Protein AF-0000000080301980 (afdb_homodimer)

Secondary structure (DSSP, 8-state):
--SS--TT-EEEEETTTSHHHHHHHHHHHHHT-EEEEEE-TT-TT-EETTEEEESSHHHHHHHH---EEEE---HHHHHHHHHHHHHTT-SEEEE------HHHHHHHHHHHTTS-GGGPPEEE-SSS-EEEETTTEEEES--GGG--EEEEEEEES-HHHHHHHHHHHHHTT--EEEEEE--SSSS-SS-HHHHHHHHHH-TT--EEEEEEESSSSHHHHHHHHHHHH--S-EEEEEE---PPTT-EETTTTEE--STT-SHHHHHHHHHHTT-EE-SSGGGHHHHHHHHHHHH-/--SS--TT-EEEEETTTSHHHHHHHHHHHHHT-EEEEEE-TT-TT-EETTEEEESSHHHHHHHH---EEEE---HHHHHHHHHHHHHTT-SEEEE------HHHHHHHHHHHTTS-GGGPPEEE-SSS-EEEETTTEEEES--GGG--EEEEEEEES-HHHHHHHHHHHHHTT--EEEEEE--SSSS-SS-HHHHHHHHHH-TT--EEEEEEESSSSHHHHHHHHHHHH--S-EEEEEE---PPTT-EETTTTEE--STT-SHHHHHHHHHHTT-EE-SSGGGHHHHHHHHHHHH-

Organism: Piscinibacter sakaiensis (NCBI:txid1547922)

Structure (mmCIF, N/CA/C/O backbone):
data_AF-0000000080301980-model_v1
#
loop_
_entity.id
_entity.type
_entity.pdbx_description
1 polymer 'Succinate--CoA ligase'
#
loop_
_atom_site.group_PDB
_atom_site.id
_atom_site.type_symbol
_atom_site.label_atom_id
_atom_site.label_alt_id
_atom_site.label_comp_id
_atom_site.label_asym_id
_atom_site.label_entity_id
_atom_site.label_seq_id
_atom_site.pdbx_PDB_ins_code
_atom_site.Cartn_x
_atom_site.Cartn_y
_atom_site.Cartn_z
_atom_site.occupancy
_atom_site.B_iso_or_equiv
_atom_site.auth_seq_id
_atom_site.auth_comp_id
_atom_site.auth_asym_id
_atom_site.auth_atom_id
_atom_site.pdbx_PDB_model_num
ATOM 1 N N . MET A 1 1 ? -4.172 -15.93 -23.328 1 77.81 1 MET A N 1
ATOM 2 C CA . MET A 1 1 ? -4.492 -16.719 -22.141 1 77.81 1 MET A CA 1
ATOM 3 C C . MET A 1 1 ? -3.75 -16.203 -20.922 1 77.81 1 MET A C 1
ATOM 5 O O . MET A 1 1 ? -2.703 -15.562 -21.047 1 77.81 1 MET A O 1
ATOM 9 N N . SER A 1 2 ? -4.309 -16.031 -19.797 1 91.5 2 SER A N 1
ATOM 10 C CA . SER A 1 2 ? -3.771 -15.711 -18.484 1 91.5 2 SER A CA 1
ATOM 11 C C . SER A 1 2 ? -4.129 -16.797 -17.469 1 91.5 2 SER A C 1
ATOM 13 O O . SER A 1 2 ? -4.984 -17.641 -17.734 1 91.5 2 SER A O 1
ATOM 15 N N . ILE A 1 3 ? -3.301 -16.797 -16.469 1 97.62 3 ILE A N 1
ATOM 16 C CA . ILE A 1 3 ? -3.686 -17.75 -15.43 1 97.62 3 ILE A CA 1
ATOM 17 C C . ILE A 1 3 ? -4.59 -17.078 -14.406 1 97.62 3 ILE A C 1
ATOM 19 O O . ILE A 1 3 ? -4.504 -15.859 -14.203 1 97.62 3 ILE A O 1
ATOM 23 N N . LEU A 1 4 ? -5.566 -17.828 -13.812 1 98.38 4 LEU A N 1
ATOM 24 C CA . LEU A 1 4 ? -6.414 -17.5 -12.672 1 98.38 4 LEU A CA 1
ATOM 25 C C . LEU A 1 4 ? -7.492 -16.484 -13.062 1 98.38 4 LEU A C 1
ATOM 27 O O . LEU A 1 4 ? -8.672 -16.703 -12.781 1 98.38 4 LEU A O 1
ATOM 31 N N . ILE A 1 5 ? -7.086 -15.305 -13.688 1 98.56 5 ILE A N 1
ATOM 32 C CA . ILE A 1 5 ? -8.109 -14.32 -14.031 1 98.56 5 ILE A CA 1
ATOM 33 C C . ILE A 1 5 ? -7.891 -13.82 -15.453 1 98.56 5 ILE A C 1
ATOM 35 O O . ILE A 1 5 ? -6.758 -13.797 -15.945 1 98.56 5 ILE A O 1
ATOM 39 N N . ASP A 1 6 ? -8.977 -13.453 -16.078 1 97.75 6 ASP A N 1
ATOM 40 C CA . ASP A 1 6 ? -8.969 -12.82 -17.391 1 97.75 6 ASP A CA 1
ATOM 41 C C . ASP A 1 6 ? -10.117 -11.82 -17.531 1 97.75 6 ASP A C 1
ATOM 43 O O . ASP A 1 6 ? -10.719 -11.43 -16.531 1 97.75 6 ASP A O 1
ATOM 47 N N . GLU A 1 7 ? -10.359 -11.328 -18.719 1 97.12 7 GLU A N 1
ATOM 48 C CA . GLU A 1 7 ? -11.312 -10.242 -18.953 1 97.12 7 GLU A CA 1
ATOM 49 C C . GLU A 1 7 ? -12.742 -10.688 -18.688 1 97.12 7 GLU A C 1
ATOM 51 O O . GLU A 1 7 ? -13.648 -9.859 -18.547 1 97.12 7 GLU A O 1
ATOM 56 N N . ASN A 1 8 ? -12.945 -11.969 -18.547 1 97.88 8 ASN A N 1
ATOM 57 C CA . ASN A 1 8 ? -14.305 -12.484 -18.391 1 97.88 8 ASN A CA 1
ATOM 58 C C . ASN A 1 8 ? -14.586 -12.867 -16.938 1 97.88 8 ASN A C 1
ATOM 60 O O . ASN A 1 8 ? -15.727 -13.156 -16.578 1 97.88 8 ASN A O 1
ATOM 64 N N . THR A 1 9 ? -13.586 -12.891 -16.141 1 98.44 9 THR A N 1
ATOM 65 C CA . THR A 1 9 ? -13.75 -13.32 -14.75 1 98.44 9 THR A CA 1
ATOM 66 C C . THR A 1 9 ? -14.648 -12.352 -13.984 1 98.44 9 THR A C 1
ATOM 68 O O . THR A 1 9 ? -14.359 -11.164 -13.891 1 98.44 9 THR A O 1
ATOM 71 N N . ARG A 1 10 ? -15.766 -12.867 -13.453 1 98.88 10 ARG A N 1
ATOM 72 C CA . ARG A 1 10 ? -16.672 -12.07 -12.633 1 98.88 10 ARG A CA 1
ATOM 73 C C . ARG A 1 10 ? -16.219 -12.047 -11.172 1 98.88 10 ARG A C 1
ATOM 75 O O . ARG A 1 10 ? -16.062 -13.094 -10.547 1 98.88 10 ARG A O 1
ATOM 82 N N . VAL A 1 11 ? -16.062 -10.828 -10.633 1 98.81 11 VAL A N 1
ATOM 83 C CA . VAL A 1 11 ? -15.398 -10.664 -9.344 1 98.81 11 VAL A CA 1
ATOM 84 C C . VAL A 1 11 ? -16.328 -9.93 -8.383 1 98.81 11 VAL A C 1
ATOM 86 O O . VAL A 1 11 ? -17.031 -8.992 -8.773 1 98.81 11 VAL A O 1
ATOM 89 N N . ILE A 1 12 ? -16.328 -10.344 -7.129 1 98.94 12 ILE A N 1
ATOM 90 C CA . ILE A 1 12 ? -16.938 -9.555 -6.066 1 98.94 12 ILE A CA 1
ATOM 91 C C . ILE A 1 12 ? -15.875 -9.109 -5.074 1 98.94 12 ILE A C 1
ATOM 93 O O . ILE A 1 12 ? -14.75 -9.609 -5.098 1 98.94 12 ILE A O 1
ATOM 97 N N . VAL A 1 13 ? -16.25 -8.133 -4.227 1 98.69 13 VAL A N 1
ATOM 98 C CA . VAL A 1 13 ? -15.352 -7.637 -3.186 1 98.69 13 VAL A CA 1
ATOM 99 C C . VAL A 1 13 ? -15.984 -7.848 -1.813 1 98.69 13 VAL A C 1
ATOM 101 O O . VAL A 1 13 ? -17.109 -7.418 -1.573 1 98.69 13 VAL A O 1
ATOM 104 N N . GLN A 1 14 ? -15.273 -8.562 -0.934 1 98.44 14 GLN A N 1
ATOM 105 C CA . GLN A 1 14 ? -15.719 -8.68 0.451 1 98.44 14 GLN A CA 1
ATOM 106 C C . GLN A 1 14 ? -15.195 -7.523 1.299 1 98.44 14 GLN A C 1
ATOM 108 O O . GLN A 1 14 ? -13.992 -7.25 1.314 1 98.44 14 GLN A O 1
ATOM 113 N N . GLY A 1 15 ? -16.078 -6.879 2.059 1 95.38 15 GLY A N 1
ATOM 114 C CA . GLY A 1 15 ? -15.781 -5.594 2.674 1 95.38 15 GLY A CA 1
ATOM 115 C C . GLY A 1 15 ? -15.961 -4.422 1.727 1 95.38 15 GLY A C 1
ATOM 116 O O . GLY A 1 15 ? -15.273 -3.41 1.845 1 95.38 15 GLY A O 1
ATOM 117 N N . PHE A 1 16 ? -16.953 -4.512 0.88 1 95.94 16 PHE A N 1
ATOM 118 C CA . PHE A 1 16 ? -17.094 -3.742 -0.349 1 95.94 16 PHE A CA 1
ATOM 119 C C . PHE A 1 16 ? -17.266 -2.258 -0.042 1 95.94 16 PHE A C 1
ATOM 121 O O . PHE A 1 16 ? -16.734 -1.409 -0.766 1 95.94 16 PHE A O 1
ATOM 128 N N . THR A 1 17 ? -17.844 -1.953 1.014 1 91 17 THR A N 1
ATOM 129 C CA . THR A 1 17 ? -18.188 -0.556 1.244 1 91 17 THR A CA 1
ATOM 130 C C . THR A 1 17 ? -17.172 0.113 2.158 1 91 17 THR A C 1
ATOM 132 O O . THR A 1 17 ? -17.281 1.303 2.461 1 91 17 THR A O 1
ATOM 135 N N . GLY A 1 18 ? -16.188 -0.66 2.609 1 88.31 18 GLY A N 1
ATOM 136 C CA . GLY A 1 18 ? -15.102 -0.042 3.359 1 88.31 18 GLY A CA 1
ATOM 137 C C . GLY A 1 18 ? -14.234 0.872 2.512 1 88.31 18 GLY A C 1
ATOM 138 O O . GLY A 1 18 ? -14.172 0.719 1.291 1 88.31 18 GLY A O 1
ATOM 139 N N . ASP A 1 19 ? -13.523 1.705 3.174 1 83.81 19 ASP A N 1
ATOM 140 C CA . ASP A 1 19 ? -12.758 2.734 2.477 1 83.81 19 ASP A CA 1
ATOM 141 C C . ASP A 1 19 ? -11.68 2.111 1.589 1 83.81 19 ASP A C 1
ATOM 143 O O . ASP A 1 19 ? -11.578 2.436 0.404 1 83.81 19 ASP A O 1
ATOM 147 N N . LYS A 1 20 ? -10.867 1.264 2.178 1 88.81 20 LYS A N 1
ATOM 148 C CA . LYS A 1 20 ? -9.812 0.623 1.397 1 88.81 20 LYS A CA 1
ATOM 149 C C . LYS A 1 20 ? -10.398 -0.17 0.232 1 88.81 20 LYS A C 1
ATOM 151 O O . LYS A 1 20 ? -9.93 -0.056 -0.902 1 88.81 20 LYS A O 1
ATOM 156 N N . ALA A 1 21 ? -11.414 -0.889 0.542 1 93.5 21 ALA A N 1
ATOM 157 C CA . ALA A 1 21 ? -12.062 -1.707 -0.481 1 93.5 21 ALA A CA 1
ATOM 158 C C . ALA A 1 21 ? -12.664 -0.837 -1.58 1 93.5 21 ALA A C 1
ATOM 160 O O . ALA A 1 21 ? -12.57 -1.167 -2.764 1 93.5 21 ALA A O 1
ATOM 161 N N . SER A 1 22 ? -13.258 0.242 -1.182 1 91.81 22 SER A N 1
ATOM 162 C CA . SER A 1 22 ? -13.867 1.15 -2.148 1 91.81 22 SER A CA 1
ATOM 163 C C . SER A 1 22 ? -12.828 1.697 -3.123 1 91.81 22 SER A C 1
ATOM 165 O O . SER A 1 22 ? -13.062 1.722 -4.332 1 91.81 22 SER A O 1
ATOM 167 N N . PHE A 1 23 ? -11.734 2.098 -2.621 1 91.75 23 PHE A N 1
ATOM 168 C CA . PHE A 1 23 ? -10.688 2.664 -3.465 1 91.75 23 PHE A CA 1
ATOM 169 C C . PHE A 1 23 ? -10.188 1.635 -4.469 1 91.75 23 PHE A C 1
ATOM 171 O O . PHE A 1 23 ? -10.117 1.911 -5.672 1 91.75 23 PHE A O 1
ATOM 178 N N . HIS A 1 24 ? -9.906 0.489 -4.031 1 96.06 24 HIS A N 1
ATOM 179 C CA . HIS A 1 24 ? -9.281 -0.498 -4.906 1 96.06 24 HIS A CA 1
ATOM 180 C C . HIS A 1 24 ? -10.305 -1.13 -5.84 1 96.06 24 HIS A C 1
ATOM 182 O O . HIS A 1 24 ? -9.977 -1.497 -6.973 1 96.06 24 HIS A O 1
ATOM 188 N N . ALA A 1 25 ? -11.555 -1.209 -5.352 1 96.56 25 ALA A N 1
ATOM 189 C CA . ALA A 1 25 ? -12.609 -1.649 -6.266 1 96.56 25 ALA A CA 1
ATOM 190 C C . ALA A 1 25 ? -12.766 -0.676 -7.43 1 96.56 25 ALA A C 1
ATOM 192 O O . ALA A 1 25 ? -12.93 -1.095 -8.578 1 96.56 25 ALA A O 1
ATOM 193 N N . ARG A 1 26 ? -12.703 0.571 -7.125 1 93.75 26 ARG A N 1
ATOM 194 C CA . ARG A 1 26 ? -12.766 1.576 -8.18 1 93.75 26 ARG A CA 1
ATOM 195 C C . ARG A 1 26 ? -11.617 1.417 -9.164 1 93.75 26 ARG A C 1
ATOM 197 O O . ARG A 1 26 ? -11.805 1.541 -10.375 1 93.75 26 ARG A O 1
ATOM 204 N N . GLU A 1 27 ? -10.422 1.163 -8.609 1 94.19 27 GLU A N 1
ATOM 205 C CA . GLU A 1 27 ? -9.242 0.955 -9.453 1 94.19 27 GLU A CA 1
ATOM 206 C C . GLU A 1 27 ? -9.406 -0.284 -10.328 1 94.19 27 GLU A C 1
ATOM 208 O O . GLU A 1 27 ? -9.023 -0.28 -11.5 1 94.19 27 GLU A O 1
ATOM 213 N N . MET A 1 28 ? -9.992 -1.29 -9.766 1 97.56 28 MET A N 1
ATOM 214 C CA . MET A 1 28 ? -10.234 -2.521 -10.508 1 97.56 28 MET A CA 1
ATOM 215 C C . MET A 1 28 ? -11.211 -2.283 -11.656 1 97.56 28 MET A C 1
ATOM 217 O O . MET A 1 28 ? -10.977 -2.73 -12.781 1 97.56 28 MET A O 1
ATOM 221 N N . ILE A 1 29 ? -12.266 -1.565 -11.359 1 96.94 29 ILE A N 1
ATOM 222 C CA . ILE A 1 29 ? -13.273 -1.254 -12.367 1 96.94 29 ILE A CA 1
ATOM 223 C C . ILE A 1 29 ? -12.648 -0.417 -13.477 1 96.94 29 ILE A C 1
ATOM 225 O O . ILE A 1 29 ? -12.812 -0.72 -14.664 1 96.94 29 ILE A O 1
ATOM 229 N N . ALA A 1 30 ? -11.875 0.565 -13.07 1 93.5 30 ALA A N 1
ATOM 230 C CA . ALA A 1 30 ? -11.227 1.44 -14.039 1 93.5 30 ALA A CA 1
ATOM 231 C C . ALA A 1 30 ? -10.227 0.664 -14.898 1 93.5 30 ALA A C 1
ATOM 233 O O . ALA A 1 30 ? -10.047 0.966 -16.078 1 93.5 30 ALA A O 1
ATOM 234 N N . TYR A 1 31 ? -9.633 -0.339 -14.312 1 96.06 31 TYR A N 1
ATOM 235 C CA . TYR A 1 31 ? -8.641 -1.147 -15.008 1 96.06 31 TYR A CA 1
ATOM 236 C C . TYR A 1 31 ? -9.297 -2.057 -16.031 1 96.06 31 TYR 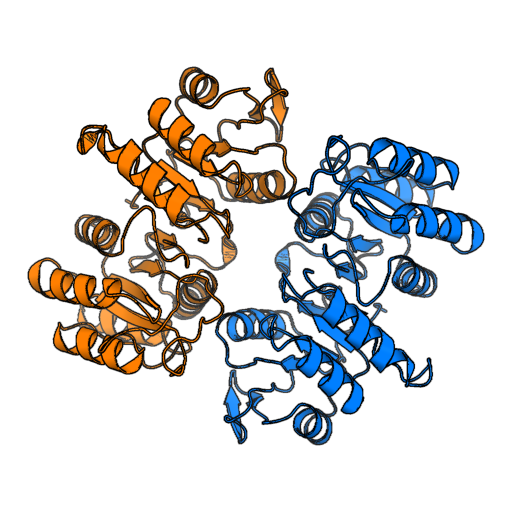A C 1
ATOM 238 O O . TYR A 1 31 ? -8.641 -2.527 -16.969 1 96.06 31 TYR A O 1
ATOM 246 N N . GLY A 1 32 ? -10.578 -2.377 -15.836 1 97.06 32 GLY A N 1
ATOM 247 C CA . GLY A 1 32 ? -11.305 -3.209 -16.781 1 97.06 32 GLY A CA 1
ATOM 248 C C . GLY A 1 32 ? -11.789 -4.512 -16.172 1 97.06 32 GLY A C 1
ATOM 249 O O . GLY A 1 32 ? -12.391 -5.336 -16.875 1 97.06 32 GLY A O 1
ATOM 250 N N . THR A 1 33 ? -11.57 -4.699 -14.922 1 98.38 33 THR A N 1
ATOM 251 C CA . THR A 1 33 ? -12.055 -5.902 -14.242 1 98.38 33 THR A CA 1
ATOM 252 C C . THR A 1 33 ? -13.578 -5.906 -14.172 1 98.38 33 THR A C 1
ATOM 254 O O . THR A 1 33 ? -14.195 -4.871 -13.891 1 98.38 33 THR A O 1
ATOM 257 N N . ARG A 1 34 ? -14.164 -7.039 -14.352 1 98.62 34 ARG A N 1
ATOM 258 C CA . ARG A 1 34 ? -15.609 -7.191 -14.258 1 98.62 34 ARG A CA 1
ATOM 259 C C . ARG A 1 34 ? -16.047 -7.367 -12.805 1 98.62 34 ARG A C 1
ATOM 261 O O . ARG A 1 34 ? -16.438 -8.461 -12.398 1 98.62 34 ARG A O 1
ATOM 268 N N . VAL A 1 35 ? -16.047 -6.27 -12.102 1 98.81 35 VAL A N 1
ATOM 269 C CA . VAL A 1 35 ? -16.594 -6.281 -10.75 1 98.81 35 VAL A CA 1
ATOM 270 C C . VAL A 1 35 ? -18.125 -6.281 -10.82 1 98.81 35 VAL A C 1
ATOM 272 O O . VAL A 1 35 ? -18.734 -5.332 -11.32 1 98.81 35 VAL A O 1
ATOM 275 N N . VAL A 1 36 ? -18.719 -7.32 -10.211 1 98.88 36 VAL A N 1
ATOM 276 C CA . VAL A 1 36 ? -20.156 -7.496 -10.453 1 98.88 36 VAL A CA 1
ATOM 277 C C . VAL A 1 36 ? -20.922 -7.211 -9.164 1 98.88 36 VAL A C 1
ATOM 279 O O . VAL A 1 36 ? -22.156 -7.289 -9.148 1 98.88 36 VAL A O 1
ATOM 282 N N . GLY A 1 37 ? -20.266 -6.883 -8.055 1 98.69 37 GLY A N 1
ATOM 283 C CA . GLY A 1 37 ? -20.875 -6.527 -6.785 1 98.69 37 GLY A CA 1
ATOM 284 C C . GLY A 1 37 ? -19.953 -6.711 -5.605 1 98.69 37 GLY A C 1
ATOM 285 O O . GLY A 1 37 ? -18.734 -6.836 -5.781 1 98.69 37 GLY A O 1
ATOM 286 N N . GLY A 1 38 ? -20.5 -6.621 -4.398 1 98.56 38 GLY A N 1
ATOM 287 C CA . GLY A 1 38 ? -19.719 -6.84 -3.191 1 98.56 38 GLY A CA 1
ATOM 288 C C . GLY A 1 38 ? -20.562 -7.207 -1.987 1 98.56 38 GLY A C 1
ATOM 289 O O . GLY A 1 38 ? -21.797 -7.281 -2.086 1 98.56 38 GLY A O 1
ATOM 290 N N . VAL A 1 39 ? -19.844 -7.52 -0.974 1 98.44 39 VAL A N 1
ATOM 291 C CA . VAL A 1 39 ? -20.5 -8 0.233 1 98.44 39 VAL A CA 1
ATOM 292 C C . VAL A 1 39 ? -20.156 -7.094 1.411 1 98.44 39 VAL A C 1
ATOM 294 O O . VAL A 1 39 ? -18.984 -6.824 1.67 1 98.44 39 VAL A O 1
ATOM 297 N N . THR A 1 40 ? -21.078 -6.574 2.07 1 95.69 40 THR A N 1
ATOM 298 C CA . THR A 1 40 ? -21 -5.898 3.361 1 95.69 40 THR A CA 1
ATOM 299 C C . THR A 1 40 ? -22.219 -6.238 4.219 1 95.69 40 THR A C 1
ATOM 301 O O . THR A 1 40 ? -23.312 -5.688 4.016 1 95.69 40 THR A O 1
ATOM 304 N N . PRO A 1 41 ? -21.938 -7.137 5.195 1 94.88 41 PRO A N 1
ATOM 305 C CA . PRO A 1 41 ? -23.094 -7.527 6.023 1 94.88 41 PRO A CA 1
ATOM 306 C C . PRO A 1 41 ? -23.828 -6.328 6.605 1 94.88 41 PRO A C 1
ATOM 308 O O . PRO A 1 41 ? -23.203 -5.391 7.102 1 94.88 41 PRO A O 1
ATOM 311 N N . GLY A 1 42 ? -25.203 -6.391 6.543 1 95.12 42 GLY A N 1
ATOM 312 C CA . GLY A 1 42 ? -26.031 -5.324 7.078 1 95.12 42 GLY A CA 1
ATOM 313 C C . GLY A 1 42 ? -26.375 -4.262 6.055 1 95.12 42 GLY A C 1
ATOM 314 O O . GLY A 1 42 ? -27.234 -3.42 6.289 1 95.12 42 GLY A O 1
ATOM 315 N N . LYS A 1 43 ? -25.75 -4.352 4.875 1 94.75 43 LYS A N 1
ATOM 316 C CA . LYS A 1 43 ? -25.984 -3.33 3.859 1 94.75 43 LYS A CA 1
ATOM 317 C C . LYS A 1 43 ? -26.547 -3.949 2.578 1 94.75 43 LYS A C 1
ATOM 319 O O . LYS A 1 43 ? -26.5 -3.328 1.513 1 94.75 43 LYS A O 1
ATOM 324 N N . GLY A 1 44 ? -27.047 -5.148 2.729 1 96.81 44 GLY A N 1
ATOM 325 C CA . GLY A 1 44 ? -27.641 -5.809 1.579 1 96.81 44 GLY A CA 1
ATOM 326 C C . GLY A 1 44 ? -28.797 -5.023 0.976 1 96.81 44 GLY A C 1
ATOM 327 O O . GLY A 1 44 ? -29.594 -4.43 1.7 1 96.81 44 GLY A O 1
ATOM 328 N N . GLY A 1 45 ? -28.891 -4.992 -0.353 1 97.5 45 GLY A N 1
ATOM 329 C CA . GLY A 1 45 ? -29.953 -4.285 -1.047 1 97.5 45 GLY A CA 1
ATOM 330 C C . GLY A 1 45 ? -29.562 -2.896 -1.503 1 97.5 45 GLY A C 1
ATOM 331 O O . GLY A 1 45 ? -30.219 -2.301 -2.354 1 97.5 45 GLY A O 1
ATOM 332 N N . GLN A 1 46 ? -28.422 -2.436 -1.062 1 96.69 46 GLN A N 1
ATOM 333 C CA . GLN A 1 46 ? -27.922 -1.13 -1.462 1 96.69 46 GLN A CA 1
ATOM 334 C C . GLN A 1 46 ? -27.031 -1.242 -2.703 1 96.69 46 GLN A C 1
ATOM 336 O O . GLN A 1 46 ? -26.844 -2.338 -3.234 1 96.69 46 GLN A O 1
ATOM 341 N N . THR A 1 47 ? -26.703 -0.113 -3.215 1 97.12 47 THR A N 1
ATOM 342 C CA . THR A 1 47 ? -25.734 -0.034 -4.309 1 97.12 47 THR A CA 1
ATOM 343 C C . THR A 1 47 ? -24.484 0.725 -3.873 1 97.12 47 THR A C 1
ATOM 345 O O . THR A 1 47 ? -24.562 1.629 -3.039 1 97.12 47 THR A O 1
ATOM 348 N N . HIS A 1 48 ? -23.391 0.319 -4.379 1 94.75 48 HIS A N 1
ATOM 349 C CA . HIS A 1 48 ? -22.094 0.953 -4.18 1 94.75 48 HIS A CA 1
ATOM 350 C C . HIS A 1 48 ? -21.234 0.867 -5.441 1 94.75 48 HIS A C 1
ATOM 352 O O . HIS A 1 48 ? -21.109 -0.203 -6.043 1 94.75 48 HIS A O 1
ATOM 358 N N . LEU A 1 49 ? -20.703 2.004 -5.91 1 94.5 49 LEU A N 1
ATOM 359 C CA . LEU A 1 49 ? -19.969 2.074 -7.168 1 94.5 49 LEU A CA 1
ATOM 360 C C . LEU A 1 49 ? -20.797 1.521 -8.32 1 94.5 49 LEU A C 1
ATOM 362 O O . LEU A 1 49 ? -20.281 0.781 -9.164 1 94.5 49 LEU A O 1
ATOM 366 N N . ASP A 1 50 ? -22.062 1.765 -8.211 1 96.38 50 ASP A N 1
ATOM 367 C CA . ASP A 1 50 ? -23.031 1.354 -9.227 1 96.38 50 ASP A CA 1
ATOM 368 C C . ASP A 1 50 ? -23.094 -0.167 -9.344 1 96.38 50 ASP A C 1
ATOM 370 O O . ASP A 1 50 ? -23.297 -0.703 -10.43 1 96.38 50 ASP A O 1
ATOM 374 N N . ARG A 1 51 ? -22.766 -0.849 -8.266 1 98.25 51 ARG A N 1
ATOM 375 C CA . ARG A 1 51 ? -22.859 -2.301 -8.164 1 98.25 51 ARG A CA 1
ATOM 376 C C . ARG A 1 51 ? -23.688 -2.709 -6.957 1 98.25 51 ARG A C 1
ATOM 378 O O . ARG A 1 51 ? -23.734 -1.993 -5.957 1 98.25 51 ARG A O 1
ATOM 385 N N . PRO A 1 52 ? -24.312 -3.848 -7.059 1 98.69 52 PRO A N 1
ATOM 386 C CA . PRO A 1 52 ? -25.141 -4.285 -5.934 1 98.69 52 PRO A CA 1
ATOM 387 C C . PRO A 1 52 ? -24.312 -4.703 -4.719 1 98.69 52 PRO A C 1
ATOM 389 O O . PRO A 1 52 ? -23.234 -5.289 -4.871 1 98.69 52 PRO A O 1
ATOM 392 N N . VAL A 1 53 ? -24.844 -4.383 -3.512 1 98.56 53 VAL A N 1
ATOM 393 C CA . VAL A 1 53 ? -24.266 -4.832 -2.244 1 98.56 53 VAL A CA 1
ATOM 394 C C . VAL A 1 53 ? -25.125 -5.965 -1.671 1 98.56 53 VAL A C 1
ATOM 396 O O . VAL A 1 53 ? -26.344 -5.902 -1.695 1 98.56 53 VAL A O 1
ATOM 399 N N . PHE A 1 54 ? -24.516 -6.996 -1.186 1 98.69 54 PHE A N 1
ATOM 400 C CA . PHE A 1 54 ? -25.203 -8.156 -0.622 1 98.69 54 PHE A CA 1
ATOM 401 C C . PHE A 1 54 ? -24.812 -8.352 0.839 1 98.69 54 PHE A C 1
ATOM 403 O O . PHE A 1 54 ? -23.781 -7.84 1.29 1 98.69 54 PHE A O 1
ATOM 410 N N . ASP A 1 55 ? -25.594 -9.164 1.557 1 98.12 55 ASP A N 1
ATOM 411 C CA . ASP A 1 55 ? -25.312 -9.453 2.959 1 98.12 55 ASP A CA 1
ATOM 412 C C . ASP A 1 55 ? -24.328 -10.609 3.096 1 98.12 55 ASP A C 1
ATOM 414 O O . ASP A 1 55 ? -23.547 -10.664 4.055 1 98.12 55 ASP A O 1
ATOM 418 N N . THR A 1 56 ? -24.422 -11.523 2.131 1 98.38 56 THR A N 1
ATOM 419 C CA . THR A 1 56 ? -23.578 -12.711 2.225 1 98.38 56 THR A CA 1
ATOM 420 C C . THR A 1 56 ? -22.922 -13.016 0.883 1 98.38 56 THR A C 1
ATOM 422 O O . THR A 1 56 ? -23.391 -12.57 -0.164 1 98.38 56 THR A O 1
ATOM 425 N N . VAL A 1 57 ? -21.859 -13.75 0.938 1 98.81 57 VAL A N 1
ATOM 426 C CA . VAL A 1 57 ? -21.156 -14.172 -0.276 1 98.81 57 VAL A CA 1
ATOM 427 C C . VAL A 1 57 ? -22.062 -15.086 -1.098 1 98.81 57 VAL A C 1
ATOM 429 O O . VAL A 1 57 ? -22.109 -14.984 -2.326 1 98.81 57 VAL A O 1
ATOM 432 N N . LYS A 1 58 ? -22.797 -15.953 -0.426 1 98.75 58 LYS A N 1
ATOM 433 C CA . LYS A 1 58 ? -23.703 -16.875 -1.107 1 98.75 58 LYS A CA 1
ATOM 434 C C . LYS A 1 58 ? -24.734 -16.109 -1.947 1 98.75 58 LYS A C 1
ATOM 436 O O . LYS A 1 58 ? -24.953 -16.438 -3.113 1 98.75 58 LYS A O 1
ATOM 441 N N . GLN A 1 59 ? -25.312 -15.078 -1.384 1 98.75 59 GLN A N 1
ATOM 442 C CA . GLN A 1 59 ? -26.266 -14.25 -2.104 1 98.75 59 GLN A CA 1
ATOM 443 C C . GLN A 1 59 ? -25.625 -13.609 -3.33 1 98.75 59 GLN A C 1
ATOM 445 O O . GLN A 1 59 ? -26.234 -13.578 -4.406 1 98.75 59 GLN A O 1
ATOM 450 N N . ALA A 1 60 ? -24.453 -13.148 -3.182 1 98.88 60 ALA A N 1
ATOM 451 C CA . ALA A 1 60 ? -23.75 -12.469 -4.262 1 98.88 60 ALA A CA 1
ATOM 452 C C . ALA A 1 60 ? -23.469 -13.422 -5.418 1 98.88 60 ALA A C 1
ATOM 454 O O . ALA A 1 60 ? -23.703 -13.086 -6.582 1 98.88 60 ALA A O 1
ATOM 455 N N . VAL A 1 61 ? -22.969 -14.617 -5.105 1 98.81 61 VAL A N 1
ATOM 456 C CA . VAL A 1 61 ? -22.641 -15.609 -6.121 1 98.81 61 VAL A CA 1
ATOM 457 C C . VAL A 1 61 ? -23.906 -16.016 -6.875 1 98.81 61 VAL A C 1
ATOM 459 O O . VAL A 1 61 ? -23.906 -16.094 -8.109 1 98.81 61 VAL A O 1
ATOM 462 N N . GLN A 1 62 ? -24.984 -16.219 -6.148 1 98.69 62 GLN A N 1
ATOM 463 C CA . GLN A 1 62 ? -26.25 -16.641 -6.766 1 98.69 62 GLN A CA 1
ATOM 464 C C . GLN A 1 62 ? -26.781 -15.555 -7.695 1 98.69 62 GLN A C 1
ATOM 466 O O . GLN A 1 62 ? -27.25 -15.844 -8.797 1 98.69 62 GLN A O 1
ATOM 471 N N . ALA A 1 63 ? -26.641 -14.359 -7.293 1 98.75 63 ALA A N 1
ATOM 472 C CA . ALA A 1 63 ? -27.25 -13.25 -8.023 1 98.75 63 ALA A CA 1
ATOM 473 C C . ALA A 1 63 ? -26.406 -12.852 -9.227 1 98.75 63 ALA A C 1
ATOM 475 O O . ALA A 1 63 ? -26.922 -12.406 -10.25 1 98.75 63 ALA A O 1
ATOM 476 N N . THR A 1 64 ? -25.062 -13.047 -9.156 1 98.69 64 THR A N 1
ATOM 477 C CA . THR A 1 64 ? -24.203 -12.391 -10.141 1 98.69 64 THR A CA 1
ATOM 478 C C . THR A 1 64 ? -23.406 -13.422 -10.938 1 98.69 64 THR A C 1
ATOM 480 O O . THR A 1 64 ? -22.828 -13.102 -11.977 1 98.69 64 THR A O 1
ATOM 483 N N . GLY A 1 65 ? -23.297 -14.672 -10.445 1 98.69 65 GLY A N 1
ATOM 484 C CA . GLY A 1 65 ? -22.438 -15.68 -11.055 1 98.69 65 GLY A CA 1
ATOM 485 C C . GLY A 1 65 ? -20.969 -15.438 -10.805 1 98.69 65 GLY A C 1
ATOM 486 O O . GLY A 1 65 ? -20.109 -15.859 -11.594 1 98.69 65 GLY A O 1
ATOM 487 N N . ALA A 1 66 ? -20.641 -14.719 -9.75 1 98.81 66 ALA A N 1
ATOM 488 C CA . ALA A 1 66 ? -19.25 -14.414 -9.43 1 98.81 66 ALA A CA 1
ATOM 489 C C . ALA A 1 66 ? -18.422 -15.695 -9.289 1 98.81 66 ALA A C 1
ATOM 491 O O . ALA A 1 66 ? -18.906 -16.703 -8.766 1 98.81 66 ALA A O 1
ATOM 492 N N . GLU A 1 67 ? -17.141 -15.562 -9.711 1 98.56 67 GLU A N 1
ATOM 493 C CA . GLU A 1 67 ? -16.219 -16.688 -9.68 1 98.56 67 GLU A CA 1
ATOM 494 C C . GLU A 1 67 ? -15.047 -16.422 -8.734 1 98.56 67 GLU A C 1
ATOM 496 O O . GLU A 1 67 ? -14.336 -17.344 -8.336 1 98.56 67 GLU A O 1
ATOM 501 N N . ALA A 1 68 ? -14.812 -15.164 -8.461 1 98.88 68 ALA A N 1
ATOM 502 C CA . ALA A 1 68 ? -13.664 -14.758 -7.656 1 98.88 68 ALA A CA 1
ATOM 503 C C . ALA A 1 68 ? -14.039 -13.641 -6.688 1 98.88 68 ALA A C 1
ATOM 505 O O . ALA A 1 68 ? -15.039 -12.945 -6.887 1 98.88 68 ALA A O 1
ATOM 506 N N . SER A 1 69 ? -13.211 -13.5 -5.613 1 98.88 69 SER A N 1
ATOM 507 C CA . SER A 1 69 ? -13.438 -12.438 -4.637 1 98.88 69 SER A CA 1
ATOM 508 C C . SER A 1 69 ? -12.125 -11.828 -4.172 1 98.88 69 SER A C 1
ATOM 510 O O . SER A 1 69 ? -11.125 -12.531 -4.012 1 98.88 69 SER A O 1
ATOM 512 N N . LEU A 1 70 ? -12.117 -10.523 -4.031 1 98.75 70 LEU A N 1
ATOM 513 C CA . LEU A 1 70 ? -11.078 -9.812 -3.301 1 98.75 70 LEU A CA 1
ATOM 514 C C . LEU A 1 70 ? -11.523 -9.523 -1.868 1 98.75 70 LEU A C 1
ATOM 516 O O . LEU A 1 70 ? -12.586 -8.953 -1.646 1 98.75 70 LEU A O 1
ATOM 520 N N . VAL A 1 71 ? -10.656 -9.875 -0.886 1 97.88 71 VAL A N 1
ATOM 521 C CA . VAL A 1 71 ? -11.07 -9.812 0.512 1 97.88 71 VAL A CA 1
ATOM 522 C C . VAL A 1 71 ? -10.289 -8.719 1.234 1 97.88 71 VAL A C 1
ATOM 524 O O . VAL A 1 71 ? -9.062 -8.797 1.347 1 97.88 71 VAL A O 1
ATOM 527 N N . PHE A 1 72 ? -10.977 -7.719 1.754 1 94.25 72 PHE A N 1
ATOM 528 C CA . PHE A 1 72 ? -10.438 -6.648 2.584 1 94.25 72 PHE A CA 1
ATOM 529 C C . PHE A 1 72 ? -10.961 -6.754 4.012 1 94.25 72 PHE A C 1
ATOM 531 O O . PHE A 1 72 ? -11.023 -5.758 4.734 1 94.25 72 PHE A O 1
ATOM 538 N N . VAL A 1 73 ? -11.227 -7.863 4.516 1 92 73 VAL A N 1
ATOM 539 C CA . VAL A 1 73 ? -11.781 -8.078 5.848 1 92 73 VAL A CA 1
ATOM 540 C C . VAL A 1 73 ? -10.664 -8.047 6.887 1 92 73 VAL A C 1
ATOM 542 O O . VAL A 1 73 ? -9.609 -8.641 6.688 1 92 73 VAL A O 1
ATOM 545 N N . PRO A 1 74 ? -10.891 -7.383 8.031 1 88.56 74 PRO A N 1
ATOM 546 C CA . PRO A 1 74 ? -9.867 -7.312 9.078 1 88.56 74 PRO A CA 1
ATOM 547 C C . PRO A 1 74 ? -9.453 -8.688 9.594 1 88.56 74 PRO A C 1
ATOM 549 O O . PRO A 1 74 ? -10.227 -9.648 9.492 1 88.56 74 PRO A O 1
ATOM 552 N N . PRO A 1 75 ? -8.297 -8.766 10.227 1 90.69 75 PRO A N 1
ATOM 553 C CA . PRO A 1 75 ? -7.672 -10.047 10.578 1 90.69 75 PRO A CA 1
ATOM 554 C C . PRO A 1 75 ? -8.57 -10.906 11.469 1 90.69 75 PRO A C 1
ATOM 556 O O . PRO A 1 75 ? -8.719 -12.109 11.219 1 90.69 75 PRO A O 1
ATOM 559 N N . PRO A 1 76 ? -9.258 -10.328 12.469 1 90.56 76 PRO A N 1
ATOM 560 C CA . PRO A 1 76 ? -10.039 -11.195 13.352 1 90.56 76 PRO A CA 1
ATOM 561 C C . PRO A 1 76 ? -11.195 -11.883 12.633 1 90.56 76 PRO A C 1
ATOM 563 O O . PRO A 1 76 ? -11.711 -12.891 13.109 1 90.56 76 PRO A O 1
ATOM 566 N N . PHE A 1 77 ? -11.539 -11.344 11.492 1 92.62 77 PHE A N 1
ATOM 567 C CA . PHE A 1 77 ? -12.727 -11.844 10.812 1 92.62 77 PHE A CA 1
ATOM 568 C C . PHE A 1 77 ? -12.359 -12.508 9.492 1 92.62 77 PHE A C 1
ATOM 570 O O . PHE A 1 77 ? -13.227 -13.016 8.781 1 92.62 77 PHE A O 1
ATOM 577 N N . ALA A 1 78 ? -11.133 -12.539 9.195 1 95.38 78 ALA A N 1
ATOM 578 C CA . ALA A 1 78 ? -10.688 -12.93 7.859 1 95.38 78 ALA A CA 1
ATOM 579 C C . ALA A 1 78 ? -10.906 -14.422 7.625 1 95.38 78 ALA A C 1
ATOM 581 O O . ALA A 1 78 ? -11.367 -14.828 6.555 1 95.38 78 ALA A O 1
ATOM 582 N N . ALA A 1 79 ? -10.586 -15.242 8.602 1 97.56 79 ALA A N 1
ATOM 583 C CA . ALA A 1 79 ? -10.742 -16.688 8.438 1 97.56 79 ALA A CA 1
ATOM 584 C C . ALA A 1 79 ? -12.188 -17.047 8.102 1 97.56 79 ALA A C 1
ATOM 586 O O . ALA A 1 79 ? -12.438 -17.828 7.168 1 97.56 79 ALA A O 1
ATOM 587 N N . ASP A 1 80 ? -13.102 -16.438 8.836 1 97.38 80 ASP A N 1
ATOM 588 C CA . ASP A 1 80 ? -14.516 -16.703 8.578 1 97.38 80 ASP A CA 1
ATOM 589 C C . ASP A 1 80 ? -14.914 -16.25 7.176 1 97.38 80 ASP A C 1
ATOM 591 O O . ASP A 1 80 ? -15.672 -16.938 6.484 1 97.38 80 ASP A O 1
ATOM 595 N N . ALA A 1 81 ? -14.445 -15.148 6.777 1 97.62 81 ALA A N 1
ATOM 596 C CA . ALA A 1 81 ? -14.742 -14.617 5.449 1 97.62 81 ALA A CA 1
ATOM 597 C C . ALA A 1 81 ? -14.242 -15.562 4.359 1 97.62 81 ALA A C 1
ATOM 599 O O . ALA A 1 81 ? -14.914 -15.766 3.346 1 97.62 81 ALA A O 1
ATOM 600 N N . LEU A 1 82 ? -13.102 -16.141 4.539 1 98.38 82 LEU A N 1
ATOM 601 C CA . LEU A 1 82 ? -12.516 -17.047 3.568 1 98.38 82 LEU A CA 1
ATOM 602 C C . LEU A 1 82 ? -13.305 -18.344 3.494 1 98.38 82 LEU A C 1
ATOM 604 O O . LEU A 1 82 ? -13.578 -18.859 2.402 1 98.38 82 LEU A O 1
ATOM 608 N N . MET A 1 83 ? -13.648 -18.875 4.637 1 98.44 83 MET A N 1
ATOM 609 C CA . MET A 1 83 ? -14.43 -20.109 4.668 1 98.44 83 MET A CA 1
ATOM 610 C C . MET A 1 83 ? -15.812 -19.891 4.066 1 98.44 83 MET A C 1
ATOM 612 O O . MET A 1 83 ? -16.328 -20.766 3.361 1 98.44 83 MET A O 1
ATOM 616 N N . GLU A 1 84 ? -16.359 -18.719 4.32 1 98.31 84 GLU A N 1
ATOM 617 C CA . GLU A 1 84 ? -17.641 -18.375 3.705 1 98.31 84 GLU A CA 1
ATOM 618 C C . GLU A 1 84 ? -17.531 -18.359 2.182 1 98.31 84 GLU A C 1
ATOM 620 O O . GLU A 1 84 ? -18.438 -18.812 1.485 1 98.31 84 GLU A O 1
ATOM 625 N N . ALA A 1 85 ? -16.5 -17.828 1.678 1 98.56 85 ALA A N 1
ATOM 626 C CA . ALA A 1 85 ? -16.281 -17.766 0.236 1 98.56 85 ALA A CA 1
ATOM 627 C C . ALA A 1 85 ? -16.188 -19.172 -0.362 1 98.56 85 ALA A C 1
ATOM 629 O O . ALA A 1 85 ? -16.75 -19.422 -1.429 1 98.56 85 ALA A O 1
ATOM 630 N N . ALA A 1 86 ? -15.477 -20.047 0.309 1 98.12 86 ALA A N 1
ATOM 631 C CA . ALA A 1 86 ? -15.375 -21.438 -0.133 1 98.12 86 ALA A CA 1
ATOM 632 C C . ALA A 1 86 ? -16.734 -22.109 -0.16 1 98.12 86 ALA A C 1
ATOM 634 O O . ALA A 1 86 ? -17.094 -22.781 -1.133 1 98.12 86 ALA A O 1
ATOM 635 N N . ASP A 1 87 ? -17.5 -21.859 0.889 1 98.19 87 ASP A N 1
ATOM 636 C CA . ASP A 1 87 ? -18.828 -22.453 0.996 1 98.19 87 ASP A CA 1
ATOM 637 C C . ASP A 1 87 ? -19.75 -21.953 -0.12 1 98.19 87 ASP A C 1
ATOM 639 O O . ASP A 1 87 ? -20.641 -22.688 -0.565 1 98.19 87 ASP A O 1
ATOM 643 N N . ALA A 1 88 ? -19.531 -20.766 -0.57 1 98.56 88 ALA A N 1
ATOM 644 C CA . ALA A 1 88 ? -20.359 -20.156 -1.606 1 98.56 88 ALA A CA 1
ATOM 645 C C . ALA A 1 88 ? -19.953 -20.641 -2.994 1 98.56 88 ALA A C 1
ATOM 647 O O . ALA A 1 88 ? -20.609 -20.328 -3.988 1 98.56 88 ALA A O 1
ATOM 648 N N . GLY A 1 89 ? -18.828 -21.406 -3.123 1 97.75 89 GLY A N 1
ATOM 649 C CA . GLY A 1 89 ? -18.422 -22.031 -4.371 1 97.75 89 GLY A CA 1
ATOM 650 C C . GLY A 1 89 ? -17.5 -21.172 -5.207 1 97.75 89 GLY A C 1
ATOM 651 O O . GLY A 1 89 ? -17.344 -21.406 -6.406 1 97.75 89 GLY A O 1
ATOM 652 N N . LEU A 1 90 ? -16.922 -20.125 -4.617 1 98.62 90 LEU A N 1
ATOM 653 C CA . LEU A 1 90 ? -15.977 -19.312 -5.367 1 98.62 90 LEU A CA 1
ATOM 654 C C . LEU A 1 90 ? -14.742 -20.125 -5.75 1 98.62 90 LEU A C 1
ATOM 656 O O . LEU A 1 90 ? -14.18 -20.828 -4.91 1 98.62 90 LEU A O 1
ATOM 660 N N . ALA A 1 91 ? -14.352 -20 -6.973 1 98.5 91 ALA A N 1
ATOM 661 C CA . ALA A 1 91 ? -13.195 -20.75 -7.469 1 98.5 91 ALA A CA 1
ATOM 662 C C . ALA A 1 91 ? -11.891 -20.109 -7.02 1 98.5 91 ALA A C 1
ATOM 664 O O . ALA A 1 91 ? -10.875 -20.781 -6.859 1 98.5 91 ALA A O 1
ATOM 665 N N . LEU A 1 92 ? -11.906 -18.766 -6.805 1 98.81 92 LEU A N 1
ATOM 666 C CA . LEU A 1 92 ? -10.703 -18 -6.523 1 98.81 92 LEU A CA 1
ATOM 667 C C . LEU A 1 92 ? -10.984 -16.922 -5.48 1 98.81 92 LEU A C 1
ATOM 669 O O . LEU A 1 92 ? -11.984 -16.203 -5.566 1 98.81 92 LEU A O 1
ATOM 673 N N . VAL A 1 93 ? -10.047 -16.828 -4.473 1 98.81 93 VAL A N 1
ATOM 674 C CA . VAL A 1 93 ? -10.141 -15.781 -3.463 1 98.81 93 VAL A CA 1
ATOM 675 C C . VAL A 1 93 ? -8.766 -15.164 -3.23 1 98.81 93 VAL A C 1
ATOM 677 O O . VAL A 1 93 ? -7.793 -15.883 -2.967 1 98.81 93 VAL A O 1
ATOM 680 N N . CYS A 1 94 ? -8.656 -13.859 -3.396 1 98.5 94 CYS A N 1
ATOM 681 C CA . CYS A 1 94 ? -7.441 -13.109 -3.082 1 98.5 94 CYS A CA 1
ATOM 682 C C . CYS A 1 94 ? -7.594 -12.352 -1.771 1 98.5 94 CYS A C 1
ATOM 684 O O . CYS A 1 94 ? -8.555 -11.594 -1.597 1 98.5 94 CYS A O 1
ATOM 686 N N . VAL A 1 95 ? -6.637 -12.547 -0.891 1 97.5 95 VAL A N 1
ATOM 687 C CA . VAL A 1 95 ? -6.711 -11.945 0.437 1 97.5 95 VAL A CA 1
ATOM 688 C C . VAL A 1 95 ? -5.586 -10.93 0.611 1 97.5 95 VAL A C 1
ATOM 690 O O . VAL A 1 95 ? -4.41 -11.297 0.642 1 97.5 95 VAL A O 1
ATOM 693 N N . ILE A 1 96 ? -5.961 -9.703 0.804 1 95.25 96 ILE A N 1
ATOM 694 C CA . ILE A 1 96 ? -5 -8.609 0.918 1 95.25 96 ILE A CA 1
ATOM 695 C C . ILE A 1 96 ? -4.648 -8.383 2.387 1 95.25 96 ILE A C 1
ATOM 697 O O . ILE A 1 96 ? -3.58 -7.852 2.701 1 95.25 96 ILE A O 1
ATOM 701 N N . THR A 1 97 ? -5.445 -8.805 3.297 1 90.81 97 THR A N 1
ATOM 702 C CA . THR A 1 97 ? -5.363 -8.562 4.73 1 90.81 97 THR A CA 1
ATOM 703 C C . THR A 1 97 ? -4.039 -9.07 5.293 1 90.81 97 THR A C 1
ATOM 705 O O . THR A 1 97 ? -3.637 -10.203 5.016 1 90.81 97 THR A O 1
ATOM 708 N N . ASP A 1 98 ? -3.355 -8.25 6.004 1 86.94 98 ASP A N 1
ATOM 709 C CA . ASP A 1 98 ? -2.127 -8.586 6.715 1 86.94 98 ASP A CA 1
ATOM 710 C C . ASP A 1 98 ? -2.408 -8.867 8.188 1 86.94 98 ASP A C 1
ATOM 712 O O . ASP A 1 98 ? -3.375 -8.352 8.75 1 86.94 98 ASP A O 1
ATOM 716 N N . GLY A 1 99 ? -1.595 -9.734 8.75 1 87.56 99 GLY A N 1
ATOM 717 C CA . GLY A 1 99 ? -1.655 -9.93 10.188 1 87.56 99 GLY A CA 1
ATOM 718 C C . GLY A 1 99 ? -2.625 -11.016 10.602 1 87.56 99 GLY A C 1
ATOM 719 O O . GLY A 1 99 ? -3.018 -11.094 11.773 1 87.56 99 GLY A O 1
ATOM 720 N N . ILE A 1 100 ? -3.105 -11.805 9.695 1 92.06 100 ILE A N 1
ATOM 721 C CA . ILE A 1 100 ? -3.938 -12.945 10.062 1 92.06 100 ILE A CA 1
ATOM 722 C C . ILE A 1 100 ? -3.107 -13.961 10.852 1 92.06 100 ILE A C 1
ATOM 724 O O . ILE A 1 100 ? -2.041 -14.383 10.398 1 92.06 100 ILE A O 1
ATOM 728 N N . PRO A 1 101 ? -3.562 -14.359 12.039 1 93.94 101 PRO A N 1
ATOM 729 C CA . PRO A 1 101 ? -2.809 -15.352 12.812 1 93.94 101 PRO A CA 1
ATOM 730 C C . PRO A 1 101 ? -2.572 -16.641 12.039 1 93.94 101 PRO A C 1
ATOM 732 O O . PRO A 1 101 ? -3.461 -17.109 11.32 1 93.94 101 PRO A O 1
ATOM 735 N N . ALA A 1 102 ? -1.388 -17.234 12.25 1 93.38 102 ALA A N 1
ATOM 736 C CA . ALA A 1 102 ? -1.021 -18.469 11.562 1 93.38 102 ALA A CA 1
ATOM 737 C C . ALA A 1 102 ? -2.035 -19.578 11.844 1 93.38 102 ALA A C 1
ATOM 739 O O . ALA A 1 102 ? -2.406 -20.328 10.938 1 93.38 102 ALA A O 1
ATOM 740 N N . GLN A 1 103 ? -2.516 -19.594 13.047 1 96.5 103 GLN A N 1
ATOM 741 C CA . GLN A 1 103 ? -3.467 -20.625 13.438 1 96.5 103 GLN A CA 1
ATOM 742 C C . GLN A 1 103 ? -4.773 -20.484 12.664 1 96.5 103 GLN A C 1
ATOM 744 O O . GLN A 1 103 ? -5.402 -21.5 12.312 1 96.5 103 GLN A O 1
ATOM 749 N N . ASP A 1 104 ? -5.176 -19.297 12.391 1 97.19 104 ASP A N 1
ATOM 750 C CA . ASP A 1 104 ? -6.395 -19.047 11.633 1 97.19 104 ASP A CA 1
ATOM 751 C C . ASP A 1 104 ? -6.234 -19.5 10.18 1 97.19 104 ASP A C 1
ATOM 753 O O . ASP A 1 104 ? -7.141 -20.109 9.602 1 97.19 104 ASP A O 1
ATOM 757 N N . MET A 1 105 ? -5.105 -19.297 9.656 1 97.06 105 MET A N 1
ATOM 758 C CA . MET A 1 105 ? -4.863 -19.719 8.273 1 97.06 105 MET A CA 1
ATOM 759 C C . MET A 1 105 ? -4.781 -21.234 8.18 1 97.06 105 MET A C 1
ATOM 761 O O . MET A 1 105 ? -5.215 -21.812 7.184 1 97.06 105 MET A O 1
ATOM 765 N N . MET A 1 106 ? -4.227 -21.812 9.164 1 97 106 MET A N 1
ATOM 766 C CA . MET A 1 106 ? -4.203 -23.281 9.188 1 97 106 MET A CA 1
ATOM 767 C C . MET A 1 106 ? -5.617 -23.844 9.227 1 97 106 MET A C 1
ATOM 769 O O . MET A 1 106 ? -5.914 -24.828 8.539 1 97 106 MET A O 1
ATOM 773 N N . ARG A 1 107 ? -6.418 -23.172 10.016 1 97.62 107 ARG A N 1
ATOM 774 C CA . ARG A 1 107 ? -7.82 -23.578 10.07 1 97.62 107 ARG A CA 1
ATOM 775 C C . ARG A 1 107 ? -8.484 -23.438 8.711 1 97.62 107 ARG A C 1
ATOM 777 O O . ARG A 1 107 ? -9.211 -24.328 8.266 1 97.62 107 ARG A O 1
ATOM 784 N N . VAL A 1 108 ? -8.242 -22.406 8.031 1 98.31 108 VAL A N 1
ATOM 785 C CA . VAL A 1 108 ? -8.797 -22.156 6.707 1 98.31 108 VAL A CA 1
ATOM 786 C C . VAL A 1 108 ? -8.32 -23.234 5.738 1 98.31 108 VAL A C 1
ATOM 788 O O . VAL A 1 108 ? -9.125 -23.828 5.008 1 98.31 108 VAL A O 1
ATOM 791 N N . LYS A 1 109 ? -7.059 -23.531 5.719 1 97.12 109 LYS A N 1
ATOM 792 C CA . LYS A 1 109 ? -6.496 -24.516 4.797 1 97.12 109 LYS A CA 1
ATOM 793 C C . LYS A 1 109 ? -7.09 -25.906 5.047 1 97.12 109 LYS A C 1
ATOM 795 O O . LYS A 1 109 ? -7.398 -26.625 4.102 1 97.12 109 LYS A O 1
ATOM 800 N N . ARG A 1 110 ? -7.219 -26.234 6.32 1 97.19 110 ARG A N 1
ATOM 801 C CA . ARG A 1 110 ? -7.855 -27.5 6.656 1 97.19 110 ARG A CA 1
ATOM 802 C C . ARG A 1 110 ? -9.305 -27.531 6.168 1 97.19 110 ARG A C 1
ATOM 804 O O . ARG A 1 110 ? -9.766 -28.562 5.656 1 97.19 110 ARG A O 1
ATOM 811 N N . TYR A 1 111 ? -9.945 -26.438 6.367 1 98 111 TYR A N 1
ATOM 812 C CA . TYR A 1 111 ? -11.336 -26.328 5.934 1 98 111 TYR A CA 1
ATOM 813 C C . TYR A 1 111 ? -11.453 -26.531 4.43 1 98 111 TYR A C 1
ATOM 815 O O . TYR A 1 111 ? -12.352 -27.234 3.961 1 98 111 TYR A O 1
ATOM 823 N N . LEU A 1 112 ? -10.578 -26.016 3.646 1 97.56 112 LEU A N 1
ATOM 824 C CA . LEU A 1 112 ? -10.602 -26.109 2.191 1 97.56 112 LEU A CA 1
ATOM 825 C C . LEU A 1 112 ? -10.391 -27.547 1.735 1 97.56 112 LEU A C 1
ATOM 827 O O . LEU A 1 112 ? -10.891 -27.953 0.685 1 97.56 112 LEU A O 1
ATOM 831 N N . ARG A 1 113 ? -9.656 -28.297 2.48 1 95.69 113 ARG A N 1
ATOM 832 C CA . ARG A 1 113 ? -9.328 -29.672 2.119 1 95.69 113 ARG A CA 1
ATOM 833 C C . ARG A 1 113 ? -10.57 -30.562 2.195 1 95.69 113 ARG A C 1
ATOM 835 O O . ARG A 1 113 ? -10.555 -31.688 1.708 1 95.69 113 ARG A O 1
ATOM 842 N N . ARG A 1 114 ? -11.57 -30.031 2.766 1 95.25 114 ARG A N 1
ATOM 843 C CA . ARG A 1 114 ? -12.812 -30.797 2.824 1 95.25 114 ARG A CA 1
ATOM 844 C C . ARG A 1 114 ? -13.461 -30.891 1.448 1 95.25 114 ARG A C 1
ATOM 846 O O . ARG A 1 114 ? -14.344 -31.719 1.224 1 95.25 114 ARG A O 1
ATOM 853 N N . TYR A 1 115 ? -13.086 -30.047 0.56 1 96.5 115 TYR A N 1
ATOM 854 C CA . TYR A 1 115 ? -13.641 -30.031 -0.79 1 96.5 115 TYR A CA 1
ATOM 855 C C . TYR A 1 115 ? -12.789 -30.875 -1.73 1 96.5 115 TYR A C 1
ATOM 857 O O . TYR A 1 115 ? -11.57 -30.969 -1.572 1 96.5 115 TYR A O 1
ATOM 865 N N . PRO A 1 116 ? -13.445 -31.531 -2.742 1 95.19 116 PRO A N 1
ATOM 866 C CA . PRO A 1 116 ? -12.641 -32.219 -3.766 1 95.19 116 PRO A CA 1
ATOM 867 C C . PRO A 1 116 ? -11.664 -31.25 -4.461 1 95.19 116 PRO A C 1
ATOM 869 O O . PRO A 1 116 ? -11.977 -30.078 -4.676 1 95.19 116 PRO A O 1
ATOM 872 N N . LYS A 1 117 ? -10.555 -31.719 -4.805 1 92.12 117 LYS A N 1
ATOM 873 C CA . LYS A 1 117 ? -9.469 -30.922 -5.367 1 92.12 117 LYS A CA 1
ATOM 874 C C . LYS A 1 117 ? -9.953 -30.078 -6.535 1 92.12 117 LYS A C 1
ATOM 876 O O . LYS A 1 117 ? -9.625 -28.891 -6.633 1 92.12 117 LYS A O 1
ATOM 881 N N . ALA A 1 118 ? -10.789 -30.625 -7.34 1 91.88 118 ALA A N 1
ATOM 882 C CA . ALA A 1 118 ? -11.25 -29.953 -8.555 1 91.88 118 ALA A CA 1
ATOM 883 C C . ALA A 1 118 ? -12.211 -28.812 -8.234 1 91.88 118 ALA A C 1
ATOM 885 O O . ALA A 1 118 ? -12.414 -27.906 -9.047 1 91.88 118 ALA A O 1
ATOM 886 N N . GLN A 1 119 ? -12.797 -28.812 -7.027 1 93.62 119 GLN A N 1
ATOM 887 C CA . GLN A 1 119 ? -13.789 -27.812 -6.637 1 93.62 119 GLN A CA 1
ATOM 888 C C . GLN A 1 119 ? -13.242 -26.906 -5.531 1 93.62 119 GLN A C 1
ATOM 890 O O . GLN A 1 119 ? -13.93 -26 -5.078 1 93.62 119 GLN A O 1
ATOM 895 N N . ARG A 1 120 ? -12.078 -27.156 -5.215 1 96.75 120 ARG A N 1
ATOM 896 C CA . ARG A 1 120 ? -11.484 -26.422 -4.094 1 96.75 120 ARG A CA 1
ATOM 897 C C . ARG A 1 120 ? -11.125 -25 -4.492 1 96.75 120 ARG A C 1
ATOM 899 O O . ARG A 1 120 ? -10.586 -24.766 -5.574 1 96.75 120 ARG A O 1
ATOM 906 N N . THR A 1 121 ? -11.484 -24.109 -3.592 1 98.38 121 THR A N 1
ATOM 907 C CA . THR A 1 121 ? -11.164 -22.688 -3.807 1 98.38 121 THR A CA 1
ATOM 908 C C . THR A 1 121 ? -9.656 -22.469 -3.791 1 98.38 121 THR A C 1
ATOM 910 O O . THR A 1 121 ? -8.969 -22.938 -2.883 1 98.38 121 THR A O 1
ATOM 913 N N . THR A 1 122 ? -9.148 -21.844 -4.836 1 98.44 122 THR A N 1
ATOM 914 C CA . THR A 1 122 ? -7.766 -21.375 -4.816 1 98.44 122 THR A CA 1
ATOM 915 C C . THR A 1 122 ? -7.648 -20.094 -4.004 1 98.44 122 THR A C 1
ATOM 917 O O . THR A 1 122 ? -8.352 -19.109 -4.273 1 98.44 122 THR A O 1
ATOM 920 N N . LEU A 1 123 ? -6.789 -20.141 -3.02 1 98.5 123 LEU A N 1
ATOM 921 C CA . LEU A 1 123 ? -6.559 -18.969 -2.172 1 98.5 123 LEU A CA 1
ATOM 922 C C . LEU A 1 123 ? -5.203 -18.344 -2.471 1 98.5 123 LEU A C 1
ATOM 924 O O . LEU A 1 123 ? -4.176 -19.031 -2.445 1 98.5 123 LEU A O 1
ATOM 928 N N . VAL A 1 124 ? -5.168 -17.016 -2.812 1 98.5 124 VAL A N 1
ATOM 929 C CA . VAL A 1 124 ? -3.938 -16.266 -3.02 1 98.5 124 VAL A CA 1
ATOM 930 C C . VAL A 1 124 ? -3.75 -15.266 -1.886 1 98.5 124 VAL A C 1
ATOM 932 O O . VAL A 1 124 ? -4.664 -14.5 -1.563 1 98.5 124 VAL A O 1
ATOM 935 N N . GLY A 1 125 ? -2.549 -15.102 -1.386 1 97.19 125 GLY A N 1
ATOM 936 C CA . GLY A 1 125 ? -2.307 -14.391 -0.139 1 97.19 125 GLY A CA 1
ATOM 937 C C . GLY A 1 125 ? -2.289 -15.305 1.071 1 97.19 125 GLY A C 1
ATOM 938 O O . GLY A 1 125 ? -2.1 -16.516 0.938 1 97.19 125 GLY A O 1
ATOM 939 N N . PRO A 1 126 ? -2.406 -14.727 2.217 1 96.81 126 PRO A N 1
ATOM 940 C CA . PRO A 1 126 ? -2.732 -13.359 2.615 1 96.81 126 PRO A CA 1
ATOM 941 C C . PRO A 1 126 ? -1.522 -12.43 2.576 1 96.81 126 PRO A C 1
ATOM 943 O O . PRO A 1 126 ? -0.435 -12.844 2.166 1 96.81 126 PRO A O 1
ATOM 946 N N . ASN A 1 127 ? -1.699 -11.164 2.957 1 93.88 127 ASN A N 1
ATOM 947 C CA . ASN A 1 127 ? -0.606 -10.203 2.971 1 93.88 127 ASN A CA 1
ATOM 948 C C . ASN A 1 127 ? 0.093 -10.125 1.617 1 93.88 127 ASN A C 1
ATOM 950 O O . ASN A 1 127 ? 1.319 -10.219 1.54 1 93.88 127 ASN A O 1
ATOM 954 N N . GLY A 1 128 ? -0.699 -10.102 0.599 1 94.06 128 GLY A N 1
ATOM 955 C CA . GLY A 1 128 ? -0.19 -10.039 -0.762 1 94.06 128 GLY A CA 1
ATOM 956 C C . GLY A 1 128 ? -0.778 -8.898 -1.57 1 94.06 128 GLY A C 1
ATOM 957 O O . GLY A 1 128 ? -1.737 -8.258 -1.139 1 94.06 128 GLY A O 1
ATOM 958 N N . ALA A 1 129 ? -0.212 -8.727 -2.732 1 95.81 129 ALA A N 1
ATOM 959 C CA . ALA A 1 129 ? -0.633 -7.625 -3.598 1 95.81 129 ALA A CA 1
ATOM 960 C C . ALA A 1 129 ? -1.837 -8.023 -4.445 1 95.81 129 ALA A C 1
ATOM 962 O O . ALA A 1 129 ? -2.57 -7.168 -4.938 1 95.81 129 ALA A O 1
ATOM 963 N N . GLY A 1 130 ? -2 -9.305 -4.672 1 98.25 130 GLY A N 1
ATOM 964 C CA . GLY A 1 130 ? -3.082 -9.797 -5.512 1 98.25 130 GLY A CA 1
ATOM 965 C C . GLY A 1 130 ? -2.604 -10.336 -6.844 1 98.25 130 GLY A C 1
ATOM 966 O O . GLY A 1 130 ? -1.514 -10.906 -6.938 1 98.25 130 GLY A O 1
ATOM 967 N N . ILE A 1 131 ? -3.553 -10.32 -7.801 1 98.81 131 ILE A N 1
ATOM 968 C CA . ILE A 1 131 ? -3.311 -10.898 -9.117 1 98.81 131 ILE A CA 1
ATOM 969 C C . ILE A 1 131 ? -3.586 -9.859 -10.203 1 98.81 131 ILE A C 1
ATOM 971 O O . ILE A 1 131 ? -4.574 -9.125 -10.125 1 98.81 131 ILE A O 1
ATOM 975 N N . ILE A 1 132 ? -2.686 -9.82 -11.164 1 98.69 132 ILE A N 1
ATOM 976 C CA . ILE A 1 132 ? -2.965 -8.945 -12.305 1 98.69 132 ILE A CA 1
ATOM 977 C C . ILE A 1 132 ? -2.568 -9.648 -13.602 1 98.69 132 ILE A C 1
ATOM 979 O O . ILE A 1 132 ? -1.472 -10.203 -13.703 1 98.69 132 ILE A O 1
ATOM 983 N N . SER A 1 133 ? -3.461 -9.812 -14.469 1 98.62 133 SER A N 1
ATOM 984 C CA . SER A 1 133 ? -3.229 -10.125 -15.875 1 98.62 133 SER A CA 1
ATOM 985 C C . SER A 1 133 ? -3.324 -8.875 -16.75 1 98.62 133 SER A C 1
ATOM 987 O O . SER A 1 133 ? -4.418 -8.469 -17.141 1 98.62 133 SER A O 1
ATOM 989 N N . PRO A 1 134 ? -2.172 -8.336 -17.031 1 98.06 134 PRO A N 1
ATOM 990 C CA . PRO A 1 134 ? -2.158 -7.004 -17.656 1 98.06 134 PRO A CA 1
ATOM 991 C C . PRO A 1 134 ? -3.031 -6.922 -18.906 1 98.06 134 PRO A C 1
ATOM 993 O O . PRO A 1 134 ? -2.971 -7.805 -19.766 1 98.06 134 PRO A O 1
ATOM 996 N N . GLY A 1 135 ? -3.838 -5.812 -18.953 1 96 135 GLY A N 1
ATOM 997 C CA . GLY A 1 135 ? -4.715 -5.57 -20.078 1 96 135 GLY A CA 1
ATOM 998 C C . GLY A 1 135 ? -6.008 -6.359 -20.016 1 96 135 GLY A C 1
ATOM 999 O O . GLY A 1 135 ? -6.895 -6.18 -20.859 1 96 135 GLY A O 1
ATOM 1000 N N . LYS A 1 136 ? -6.105 -7.227 -19.047 1 97.44 136 LYS A N 1
ATOM 1001 C CA . LYS A 1 136 ? -7.285 -8.086 -18.953 1 97.44 136 LYS A CA 1
ATOM 1002 C C . LYS A 1 136 ? -8.039 -7.848 -17.656 1 97.44 136 LYS A C 1
ATOM 1004 O O . LYS A 1 136 ? -9.211 -7.465 -17.672 1 97.44 136 LYS A O 1
ATOM 1009 N N . ALA A 1 137 ? -7.348 -8.039 -16.5 1 98.25 137 ALA A N 1
ATOM 1010 C CA . ALA A 1 137 ? -8.023 -7.898 -15.203 1 98.25 137 ALA A CA 1
ATOM 1011 C C . ALA A 1 137 ? -7.008 -7.754 -14.07 1 98.25 137 ALA A C 1
ATOM 1013 O O . ALA A 1 137 ? -5.855 -8.18 -14.203 1 98.25 137 ALA A O 1
ATOM 1014 N N . MET A 1 138 ? -7.438 -7.094 -13.055 1 98.38 138 MET A N 1
ATOM 1015 C CA . MET A 1 138 ? -6.699 -6.938 -11.805 1 98.38 138 MET A CA 1
ATOM 1016 C C . MET A 1 138 ? -7.574 -7.293 -10.609 1 98.38 138 MET A C 1
ATOM 1018 O O . MET A 1 138 ? -8.734 -6.891 -10.547 1 98.38 138 MET A O 1
ATOM 1022 N N . LEU A 1 139 ? -7.102 -8.086 -9.734 1 98.44 139 LEU A N 1
ATOM 1023 C CA . LEU A 1 139 ? -7.715 -8.484 -8.469 1 98.44 139 LEU A CA 1
ATOM 1024 C C . LEU A 1 139 ? -6.762 -8.242 -7.305 1 98.44 139 LEU A C 1
ATOM 1026 O O . LEU A 1 139 ? -6.141 -9.18 -6.801 1 98.44 139 LEU A O 1
ATOM 1030 N N . GLY A 1 140 ? -6.648 -7.008 -6.918 1 98 140 GLY A N 1
ATOM 1031 C CA . GLY A 1 140 ? -5.68 -6.676 -5.883 1 98 140 GLY A CA 1
ATOM 1032 C C . GLY A 1 140 ? -5.43 -5.184 -5.754 1 98 140 GLY A C 1
ATOM 1033 O O . GLY A 1 140 ? -6.336 -4.379 -5.977 1 98 140 GLY A O 1
ATOM 1034 N N . ILE A 1 141 ? -4.238 -4.844 -5.266 1 95.38 141 ILE A N 1
ATOM 1035 C CA . ILE A 1 141 ? -3.977 -3.455 -4.898 1 95.38 141 ILE A CA 1
ATOM 1036 C C . ILE A 1 141 ? -2.789 -2.928 -5.699 1 95.38 141 ILE A C 1
ATOM 1038 O O . ILE A 1 141 ? -2.244 -1.866 -5.387 1 95.38 141 ILE A O 1
ATOM 1042 N N . MET A 1 142 ? -2.379 -3.586 -6.75 1 95.19 142 MET A N 1
ATOM 1043 C CA . MET A 1 142 ? -1.203 -3.236 -7.543 1 95.19 142 MET A CA 1
ATOM 1044 C C . MET A 1 142 ? -1.447 -1.961 -8.344 1 95.19 142 MET A C 1
ATOM 1046 O O . MET A 1 142 ? -2.576 -1.686 -8.75 1 95.19 142 MET A O 1
ATOM 1050 N N . PRO A 1 143 ? -0.386 -1.231 -8.555 1 92.25 143 PRO A N 1
ATOM 1051 C CA . PRO A 1 143 ? -0.512 -0.138 -9.523 1 92.25 143 PRO A CA 1
ATOM 1052 C C . PRO A 1 143 ? -0.557 -0.63 -10.969 1 92.25 143 PRO A C 1
ATOM 1054 O O . PRO A 1 143 ? 0.48 -0.979 -11.539 1 92.25 143 PRO A O 1
ATOM 1057 N N . GLY A 1 144 ? -1.687 -0.634 -11.547 1 93.38 144 GLY A N 1
ATOM 1058 C CA . GLY A 1 144 ? -1.904 -1.215 -12.867 1 93.38 144 GLY A CA 1
ATOM 1059 C C . GLY A 1 144 ? -1.024 -0.605 -13.938 1 93.38 144 GLY A C 1
ATOM 1060 O O . GLY A 1 144 ? -0.629 -1.289 -14.883 1 93.38 144 GLY A O 1
ATOM 1061 N N . HIS A 1 145 ? -0.638 0.612 -13.758 1 89.69 145 HIS A N 1
ATOM 1062 C CA . HIS A 1 145 ? 0.022 1.371 -14.812 1 89.69 145 HIS A CA 1
ATOM 1063 C C . HIS A 1 145 ? 1.455 0.895 -15.023 1 89.69 145 HIS A C 1
ATOM 1065 O O . HIS A 1 145 ? 2.066 1.184 -16.047 1 89.69 145 HIS A O 1
ATOM 1071 N N . ILE A 1 146 ? 2.002 0.157 -14.148 1 93.31 146 ILE A N 1
ATOM 1072 C CA . ILE A 1 146 ? 3.402 -0.221 -14.305 1 93.31 146 ILE A CA 1
ATOM 1073 C C . ILE A 1 146 ? 3.496 -1.562 -15.031 1 93.31 146 ILE A C 1
ATOM 1075 O O . ILE A 1 146 ? 4.594 -2.061 -15.289 1 93.31 146 ILE A O 1
ATOM 1079 N N . TYR A 1 147 ? 2.338 -2.117 -15.414 1 96.75 147 TYR A N 1
ATOM 1080 C CA . TYR A 1 147 ? 2.316 -3.414 -16.078 1 96.75 147 TYR A CA 1
ATOM 1081 C C . TYR A 1 147 ? 2.031 -3.262 -17.562 1 96.75 147 TYR A C 1
ATOM 1083 O O . TYR A 1 147 ? 1.25 -2.395 -17.969 1 96.75 147 TYR A O 1
ATOM 1091 N N . GLN A 1 148 ? 2.623 -4.062 -18.328 1 97.19 148 GLN A N 1
ATOM 1092 C CA . GLN A 1 148 ? 2.295 -4.258 -19.734 1 97.19 148 GLN A CA 1
ATOM 1093 C C . GLN A 1 148 ? 2.172 -5.742 -20.062 1 97.19 148 GLN A C 1
ATOM 1095 O O . GLN A 1 148 ? 2.811 -6.582 -19.438 1 97.19 148 GLN A O 1
ATOM 1100 N N . ARG A 1 149 ? 1.319 -6.027 -21.062 1 97.88 149 ARG A N 1
ATOM 1101 C CA . ARG A 1 149 ? 1.099 -7.41 -21.469 1 97.88 149 ARG A CA 1
ATOM 1102 C C . ARG A 1 149 ? 2.354 -8.008 -22.094 1 97.88 149 ARG A C 1
ATOM 1104 O O . ARG A 1 149 ? 3.037 -7.336 -22.875 1 97.88 149 ARG A O 1
ATOM 1111 N N . GLY A 1 150 ? 2.66 -9.281 -21.703 1 98.25 150 GLY A N 1
ATOM 1112 C CA . GLY A 1 150 ?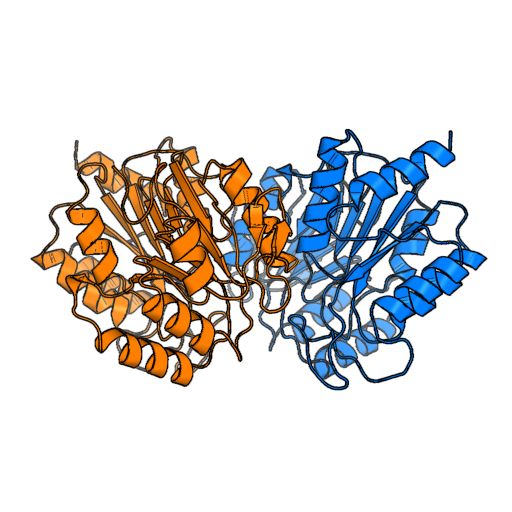 3.826 -9.938 -22.281 1 98.25 150 GLY A CA 1
ATOM 1113 C C . GLY A 1 150 ? 3.973 -11.375 -21.828 1 98.25 150 GLY A C 1
ATOM 1114 O O . GLY A 1 150 ? 3.033 -11.969 -21.281 1 98.25 150 GLY A O 1
ATOM 1115 N N . PRO A 1 151 ? 5.086 -11.961 -22.016 1 98.19 151 PRO A N 1
ATOM 1116 C CA . PRO A 1 151 ? 5.203 -13.422 -21.953 1 98.19 151 PRO A CA 1
ATOM 1117 C C . PRO A 1 151 ? 5.762 -13.906 -20.609 1 98.19 151 PRO A C 1
ATOM 1119 O O . PRO A 1 151 ? 5.992 -15.102 -20.438 1 98.19 151 PRO A O 1
ATOM 1122 N N . VAL A 1 152 ? 5.973 -13.031 -19.625 1 98.88 152 VAL A N 1
ATOM 1123 C CA . VAL A 1 152 ? 6.664 -13.469 -18.422 1 98.88 152 VAL A CA 1
ATOM 1124 C C . VAL A 1 152 ? 5.672 -13.562 -17.25 1 98.88 152 VAL A C 1
ATOM 1126 O O . VAL A 1 152 ? 4.906 -12.633 -17 1 98.88 152 VAL A O 1
ATOM 1129 N N . GLY A 1 153 ? 5.621 -14.68 -16.625 1 98.88 153 GLY A N 1
ATOM 1130 C CA . GLY A 1 153 ? 4.883 -14.797 -15.367 1 98.88 153 GLY A CA 1
ATOM 1131 C C . GLY A 1 153 ? 5.684 -14.359 -14.156 1 98.88 153 GLY A C 1
ATOM 1132 O O . GLY A 1 153 ? 6.906 -14.523 -14.125 1 98.88 153 GLY A O 1
ATOM 1133 N N . ILE A 1 154 ? 5.008 -13.781 -13.188 1 98.88 154 ILE A N 1
ATOM 1134 C CA . ILE A 1 154 ? 5.645 -13.43 -11.922 1 98.88 154 ILE A CA 1
ATOM 1135 C C . ILE A 1 154 ? 4.898 -14.094 -10.773 1 98.88 154 ILE A C 1
ATOM 1137 O O . ILE A 1 154 ? 3.67 -14.047 -10.703 1 98.88 154 ILE A O 1
ATOM 1141 N N . VAL A 1 155 ? 5.566 -14.727 -9.883 1 98.81 155 VAL A N 1
ATOM 1142 C CA . VAL A 1 155 ? 5.043 -15.203 -8.602 1 98.81 155 VAL A CA 1
ATOM 1143 C C . VAL A 1 155 ? 5.949 -14.734 -7.465 1 98.81 155 VAL A C 1
ATOM 1145 O O . VAL A 1 155 ? 7.152 -15.016 -7.469 1 98.81 155 VAL A O 1
ATOM 1148 N N . SER A 1 156 ? 5.371 -13.977 -6.516 1 98.06 156 SER A N 1
ATOM 1149 C CA . SER A 1 156 ? 6.223 -13.266 -5.566 1 98.06 156 SER A CA 1
ATOM 1150 C C . SER A 1 156 ? 5.625 -13.289 -4.164 1 98.06 156 SER A C 1
ATOM 1152 O O . SER A 1 156 ? 4.41 -13.156 -3.998 1 98.06 156 SER A O 1
ATOM 1154 N N . ARG A 1 157 ? 6.504 -13.406 -3.18 1 95.75 157 ARG A N 1
ATOM 1155 C CA . ARG A 1 157 ? 6.109 -13.211 -1.788 1 95.75 157 ARG A CA 1
ATOM 1156 C C . ARG A 1 157 ? 5.961 -11.727 -1.468 1 95.75 157 ARG A C 1
ATOM 1158 O O . ARG A 1 157 ? 4.98 -11.312 -0.841 1 95.75 157 ARG A O 1
ATOM 1165 N N . SER A 1 158 ? 6.898 -10.938 -1.915 1 92.81 158 SER A N 1
ATOM 1166 C CA . SER A 1 158 ? 6.926 -9.5 -1.687 1 92.81 158 SER A CA 1
ATOM 1167 C C . SER A 1 158 ? 6.156 -8.75 -2.771 1 92.81 158 SER A C 1
ATOM 1169 O O . SER A 1 158 ? 6.508 -8.828 -3.951 1 92.81 158 SER A O 1
ATOM 1171 N N . GLY A 1 159 ? 5.227 -7.973 -2.369 1 93.19 159 GLY A N 1
ATOM 1172 C CA . GLY A 1 159 ? 4.512 -7.137 -3.322 1 93.19 159 GLY A CA 1
ATOM 1173 C C . GLY A 1 159 ? 5.402 -6.117 -4.008 1 93.19 159 GLY A C 1
ATOM 1174 O O . GLY A 1 159 ? 5.422 -6.031 -5.238 1 93.19 159 GLY A O 1
ATOM 1175 N N . THR A 1 160 ? 6.219 -5.402 -3.24 1 91.19 160 THR A N 1
ATOM 1176 C CA . THR A 1 160 ? 7.031 -4.309 -3.758 1 91.19 160 THR A CA 1
ATOM 1177 C C . THR A 1 160 ? 8.086 -4.828 -4.734 1 91.19 160 THR A C 1
ATOM 1179 O O . THR A 1 160 ? 8.391 -4.172 -5.73 1 91.19 160 THR A O 1
ATOM 1182 N N . LEU A 1 161 ? 8.641 -6.055 -4.398 1 94.44 161 LEU A N 1
ATOM 1183 C CA . LEU A 1 161 ? 9.609 -6.617 -5.332 1 94.44 161 LEU A CA 1
ATOM 1184 C C . LEU A 1 161 ? 8.93 -7.047 -6.629 1 94.44 161 LEU A C 1
ATOM 1186 O O . LEU A 1 161 ? 9.523 -6.953 -7.703 1 94.44 161 LEU A O 1
ATOM 1190 N N . GLY A 1 162 ? 7.73 -7.496 -6.508 1 97.25 162 GLY A N 1
ATOM 1191 C CA . GLY A 1 162 ? 6.957 -7.766 -7.711 1 97.25 162 GLY A CA 1
ATOM 1192 C C . GLY A 1 162 ? 6.738 -6.531 -8.562 1 97.25 162 GLY A C 1
ATOM 1193 O O . GLY A 1 162 ? 6.883 -6.586 -9.789 1 97.25 162 GLY A O 1
ATOM 1194 N N . TYR A 1 163 ? 6.434 -5.426 -7.914 1 95.62 163 TYR A N 1
ATOM 1195 C CA . TYR A 1 163 ? 6.258 -4.164 -8.625 1 95.62 163 TYR A CA 1
ATOM 1196 C C . TYR A 1 163 ? 7.551 -3.74 -9.312 1 95.62 163 TYR A C 1
ATOM 1198 O O . TYR A 1 163 ? 7.535 -3.322 -10.469 1 95.62 163 TYR A O 1
ATOM 1206 N N . GLU A 1 164 ? 8.602 -3.875 -8.539 1 94.06 164 GLU A N 1
ATOM 1207 C CA . GLU A 1 164 ? 9.914 -3.512 -9.07 1 94.06 164 GLU A CA 1
ATOM 1208 C C . GLU A 1 164 ? 10.242 -4.32 -10.32 1 94.06 164 GLU A C 1
ATOM 1210 O O . GLU A 1 164 ? 10.711 -3.768 -11.32 1 94.06 164 GLU A O 1
ATOM 1215 N N . ALA A 1 165 ? 9.969 -5.566 -10.242 1 97.56 165 ALA A N 1
ATOM 1216 C CA . A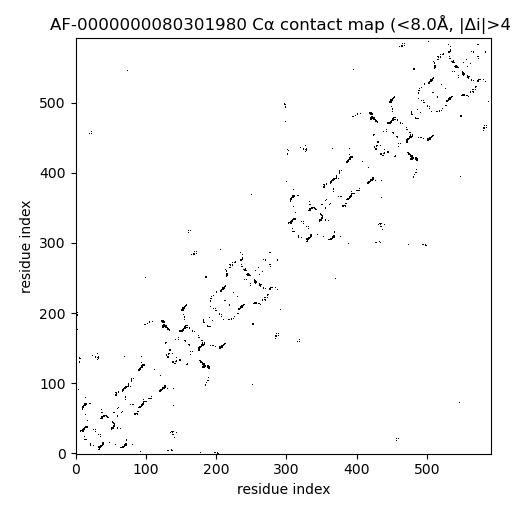LA A 1 165 ? 10.227 -6.445 -11.383 1 97.56 165 ALA A CA 1
ATOM 1217 C C . ALA A 1 165 ? 9.406 -6.02 -12.602 1 97.56 165 ALA A C 1
ATOM 1219 O O . ALA A 1 165 ? 9.945 -5.906 -13.703 1 97.56 165 ALA A O 1
ATOM 1220 N N . ALA A 1 166 ? 8.148 -5.758 -12.383 1 97.94 166 ALA A N 1
ATOM 1221 C CA . ALA A 1 166 ? 7.262 -5.352 -13.469 1 97.94 166 ALA A CA 1
ATOM 1222 C C . ALA A 1 166 ? 7.727 -4.043 -14.094 1 97.94 166 ALA A C 1
ATOM 1224 O O . ALA A 1 166 ? 7.77 -3.914 -15.32 1 97.94 166 ALA A O 1
ATOM 1225 N N . ALA A 1 167 ? 8.125 -3.141 -13.281 1 94.38 167 ALA A N 1
ATOM 1226 C CA . ALA A 1 167 ? 8.578 -1.84 -13.766 1 94.38 167 ALA A CA 1
ATOM 1227 C C . ALA A 1 167 ? 9.875 -1.973 -14.562 1 94.38 167 ALA A C 1
ATOM 1229 O O . ALA A 1 167 ? 10.016 -1.366 -15.625 1 94.38 167 ALA A O 1
ATOM 1230 N N . GLN A 1 168 ? 10.812 -2.738 -14.047 1 95.12 168 GLN A N 1
ATOM 1231 C CA . GLN A 1 168 ? 12.07 -2.965 -14.742 1 95.12 168 GLN A CA 1
ATOM 1232 C C . GLN A 1 168 ? 11.844 -3.627 -16.094 1 95.12 168 GLN A C 1
ATOM 1234 O O . GLN A 1 168 ? 12.438 -3.227 -17.109 1 95.12 168 GLN A O 1
ATOM 1239 N N . MET A 1 169 ? 10.984 -4.598 -16.109 1 98.31 169 MET A N 1
ATOM 1240 C CA . MET A 1 169 ? 10.711 -5.32 -17.344 1 98.31 169 MET A CA 1
ATOM 1241 C C . MET A 1 169 ? 10.023 -4.414 -18.359 1 98.31 169 MET A C 1
ATOM 1243 O O . MET A 1 169 ? 10.375 -4.426 -19.547 1 98.31 169 MET A O 1
ATOM 1247 N N . LYS A 1 170 ? 9.117 -3.662 -17.891 1 97.31 170 LYS A N 1
ATOM 1248 C CA . LYS A 1 170 ? 8.453 -2.721 -18.781 1 97.31 170 LYS A CA 1
ATOM 1249 C C . LYS A 1 170 ? 9.453 -1.767 -19.422 1 97.31 170 LYS A C 1
ATOM 1251 O O . LYS A 1 170 ? 9.383 -1.496 -20.625 1 97.31 170 LYS A O 1
ATOM 1256 N N . ALA A 1 171 ? 10.383 -1.297 -18.672 1 94.25 171 ALA A N 1
ATOM 1257 C CA . ALA A 1 171 ? 11.414 -0.381 -19.156 1 94.25 171 ALA A CA 1
ATOM 1258 C C . ALA A 1 171 ? 12.266 -1.042 -20.234 1 94.25 171 ALA A C 1
ATOM 1260 O O . ALA A 1 171 ? 12.852 -0.358 -21.078 1 94.25 171 ALA A O 1
ATOM 1261 N N . LEU A 1 172 ? 12.289 -2.359 -20.25 1 97.69 172 LEU A N 1
ATOM 1262 C CA . LEU A 1 172 ? 13.07 -3.117 -21.219 1 97.69 172 LEU A CA 1
ATOM 1263 C C . LEU A 1 172 ? 12.195 -3.627 -22.359 1 97.69 172 LEU A C 1
ATOM 1265 O O . LEU A 1 172 ? 12.648 -4.402 -23.203 1 97.69 172 LEU A O 1
ATOM 1269 N N . GLY A 1 173 ? 10.898 -3.229 -22.312 1 97.94 173 GLY A N 1
ATOM 1270 C CA . GLY A 1 173 ? 9.961 -3.668 -23.344 1 97.94 173 GLY A CA 1
ATOM 1271 C C . GLY A 1 173 ? 9.484 -5.094 -23.141 1 97.94 173 GLY A C 1
ATOM 1272 O O . GLY A 1 173 ? 9.016 -5.738 -24.078 1 97.94 173 GLY A O 1
ATOM 1273 N N . ILE A 1 174 ? 9.633 -5.609 -21.922 1 98.44 174 ILE A N 1
ATOM 1274 C CA . ILE A 1 174 ? 9.211 -6.965 -21.594 1 98.44 174 ILE A CA 1
ATOM 1275 C C . ILE A 1 174 ? 7.922 -6.918 -20.766 1 98.44 174 ILE A C 1
ATOM 1277 O O . ILE A 1 174 ? 7.852 -6.219 -19.75 1 98.44 174 ILE A O 1
ATOM 1281 N N . GLY A 1 175 ? 6.902 -7.605 -21.203 1 98.44 175 GLY A N 1
ATOM 1282 C CA . GLY A 1 175 ? 5.617 -7.562 -20.516 1 98.44 175 GLY A CA 1
ATOM 1283 C C . GLY A 1 175 ? 5.387 -8.758 -19.609 1 98.44 175 GLY A C 1
ATOM 1284 O O . GLY A 1 175 ? 6.234 -9.648 -19.516 1 98.44 175 GLY A O 1
ATOM 1285 N N . VAL A 1 176 ? 4.234 -8.758 -18.953 1 98.81 176 VAL A N 1
ATOM 1286 C CA . VAL A 1 176 ? 3.855 -9.758 -17.953 1 98.81 176 VAL A CA 1
ATOM 1287 C C . VAL A 1 176 ? 2.596 -10.484 -18.406 1 98.81 176 VAL A C 1
ATOM 1289 O O . VAL A 1 176 ? 1.655 -9.867 -18.906 1 98.81 176 VAL A O 1
ATOM 1292 N N . SER A 1 177 ? 2.664 -11.82 -18.375 1 98.75 177 SER A N 1
ATOM 1293 C CA . SER A 1 177 ? 1.457 -12.594 -18.656 1 98.75 177 SER A CA 1
ATOM 1294 C C . SER A 1 177 ? 0.472 -12.523 -17.484 1 98.75 177 SER A C 1
ATOM 1296 O O . SER A 1 177 ? -0.692 -12.164 -17.672 1 98.75 177 SER A O 1
ATOM 1298 N N . THR A 1 178 ? 0.912 -12.875 -16.328 1 98.81 178 THR A N 1
ATOM 1299 C CA . THR A 1 178 ? 0.184 -12.742 -15.078 1 98.81 178 THR A CA 1
ATOM 1300 C C . THR A 1 178 ? 1.15 -12.578 -13.906 1 98.81 178 THR A C 1
ATOM 1302 O O . THR A 1 178 ? 2.209 -13.211 -13.875 1 98.81 178 THR A O 1
ATOM 1305 N N . SER A 1 179 ? 0.85 -11.703 -13.008 1 98.88 179 SER A N 1
ATOM 1306 C CA . SER A 1 179 ? 1.594 -11.555 -11.758 1 98.88 179 SER A CA 1
ATOM 1307 C C . SER A 1 179 ? 0.759 -11.992 -10.562 1 98.88 179 SER A C 1
ATOM 1309 O O . SER A 1 179 ? -0.374 -11.539 -10.391 1 98.88 179 SER A O 1
ATOM 1311 N N . VAL A 1 180 ? 1.313 -12.844 -9.734 1 98.81 180 VAL A N 1
ATOM 1312 C CA . VAL A 1 180 ? 0.619 -13.398 -8.578 1 98.81 180 VAL A CA 1
ATOM 1313 C C . VAL A 1 180 ? 1.424 -13.109 -7.309 1 98.81 180 VAL A C 1
ATOM 1315 O O . VAL A 1 180 ? 2.551 -13.594 -7.16 1 98.81 180 VAL A O 1
ATOM 1318 N N . GLY A 1 181 ? 0.847 -12.336 -6.426 1 98.25 181 GLY A N 1
ATOM 1319 C CA . GLY A 1 181 ? 1.436 -12.117 -5.113 1 98.25 181 GLY A CA 1
ATOM 1320 C C . GLY A 1 181 ? 0.945 -13.102 -4.07 1 98.25 181 GLY A C 1
ATOM 1321 O O . GLY A 1 181 ? -0.132 -12.922 -3.496 1 98.25 181 GLY A O 1
ATOM 1322 N N . ILE A 1 182 ? 1.768 -14.047 -3.689 1 97.44 182 ILE A N 1
ATOM 1323 C CA . ILE A 1 182 ? 1.311 -15.117 -2.809 1 97.44 182 ILE A CA 1
ATOM 1324 C C . ILE A 1 182 ? 1.445 -14.68 -1.352 1 97.44 182 ILE A C 1
ATOM 1326 O O . ILE A 1 182 ? 0.962 -15.359 -0.444 1 97.44 182 ILE A O 1
ATOM 1330 N N . GLY A 1 183 ? 2.146 -13.586 -1.14 1 94.94 183 GLY A N 1
ATOM 1331 C CA . GLY A 1 183 ? 2.064 -12.914 0.146 1 94.94 183 GLY A CA 1
ATOM 1332 C C . GLY A 1 183 ? 3.236 -13.219 1.059 1 94.94 183 GLY A C 1
ATOM 1333 O O . GLY A 1 183 ? 3.918 -14.234 0.882 1 94.94 183 GLY A O 1
ATOM 1334 N N . GLY A 1 184 ? 3.42 -12.414 2.109 1 90.94 184 GLY A N 1
ATOM 1335 C CA . GLY A 1 184 ? 4.586 -12.469 2.977 1 90.94 184 GLY A CA 1
ATOM 1336 C C . GLY A 1 184 ? 4.344 -13.242 4.258 1 90.94 184 GLY A C 1
ATOM 1337 O O . GLY A 1 184 ? 5.27 -13.469 5.035 1 90.94 184 GLY A O 1
ATOM 1338 N N . ASP A 1 185 ? 3.105 -13.648 4.52 1 90.94 185 ASP A N 1
ATOM 1339 C CA . ASP A 1 185 ? 2.809 -14.414 5.723 1 90.94 185 ASP A CA 1
ATOM 1340 C C . ASP A 1 185 ? 3.377 -15.828 5.633 1 90.94 185 ASP A C 1
ATOM 1342 O O . ASP A 1 185 ? 3.551 -16.359 4.535 1 90.94 185 ASP A O 1
ATOM 1346 N N . PRO A 1 186 ? 3.66 -16.391 6.75 1 88.81 186 PRO A N 1
ATOM 1347 C CA . PRO A 1 186 ? 4.309 -17.719 6.73 1 88.81 186 PRO A CA 1
ATOM 1348 C C . PRO A 1 186 ? 3.414 -18.797 6.137 1 88.81 186 PRO A C 1
ATOM 1350 O O . PRO A 1 186 ? 3.914 -19.75 5.535 1 88.81 186 PRO A O 1
ATOM 1353 N N . ILE A 1 187 ? 2.105 -18.641 6.395 1 92.56 187 ILE A N 1
ATOM 1354 C CA . ILE A 1 187 ? 1.17 -19.625 5.852 1 92.56 187 ILE A CA 1
ATOM 1355 C C . ILE A 1 187 ? 0.381 -19 4.703 1 92.56 187 ILE A C 1
ATOM 1357 O O . ILE A 1 187 ? -0.574 -18.25 4.93 1 92.56 187 ILE A O 1
ATOM 1361 N N . ASN A 1 188 ? 0.799 -19.344 3.504 1 93.69 188 ASN A N 1
ATOM 1362 C CA . ASN A 1 188 ? 0.104 -18.828 2.324 1 93.69 188 ASN A CA 1
ATOM 1363 C C . ASN A 1 188 ? -1.062 -19.734 1.931 1 93.69 188 ASN A C 1
ATOM 1365 O O . ASN A 1 188 ? -1.106 -20.906 2.318 1 93.69 188 ASN A O 1
ATOM 1369 N N . GLY A 1 189 ? -2.02 -19.156 1.148 1 95.81 189 GLY A N 1
ATOM 1370 C CA . GLY A 1 189 ? -3.1 -19.953 0.595 1 95.81 189 GLY A CA 1
ATOM 1371 C C . GLY A 1 189 ? -2.641 -20.906 -0.493 1 95.81 189 GLY A C 1
ATOM 1372 O O . GLY A 1 189 ? -2.924 -22.109 -0.436 1 95.81 189 GLY A O 1
ATOM 1373 N N . SER A 1 190 ? -1.961 -20.406 -1.396 1 96.75 190 SER A N 1
ATOM 1374 C CA . SER A 1 190 ? -1.348 -21.188 -2.465 1 96.75 190 SER A CA 1
ATOM 1375 C C . SER A 1 190 ? 0.153 -20.922 -2.545 1 96.75 190 SER A C 1
ATOM 1377 O O . SER A 1 190 ? 0.632 -19.875 -2.121 1 96.75 190 SER A O 1
ATOM 1379 N N . SER A 1 191 ? 0.831 -21.922 -3.07 1 96.31 191 SER A N 1
ATOM 1380 C CA . SER A 1 191 ? 2.289 -21.922 -2.994 1 96.31 191 SER A CA 1
ATOM 1381 C C . SER A 1 191 ? 2.912 -21.547 -4.332 1 96.31 191 SER A C 1
ATOM 1383 O O . SER A 1 191 ? 2.205 -21.375 -5.328 1 96.31 191 SER A O 1
ATOM 1385 N N . PHE A 1 192 ? 4.297 -21.453 -4.32 1 98.06 192 PHE A N 1
ATOM 1386 C CA . PHE A 1 192 ? 5.059 -21.312 -5.555 1 98.06 192 PHE A CA 1
ATOM 1387 C C . PHE A 1 192 ? 4.73 -22.422 -6.535 1 98.06 192 PHE A C 1
ATOM 1389 O O . PHE A 1 192 ? 4.469 -22.172 -7.711 1 98.06 192 PHE A O 1
ATOM 1396 N N . LEU A 1 193 ? 4.664 -23.625 -6.012 1 97.56 193 LEU A N 1
ATOM 1397 C CA . LEU A 1 193 ? 4.457 -24.812 -6.852 1 97.56 193 LEU A CA 1
ATOM 1398 C C . LEU A 1 193 ? 3.131 -24.719 -7.598 1 97.56 193 LEU A C 1
ATOM 1400 O O . LEU A 1 193 ? 3.057 -25.016 -8.789 1 97.56 193 LEU A O 1
ATOM 1404 N N . ASP A 1 194 ? 2.154 -24.281 -6.859 1 97.44 194 ASP A N 1
ATOM 1405 C CA . ASP A 1 194 ? 0.828 -24.156 -7.461 1 97.44 194 ASP A CA 1
ATOM 1406 C C . ASP A 1 194 ? 0.862 -23.281 -8.703 1 97.44 194 ASP A C 1
ATOM 1408 O O . ASP A 1 194 ? 0.31 -23.641 -9.742 1 97.44 194 ASP A O 1
ATOM 1412 N N . HIS A 1 195 ? 1.573 -22.203 -8.617 1 98.56 195 HIS A N 1
ATOM 1413 C CA . HIS A 1 195 ? 1.487 -21.234 -9.703 1 98.56 195 HIS A CA 1
ATOM 1414 C C . HIS A 1 195 ? 2.547 -21.516 -10.766 1 98.56 195 HIS A C 1
ATOM 1416 O O . HIS A 1 195 ? 2.336 -21.219 -11.945 1 98.56 195 HIS A O 1
ATOM 1422 N N . LEU A 1 196 ? 3.631 -22.109 -10.352 1 98.75 196 LEU A N 1
ATOM 1423 C CA . LEU A 1 196 ? 4.594 -22.562 -11.352 1 98.75 196 LEU A CA 1
ATOM 1424 C C . LEU A 1 196 ? 3.963 -23.578 -12.289 1 98.75 196 LEU A C 1
ATOM 1426 O O . LEU A 1 196 ? 4.176 -23.531 -13.508 1 98.75 196 LEU A O 1
ATOM 1430 N N . ALA A 1 197 ? 3.18 -24.484 -11.734 1 98.56 197 ALA A N 1
ATOM 1431 C CA . ALA A 1 197 ? 2.48 -25.469 -12.562 1 98.56 197 ALA A CA 1
ATOM 1432 C C . ALA A 1 197 ? 1.518 -24.781 -13.531 1 98.56 197 ALA A C 1
ATOM 1434 O O . ALA A 1 197 ? 1.43 -25.172 -14.695 1 98.56 197 ALA A O 1
ATOM 1435 N N . ARG A 1 198 ? 0.824 -23.766 -13.062 1 98.5 198 ARG A N 1
ATOM 1436 C CA . ARG A 1 198 ? -0.102 -23.031 -13.922 1 98.5 198 ARG A CA 1
ATOM 1437 C C . ARG A 1 198 ? 0.64 -22.312 -15.039 1 98.5 198 ARG A C 1
ATOM 1439 O O . ARG A 1 198 ? 0.194 -22.328 -16.188 1 98.5 198 ARG A O 1
ATOM 1446 N N . PHE A 1 199 ? 1.752 -21.719 -14.703 1 98.75 199 PHE A N 1
ATOM 1447 C CA . PHE A 1 199 ? 2.535 -21 -15.703 1 98.75 199 PHE A CA 1
ATOM 1448 C C . PHE A 1 199 ? 3.092 -21.969 -16.75 1 98.75 199 PHE A C 1
ATOM 1450 O O . PHE A 1 199 ? 3.131 -21.656 -17.938 1 98.75 199 PHE A O 1
ATOM 1457 N N . GLU A 1 200 ? 3.5 -23.141 -16.312 1 98.62 200 GLU A N 1
ATOM 1458 C CA . GLU A 1 200 ? 4.004 -24.156 -17.234 1 98.62 200 GLU A CA 1
ATOM 1459 C C . GLU A 1 200 ? 2.93 -24.547 -18.25 1 98.62 200 GLU A C 1
ATOM 1461 O O . GLU A 1 200 ? 3.229 -24.766 -19.422 1 98.62 200 GLU A O 1
ATOM 1466 N N . ALA A 1 201 ? 1.72 -24.578 -17.812 1 98.19 201 ALA A N 1
ATOM 1467 C CA . ALA A 1 201 ? 0.611 -25.031 -18.656 1 98.19 201 ALA A CA 1
ATOM 1468 C C . ALA A 1 201 ? 0.092 -23.891 -19.531 1 98.19 201 ALA A C 1
ATOM 1470 O O . ALA A 1 201 ? -0.632 -24.125 -20.5 1 98.19 201 ALA A O 1
ATOM 1471 N N . ASP A 1 202 ? 0.428 -22.625 -19.219 1 98.12 202 ASP A N 1
ATOM 1472 C CA . ASP A 1 202 ? -0.078 -21.469 -19.953 1 98.12 202 ASP A CA 1
ATOM 1473 C C . ASP A 1 202 ? 0.741 -21.203 -21.203 1 98.12 202 ASP A C 1
ATOM 1475 O O . ASP A 1 202 ? 1.915 -20.844 -21.125 1 98.12 202 ASP A O 1
ATOM 1479 N N . PRO A 1 203 ? 0.163 -21.297 -22.359 1 97.5 203 PRO A N 1
ATOM 1480 C CA . PRO A 1 203 ? 0.941 -21.125 -23.594 1 97.5 203 PRO A CA 1
ATOM 1481 C C . PRO A 1 203 ? 1.435 -19.703 -23.797 1 97.5 203 PRO A C 1
ATOM 1483 O O . PRO A 1 203 ? 2.373 -19.469 -24.562 1 97.5 203 PRO A O 1
ATOM 1486 N N . GLU A 1 204 ? 0.893 -18.703 -23.078 1 97 204 GLU A N 1
ATOM 1487 C CA . GLU A 1 204 ? 1.296 -17.312 -23.266 1 97 204 GLU A CA 1
ATOM 1488 C C . GLU A 1 204 ? 2.492 -16.969 -22.391 1 97 204 GLU A C 1
ATOM 1490 O O . GLU A 1 204 ? 3.102 -15.906 -22.547 1 97 204 GLU A O 1
A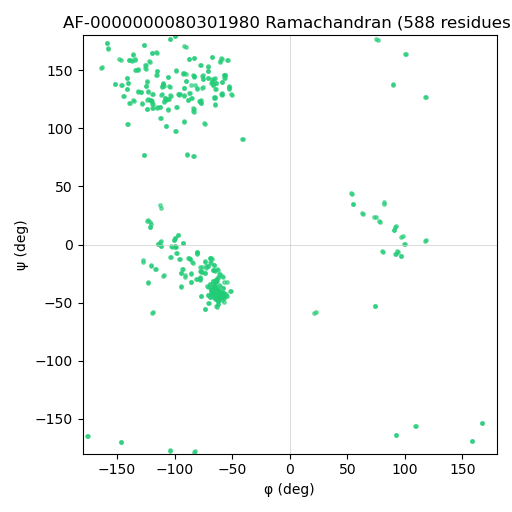TOM 1495 N N . THR A 1 205 ? 2.805 -17.828 -21.5 1 98.56 205 THR A N 1
ATOM 1496 C CA . THR A 1 205 ? 3.965 -17.609 -20.656 1 98.56 205 THR A CA 1
ATOM 1497 C C . THR A 1 205 ? 5.191 -18.328 -21.203 1 98.56 205 THR A C 1
ATOM 1499 O O . THR A 1 205 ? 5.145 -19.531 -21.484 1 98.56 205 THR A O 1
ATOM 1502 N N . GLU A 1 206 ? 6.254 -17.594 -21.328 1 98.56 206 GLU A N 1
ATOM 1503 C CA . GLU A 1 206 ? 7.469 -18.172 -21.891 1 98.56 206 GLU A CA 1
ATOM 1504 C C . GLU A 1 206 ? 8.547 -18.344 -20.828 1 98.56 206 GLU A C 1
ATOM 1506 O O . GLU A 1 206 ? 9.453 -19.156 -20.969 1 98.56 206 GLU A O 1
ATOM 1511 N N . ALA A 1 207 ? 8.484 -17.547 -19.828 1 98.81 207 ALA A N 1
ATOM 1512 C CA . ALA A 1 207 ? 9.398 -17.594 -18.688 1 98.81 207 ALA A CA 1
ATOM 1513 C C . ALA A 1 207 ? 8.688 -17.156 -17.406 1 98.81 207 ALA A C 1
ATOM 1515 O O . ALA A 1 207 ? 7.633 -16.516 -17.453 1 98.81 207 ALA A O 1
ATOM 1516 N N . VAL A 1 208 ? 9.273 -17.562 -16.266 1 98.88 208 VAL A N 1
ATOM 1517 C CA . VAL A 1 208 ? 8.641 -17.219 -14.992 1 98.88 208 VAL A CA 1
ATOM 1518 C C . VAL A 1 208 ? 9.688 -16.641 -14.031 1 98.88 208 VAL A C 1
ATOM 1520 O O . VAL A 1 208 ? 10.789 -17.188 -13.914 1 98.88 208 VAL A O 1
ATOM 1523 N N . LEU A 1 209 ? 9.367 -15.547 -13.422 1 98.88 209 LEU A N 1
ATOM 1524 C CA . LEU A 1 209 ? 10.172 -14.969 -12.344 1 98.88 209 LEU A CA 1
ATOM 1525 C C . LEU A 1 209 ? 9.594 -15.336 -10.984 1 98.88 209 LEU A C 1
ATOM 1527 O O . LEU A 1 209 ? 8.453 -14.992 -10.672 1 98.88 209 LEU A O 1
ATOM 1531 N N . MET A 1 210 ? 10.359 -16.031 -10.211 1 98.75 210 MET A N 1
ATOM 1532 C CA . MET A 1 210 ? 10.008 -16.438 -8.859 1 98.75 210 MET A CA 1
ATOM 1533 C C . MET A 1 210 ? 10.758 -15.617 -7.82 1 98.75 210 MET A C 1
ATOM 1535 O O . MET A 1 210 ? 11.984 -15.695 -7.734 1 98.75 210 MET A O 1
ATOM 1539 N N . ILE A 1 211 ? 10.008 -14.859 -7.035 1 97.75 211 ILE A N 1
ATOM 1540 C CA . ILE A 1 211 ? 10.625 -14 -6.035 1 97.75 211 ILE A CA 1
ATOM 1541 C C . ILE A 1 211 ? 10.297 -14.516 -4.637 1 97.75 211 ILE A C 1
ATOM 1543 O O . ILE A 1 211 ? 9.164 -14.359 -4.16 1 97.75 211 ILE A O 1
ATOM 1547 N N . GLY A 1 212 ? 11.312 -15.055 -3.986 1 95.38 212 GLY A N 1
ATOM 1548 C CA . GLY A 1 212 ? 11.141 -15.648 -2.67 1 95.38 212 GLY A CA 1
ATOM 1549 C C . GLY A 1 212 ? 11.672 -14.781 -1.548 1 95.38 212 GLY A C 1
ATOM 1550 O O . GLY A 1 212 ? 11.984 -13.609 -1.762 1 95.38 212 GLY A O 1
ATOM 1551 N N . GLU A 1 213 ? 11.57 -15.297 -0.414 1 89.75 213 GLU A N 1
ATOM 1552 C CA . GLU A 1 213 ? 12.023 -14.648 0.812 1 89.75 213 GLU A CA 1
ATOM 1553 C C . GLU A 1 213 ? 12.758 -15.625 1.722 1 89.75 213 GLU A C 1
ATOM 1555 O O . GLU A 1 213 ? 12.594 -16.844 1.596 1 89.75 213 GLU A O 1
ATOM 1560 N N . ILE A 1 214 ? 13.539 -15.023 2.547 1 86.38 214 ILE A N 1
ATOM 1561 C CA . ILE A 1 214 ? 14.242 -15.867 3.508 1 86.38 214 ILE A CA 1
ATOM 1562 C C . ILE A 1 214 ? 13.234 -16.609 4.383 1 86.38 214 ILE A C 1
ATOM 1564 O O . ILE A 1 214 ? 12.078 -16.203 4.488 1 86.38 214 ILE A O 1
ATOM 1568 N N . GLY A 1 215 ? 13.742 -17.703 4.93 1 84.31 215 GLY A N 1
ATOM 1569 C CA . GLY A 1 215 ? 12.914 -18.453 5.859 1 84.31 215 GLY A CA 1
ATOM 1570 C C . GLY A 1 215 ? 12.07 -19.516 5.176 1 84.31 215 GLY A C 1
ATOM 1571 O O . GLY A 1 215 ? 11.547 -19.297 4.086 1 84.31 215 GLY A O 1
ATOM 1572 N N . GLY A 1 216 ? 12.016 -20.688 5.793 1 85 216 GLY A N 1
ATOM 1573 C CA . GLY A 1 216 ? 11.172 -21.781 5.328 1 85 216 GLY A CA 1
ATOM 1574 C C . GLY A 1 216 ? 11.734 -22.5 4.109 1 85 216 GLY A C 1
ATOM 1575 O O . GLY A 1 216 ? 12.711 -22.031 3.516 1 85 216 GLY A O 1
ATOM 1576 N N . PRO A 1 217 ? 11.102 -23.484 3.729 1 90.12 217 PRO A N 1
ATOM 1577 C CA . PRO A 1 217 ? 11.648 -24.344 2.688 1 90.12 217 PRO A CA 1
ATOM 1578 C C . PRO A 1 217 ? 11.023 -24.109 1.317 1 90.12 217 PRO A C 1
ATOM 1580 O O . PRO A 1 217 ? 11.406 -24.75 0.336 1 90.12 217 PRO A O 1
ATOM 1583 N N . GLN A 1 218 ? 10.102 -23.266 1.179 1 92.94 218 GLN A N 1
ATOM 1584 C CA . GLN A 1 218 ? 9.25 -23.156 0.003 1 92.94 218 GLN A CA 1
ATOM 1585 C C . GLN A 1 218 ? 10.07 -22.922 -1.26 1 92.94 218 GLN A C 1
ATOM 1587 O O . GLN A 1 218 ? 9.812 -23.531 -2.301 1 92.94 218 GLN A O 1
ATOM 1592 N N . GLU A 1 219 ? 11.07 -22.062 -1.19 1 95.5 219 GLU A N 1
ATOM 1593 C CA . GLU A 1 219 ? 11.867 -21.719 -2.361 1 95.5 219 GLU A CA 1
ATOM 1594 C C . GLU A 1 219 ? 12.703 -22.922 -2.83 1 95.5 219 GLU A C 1
ATOM 1596 O O . GLU A 1 219 ? 12.781 -23.188 -4.027 1 95.5 219 GLU A O 1
ATOM 1601 N N . ALA A 1 220 ? 13.266 -23.609 -1.877 1 94.44 220 ALA A N 1
AT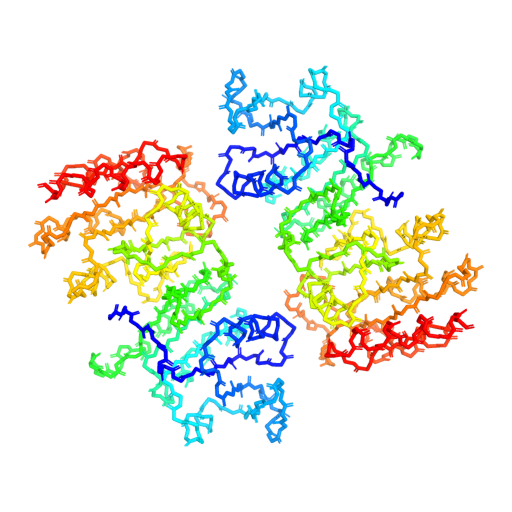OM 1602 C CA . ALA A 1 220 ? 14.062 -24.781 -2.205 1 94.44 220 ALA A CA 1
ATOM 1603 C C . ALA A 1 220 ? 13.195 -25.891 -2.811 1 94.44 220 ALA A C 1
ATOM 1605 O O . ALA A 1 220 ? 13.578 -26.516 -3.801 1 94.44 220 ALA A O 1
ATOM 1606 N N . GLU A 1 221 ? 12.055 -26.078 -2.219 1 95.94 221 GLU A N 1
ATOM 1607 C CA . GLU A 1 221 ? 11.117 -27.078 -2.732 1 95.94 221 GLU A CA 1
ATOM 1608 C C . GLU A 1 221 ? 10.656 -26.734 -4.145 1 95.94 221 GLU A C 1
ATOM 1610 O O . GLU A 1 221 ? 10.562 -27.609 -5.008 1 95.94 221 GLU A O 1
ATOM 1615 N N . ALA A 1 222 ? 10.406 -25.516 -4.359 1 97.69 222 ALA A N 1
ATOM 1616 C CA . ALA A 1 222 ? 10 -25.062 -5.684 1 97.69 222 ALA A CA 1
ATOM 1617 C C . ALA A 1 222 ? 11.109 -25.281 -6.711 1 97.69 222 ALA A C 1
ATOM 1619 O O . ALA A 1 222 ? 10.844 -25.719 -7.828 1 97.69 222 ALA A O 1
ATOM 1620 N N . ALA A 1 223 ? 12.289 -24.984 -6.328 1 97.31 223 ALA A N 1
ATOM 1621 C CA . ALA A 1 223 ? 13.43 -25.156 -7.23 1 97.31 223 ALA A CA 1
ATOM 1622 C C . ALA A 1 223 ? 13.586 -26.625 -7.645 1 97.31 223 ALA A C 1
ATOM 1624 O O . ALA A 1 223 ? 13.805 -26.922 -8.82 1 97.31 223 ALA A O 1
ATOM 1625 N N . ALA A 1 224 ? 13.445 -27.453 -6.676 1 97.31 224 ALA A N 1
ATOM 1626 C CA . ALA A 1 224 ? 13.531 -28.875 -6.965 1 97.31 224 ALA A CA 1
ATOM 1627 C C . ALA A 1 224 ? 12.422 -29.312 -7.926 1 97.31 224 ALA A C 1
ATOM 1629 O O . ALA A 1 224 ? 12.672 -30.078 -8.859 1 97.31 224 ALA A O 1
ATOM 1630 N N . TRP A 1 225 ? 11.297 -28.828 -7.699 1 98.19 225 TRP A N 1
ATOM 1631 C CA . TRP A 1 225 ? 10.156 -29.156 -8.555 1 98.19 225 TRP A CA 1
ATOM 1632 C C . TRP A 1 225 ? 10.375 -28.641 -9.969 1 98.19 225 TRP A C 1
ATOM 1634 O O . TRP A 1 225 ? 10.047 -29.328 -10.945 1 98.19 225 TRP A O 1
ATOM 1644 N N . VAL A 1 226 ? 10.898 -27.516 -10.148 1 98.25 226 VAL A N 1
ATOM 1645 C CA . VAL A 1 226 ? 11.172 -26.875 -11.438 1 98.25 226 VAL A CA 1
ATOM 1646 C C . VAL A 1 226 ? 12.07 -27.781 -12.273 1 98.25 226 VAL A C 1
ATOM 1648 O O . VAL A 1 226 ? 11.789 -28.031 -13.445 1 98.25 226 VAL A O 1
ATOM 1651 N N . GLN A 1 227 ? 13.117 -28.234 -11.711 1 97.25 227 GLN A N 1
ATOM 1652 C CA . GLN A 1 227 ? 14.078 -29.094 -12.406 1 97.25 227 GLN A CA 1
ATOM 1653 C C . GLN A 1 227 ? 13.398 -30.312 -13.008 1 97.25 227 GLN A C 1
ATOM 1655 O O . GLN A 1 227 ? 13.742 -30.75 -14.109 1 97.25 227 GLN A O 1
ATOM 1660 N N . GLN A 1 228 ? 12.398 -30.75 -12.344 1 97.56 228 GLN A N 1
ATOM 1661 C CA . GLN A 1 228 ? 11.781 -32.031 -12.719 1 97.56 228 GLN A CA 1
ATOM 1662 C C . GLN A 1 228 ? 10.602 -31.812 -13.656 1 97.56 228 GLN A C 1
ATOM 1664 O O . GLN A 1 228 ? 10.273 -32.688 -14.469 1 97.56 228 GLN A O 1
ATOM 1669 N N . HIS A 1 229 ? 10.008 -30.641 -13.586 1 97.81 229 HIS A N 1
ATOM 1670 C CA . HIS A 1 229 ? 8.672 -30.594 -14.18 1 97.81 229 HIS A CA 1
ATOM 1671 C C . HIS A 1 229 ? 8.562 -29.453 -15.18 1 97.81 229 HIS A C 1
ATOM 1673 O O . HIS A 1 229 ? 7.605 -29.391 -15.961 1 97.81 229 HIS A O 1
ATOM 1679 N N . MET A 1 230 ? 9.516 -28.516 -15.188 1 97.81 230 MET A N 1
ATOM 1680 C CA . MET A 1 230 ? 9.312 -27.328 -16.031 1 97.81 230 MET A CA 1
ATOM 1681 C C . MET A 1 230 ? 10.297 -27.328 -17.203 1 97.81 230 MET A C 1
ATOM 1683 O O . MET A 1 230 ? 11.461 -27.672 -17.031 1 97.81 230 MET A O 1
ATOM 1687 N N . ARG A 1 231 ? 9.812 -27 -18.375 1 97.12 231 ARG A N 1
ATOM 1688 C CA . ARG A 1 231 ? 10.625 -26.75 -19.562 1 97.12 231 ARG A CA 1
ATOM 1689 C C . ARG A 1 231 ? 10.922 -25.266 -19.703 1 97.12 231 ARG A C 1
ATOM 1691 O O . ARG A 1 231 ? 12.016 -24.891 -20.125 1 97.12 231 ARG A O 1
ATOM 1698 N N . LYS A 1 232 ? 9.961 -24.422 -19.359 1 98.12 232 LYS A N 1
ATOM 1699 C CA . LYS A 1 232 ? 10.133 -22.969 -19.422 1 98.12 232 LYS A CA 1
ATOM 1700 C C . LYS A 1 232 ? 11.156 -22.5 -18.391 1 98.12 232 LYS A C 1
ATOM 1702 O O . LYS A 1 232 ? 11.18 -22.984 -17.25 1 98.12 232 LYS A O 1
ATOM 1707 N N . PRO A 1 233 ? 11.992 -21.562 -18.781 1 98.44 233 PRO A N 1
ATOM 1708 C CA . PRO A 1 233 ? 12.984 -21.094 -17.812 1 98.44 233 PRO A CA 1
ATOM 1709 C C . PRO A 1 233 ? 12.352 -20.375 -16.625 1 98.44 233 PRO A C 1
ATOM 1711 O O . PRO A 1 233 ? 11.367 -19.641 -16.781 1 98.44 233 PRO A O 1
ATOM 1714 N N . VAL A 1 234 ? 12.953 -20.609 -15.438 1 98.81 234 VAL A N 1
ATOM 1715 C CA . VAL A 1 234 ? 12.539 -19.938 -14.211 1 98.81 234 VAL A CA 1
ATOM 1716 C C . VAL A 1 234 ? 13.695 -19.109 -13.656 1 98.81 234 VAL A C 1
ATOM 1718 O O . VAL A 1 234 ? 14.805 -19.625 -13.477 1 98.81 234 VAL A O 1
ATOM 1721 N N . ILE A 1 235 ? 13.461 -17.828 -13.531 1 98.75 235 ILE A N 1
ATOM 1722 C CA . ILE A 1 235 ? 14.398 -16.922 -12.883 1 98.75 235 ILE A CA 1
ATOM 1723 C C . ILE A 1 235 ? 14.055 -16.797 -11.398 1 98.75 235 ILE A C 1
ATOM 1725 O O . ILE A 1 235 ? 12.883 -16.672 -11.031 1 98.75 235 ILE A O 1
ATOM 1729 N N . GLY A 1 236 ? 15.062 -16.875 -10.547 1 98.38 236 GLY A N 1
ATOM 1730 C CA . GLY A 1 236 ? 14.836 -16.781 -9.109 1 98.38 236 GLY A CA 1
ATOM 1731 C C . GLY A 1 236 ? 15.469 -15.555 -8.484 1 98.38 236 GLY A C 1
ATOM 1732 O O . GLY A 1 236 ? 16.453 -15.023 -9 1 98.38 236 GLY A O 1
ATOM 1733 N N . TYR A 1 237 ? 14.859 -15.086 -7.465 1 97.31 237 TYR A N 1
ATOM 1734 C CA . TYR A 1 237 ? 15.43 -14.102 -6.551 1 97.31 237 TYR A CA 1
ATOM 1735 C C . TYR A 1 237 ? 14.945 -14.336 -5.125 1 97.31 237 TYR A C 1
ATOM 1737 O O . TYR A 1 237 ? 13.773 -14.664 -4.906 1 97.31 237 TYR A O 1
ATOM 1745 N N . VAL A 1 238 ? 15.789 -14.25 -4.152 1 93.75 238 VAL A N 1
ATOM 1746 C CA . VAL A 1 238 ? 15.414 -14.391 -2.75 1 93.75 238 VAL A CA 1
ATOM 1747 C C . VAL A 1 238 ? 15.734 -13.109 -1.992 1 93.75 238 VAL A C 1
ATOM 1749 O O . VAL A 1 238 ? 16.891 -12.68 -1.954 1 93.75 238 VAL A O 1
ATOM 1752 N N . ALA A 1 239 ? 14.641 -12.508 -1.484 1 87.44 239 ALA A N 1
ATOM 1753 C CA . ALA A 1 239 ? 14.789 -11.273 -0.719 1 87.44 239 ALA A CA 1
ATOM 1754 C C . ALA A 1 239 ? 15.297 -11.562 0.692 1 87.44 239 ALA A C 1
ATOM 1756 O O . ALA A 1 239 ? 14.906 -12.562 1.306 1 87.44 239 ALA A O 1
ATOM 1757 N N . GLY A 1 240 ? 15.945 -10.602 1.306 1 74.75 240 GLY A N 1
ATOM 1758 C CA . GLY A 1 240 ? 16.328 -10.641 2.707 1 74.75 240 GLY A CA 1
ATOM 1759 C C . GLY A 1 240 ? 17.828 -10.594 2.912 1 74.75 240 GLY A C 1
ATOM 1760 O O . GLY A 1 240 ? 18.594 -11.008 2.041 1 74.75 240 GLY A O 1
ATOM 1761 N N . VAL A 1 241 ? 18.234 -9.641 3.742 1 58.34 241 VAL A N 1
ATOM 1762 C CA . VAL A 1 241 ? 19.625 -9.539 4.133 1 58.34 241 VAL A CA 1
ATOM 1763 C C . VAL A 1 241 ? 19.969 -10.633 5.145 1 58.34 241 VAL A C 1
ATOM 1765 O O . VAL A 1 241 ? 19.078 -11.219 5.758 1 58.34 241 VAL A O 1
ATOM 1768 N N . THR A 1 242 ? 21.203 -11.086 5.023 1 53.09 242 THR A N 1
ATOM 1769 C CA . THR A 1 242 ? 21.719 -12.023 6.023 1 53.09 242 THR A CA 1
ATOM 1770 C C . THR A 1 242 ? 21.297 -11.594 7.426 1 53.09 242 THR A C 1
ATOM 1772 O O . THR A 1 242 ? 21.469 -10.43 7.801 1 53.09 242 THR A O 1
ATOM 1775 N N . ALA A 1 243 ? 20.125 -12.062 7.957 1 54.81 243 ALA A N 1
ATOM 1776 C CA . ALA A 1 243 ? 19.703 -11.797 9.336 1 54.81 243 ALA A CA 1
ATOM 1777 C C . ALA A 1 243 ? 20.219 -12.883 10.273 1 54.81 243 ALA A C 1
ATOM 1779 O O . ALA A 1 243 ? 20.375 -14.039 9.875 1 54.81 243 ALA A O 1
ATOM 1780 N N . PRO A 1 244 ? 20.641 -12.398 11.461 1 58.81 244 PRO A N 1
ATOM 1781 C CA . PRO A 1 244 ? 21 -13.43 12.438 1 58.81 244 PRO A CA 1
ATOM 1782 C C . PRO A 1 244 ? 19.859 -14.438 12.656 1 58.81 244 PRO A C 1
ATOM 1784 O O . PRO A 1 244 ? 18.703 -14.141 12.367 1 58.81 244 PRO A O 1
ATOM 1787 N N . LYS A 1 245 ? 20.281 -15.57 13.156 1 59.56 245 LYS A N 1
ATOM 1788 C CA . LYS A 1 245 ? 19.328 -16.625 13.461 1 59.56 245 LYS A CA 1
ATOM 1789 C C . LYS A 1 245 ? 18.297 -16.156 14.484 1 59.56 245 LYS A C 1
ATOM 1791 O O . LYS A 1 245 ? 18.641 -15.492 15.461 1 59.56 245 LYS A O 1
ATOM 1796 N N . GLY A 1 246 ? 16.891 -16.391 14.141 1 59.88 246 GLY A N 1
ATOM 1797 C CA . GLY A 1 246 ? 15.82 -16.125 15.086 1 59.88 246 GLY A CA 1
ATOM 1798 C C . GLY A 1 246 ? 15.211 -14.742 14.938 1 59.88 246 GLY A C 1
ATOM 1799 O O . GLY A 1 246 ? 14.234 -14.414 15.625 1 59.88 246 GLY A O 1
ATOM 1800 N N . ARG A 1 247 ? 15.75 -13.945 14.125 1 58.34 247 ARG A N 1
ATOM 1801 C CA . ARG A 1 247 ? 15.242 -12.586 13.992 1 58.34 247 ARG A CA 1
ATOM 1802 C C . ARG A 1 247 ? 14.188 -12.492 12.898 1 58.34 247 ARG A C 1
ATOM 1804 O O . ARG A 1 247 ? 14.391 -13.016 11.797 1 58.34 247 ARG A O 1
ATOM 1811 N N . ARG A 1 248 ? 13.008 -11.898 13.305 1 51.09 248 ARG A N 1
ATOM 1812 C CA . ARG A 1 248 ? 11.961 -11.656 12.32 1 51.09 248 ARG A CA 1
ATOM 1813 C C . ARG A 1 248 ? 12.25 -10.398 11.508 1 51.09 248 ARG A C 1
ATOM 1815 O O . ARG A 1 248 ? 12.633 -9.367 12.07 1 51.09 248 ARG A O 1
ATOM 1822 N N . MET A 1 249 ? 12.062 -10.602 10.164 1 62.09 249 MET A N 1
ATOM 1823 C CA . MET A 1 249 ? 12.352 -9.492 9.273 1 62.09 249 MET A CA 1
ATOM 1824 C C . MET A 1 249 ? 11.078 -8.93 8.664 1 62.09 249 MET A C 1
ATOM 1826 O O . MET A 1 249 ? 10.18 -9.68 8.273 1 62.09 249 MET A O 1
ATOM 1830 N N . GLY A 1 250 ? 10.844 -7.598 8.523 1 59.12 250 GLY A N 1
ATOM 1831 C CA . GLY A 1 250 ? 9.773 -6.848 7.887 1 59.12 250 GLY A CA 1
ATOM 1832 C C . GLY A 1 250 ? 8.5 -7.656 7.719 1 59.12 250 GLY A C 1
ATOM 1833 O O . GLY A 1 250 ? 7.465 -7.32 8.297 1 59.12 250 GLY A O 1
ATOM 1834 N N . HIS A 1 251 ? 8.625 -8.789 6.977 1 67.19 251 HIS A N 1
ATOM 1835 C CA . HIS A 1 251 ? 7.465 -9.641 6.793 1 67.19 251 HIS A CA 1
ATOM 1836 C C . HIS A 1 251 ? 7.273 -10.578 7.98 1 67.19 251 HIS A C 1
ATOM 1838 O O . HIS A 1 251 ? 8.25 -11.109 8.516 1 67.19 251 HIS A O 1
ATOM 1844 N N . ALA A 1 252 ? 6.059 -10.852 8.305 1 64.62 252 ALA A N 1
ATOM 1845 C CA . ALA A 1 252 ? 5.734 -11.695 9.453 1 64.62 252 ALA A CA 1
ATOM 1846 C C . ALA A 1 252 ? 6.305 -13.094 9.281 1 64.62 252 ALA A C 1
ATOM 1848 O O . ALA A 1 252 ? 6.609 -13.773 10.266 1 64.62 252 ALA A O 1
ATOM 1849 N N . GLY A 1 253 ? 6.527 -13.562 7.992 1 61.41 253 GLY A N 1
ATOM 1850 C CA . GLY A 1 253 ? 6.965 -14.922 7.73 1 61.41 253 GLY A CA 1
ATOM 1851 C C . GLY A 1 253 ? 8.453 -15.031 7.477 1 61.41 253 GLY A C 1
ATOM 1852 O O . GLY A 1 253 ? 8.984 -16.141 7.309 1 61.41 253 GLY A O 1
ATOM 1853 N N . ALA A 1 254 ? 9.188 -13.953 7.48 1 69.56 254 ALA A N 1
ATOM 1854 C CA . ALA A 1 254 ? 10.609 -13.969 7.148 1 69.56 254 ALA A CA 1
ATOM 1855 C C . ALA A 1 254 ? 11.469 -14.211 8.391 1 69.56 254 ALA A C 1
ATOM 1857 O O . ALA A 1 254 ? 12.039 -13.273 8.945 1 69.56 254 ALA A O 1
ATOM 1858 N N . ILE A 1 255 ? 11.523 -15.5 8.836 1 65.5 255 ILE A N 1
ATOM 1859 C CA . ILE A 1 255 ? 12.297 -15.836 10.031 1 65.5 255 ILE A CA 1
ATOM 1860 C C . ILE A 1 255 ? 13.336 -16.906 9.688 1 65.5 255 ILE A C 1
ATOM 1862 O O . ILE A 1 255 ? 13 -17.953 9.133 1 65.5 255 ILE A O 1
ATOM 1866 N N . VAL A 1 256 ? 14.664 -16.672 9.977 1 66.31 256 VAL A N 1
ATOM 1867 C CA . VAL A 1 256 ? 15.727 -17.641 9.727 1 66.31 256 VAL A CA 1
ATOM 1868 C C . VAL A 1 256 ? 15.805 -18.625 10.891 1 66.31 256 VAL A C 1
ATOM 1870 O O . VAL A 1 256 ? 16.062 -18.234 12.031 1 66.31 256 VAL A O 1
ATOM 1873 N N . SER A 1 257 ? 15.508 -19.906 10.641 1 66.5 257 SER A N 1
ATOM 1874 C CA . SER A 1 257 ? 15.492 -20.875 11.734 1 66.5 257 SER A CA 1
ATOM 1875 C C . SER A 1 257 ? 16.438 -22.031 11.461 1 66.5 257 SER A C 1
ATOM 1877 O O . SER A 1 257 ? 16.875 -22.719 12.391 1 66.5 257 SER A O 1
ATOM 1879 N N . ALA A 1 258 ? 16.641 -22.422 10.281 1 69.38 258 ALA A N 1
ATOM 1880 C CA . ALA A 1 258 ? 17.391 -23.625 9.969 1 69.38 258 ALA A CA 1
ATOM 1881 C C . ALA A 1 258 ? 18.359 -23.375 8.812 1 69.38 258 ALA A C 1
ATOM 1883 O O . ALA A 1 258 ? 18.391 -22.281 8.242 1 69.38 258 ALA A O 1
ATOM 1884 N N . VAL A 1 259 ? 19.328 -24.391 8.75 1 65.56 259 VAL A N 1
ATOM 1885 C CA . VAL A 1 259 ? 20.234 -24.422 7.598 1 65.56 259 VAL A CA 1
ATOM 1886 C C . VAL A 1 259 ? 19.422 -24.344 6.309 1 65.56 259 VAL A C 1
ATOM 1888 O O . VAL A 1 259 ? 18.391 -25.016 6.172 1 65.56 259 VAL A O 1
ATOM 1891 N N . GLY A 1 260 ? 19.766 -23.422 5.34 1 71.06 260 GLY A N 1
ATOM 1892 C CA . GLY A 1 260 ? 19.047 -23.266 4.082 1 71.06 260 GLY A CA 1
ATOM 1893 C C . GLY A 1 260 ? 18.016 -22.156 4.105 1 71.06 260 GLY A C 1
ATOM 1894 O O . GLY A 1 260 ? 17.344 -21.906 3.109 1 71.06 260 GLY A O 1
ATOM 1895 N N . ASP A 1 261 ? 18 -21.391 5.215 1 81.06 261 ASP A N 1
ATOM 1896 C CA . ASP A 1 261 ? 16.969 -20.391 5.395 1 81.06 261 ASP A CA 1
ATOM 1897 C C . ASP A 1 261 ? 17.453 -19.016 4.945 1 81.06 261 ASP A C 1
ATOM 1899 O O . ASP A 1 261 ? 16.641 -18.094 4.746 1 81.06 261 ASP A O 1
ATOM 1903 N N . THR A 1 262 ? 18.781 -18.953 4.734 1 83.88 262 THR A N 1
ATOM 1904 C CA . THR A 1 262 ? 19.312 -17.641 4.379 1 83.88 262 THR A CA 1
ATOM 1905 C C . THR A 1 262 ? 19.141 -17.375 2.889 1 83.88 262 THR A C 1
ATOM 1907 O O . THR A 1 262 ? 18.953 -18.312 2.1 1 83.88 262 THR A O 1
ATOM 1910 N N . ALA A 1 263 ? 19.203 -16.172 2.562 1 88.06 263 ALA A N 1
ATOM 1911 C CA . ALA A 1 263 ? 19.031 -15.781 1.163 1 88.06 263 ALA A CA 1
ATOM 1912 C C . ALA A 1 263 ? 20.141 -16.391 0.298 1 88.06 263 ALA A C 1
ATOM 1914 O O . ALA A 1 263 ? 19.875 -16.891 -0.799 1 88.06 263 ALA A O 1
ATOM 1915 N N . ALA A 1 264 ? 21.328 -16.344 0.765 1 87.75 264 ALA A N 1
ATOM 1916 C CA . ALA A 1 264 ? 22.469 -16.891 0.023 1 87.75 264 ALA A CA 1
ATOM 1917 C C . ALA A 1 264 ? 22.328 -18.391 -0.186 1 87.75 264 ALA A C 1
ATOM 1919 O O . ALA A 1 264 ? 22.578 -18.891 -1.284 1 87.75 264 ALA A O 1
ATOM 1920 N N . GLU A 1 265 ? 21.984 -19.078 0.826 1 90.19 265 GLU A N 1
ATOM 1921 C CA . GLU A 1 265 ? 21.797 -20.531 0.729 1 90.19 265 GLU A CA 1
ATOM 1922 C C . GLU A 1 265 ? 20.688 -20.891 -0.244 1 90.19 265 GLU A C 1
ATOM 1924 O O . GLU A 1 265 ? 20.844 -21.781 -1.071 1 90.19 265 GLU A O 1
ATOM 1929 N N . LYS A 1 266 ? 19.625 -20.188 -0.134 1 93.75 266 LYS A N 1
ATOM 1930 C CA . LYS A 1 266 ? 18.5 -20.453 -1.025 1 93.75 266 LYS A CA 1
ATOM 1931 C C . LYS A 1 266 ? 18.875 -20.156 -2.477 1 93.75 266 LYS A C 1
ATOM 1933 O O . LYS A 1 266 ? 18.484 -20.891 -3.387 1 93.75 266 LYS A O 1
ATOM 1938 N N . ALA A 1 267 ? 19.578 -19.141 -2.688 1 93.94 267 ALA A N 1
ATOM 1939 C CA . ALA A 1 267 ? 20.031 -18.781 -4.031 1 93.94 267 ALA A CA 1
ATOM 1940 C C . ALA A 1 267 ? 20.906 -19.891 -4.617 1 93.94 267 ALA A C 1
ATOM 1942 O O . ALA A 1 267 ? 20.75 -20.25 -5.785 1 93.94 267 ALA A O 1
ATOM 1943 N N . GLU A 1 268 ? 21.75 -20.375 -3.791 1 93.75 268 GLU A N 1
ATOM 1944 C CA . GLU A 1 268 ? 22.625 -21.453 -4.242 1 93.75 268 GLU A CA 1
ATOM 1945 C C . GLU A 1 268 ? 21.812 -22.719 -4.582 1 93.75 268 GLU A C 1
ATOM 1947 O O . GLU A 1 268 ? 22.109 -23.391 -5.57 1 93.75 268 GLU A O 1
ATOM 1952 N N . ILE A 1 269 ? 20.891 -22.984 -3.76 1 95.06 269 ILE A N 1
ATOM 1953 C CA . ILE A 1 269 ? 20.016 -24.125 -4.02 1 95.06 269 ILE A CA 1
ATOM 1954 C C . ILE A 1 269 ? 19.281 -23.922 -5.344 1 95.06 269 ILE A C 1
ATOM 1956 O O . ILE A 1 269 ? 19.219 -24.844 -6.168 1 95.06 269 ILE A O 1
ATOM 1960 N N . MET A 1 270 ? 18.781 -22.781 -5.59 1 97 270 MET A N 1
ATOM 1961 C CA . MET A 1 270 ? 18.078 -22.484 -6.836 1 97 270 MET A CA 1
ATOM 1962 C C . MET A 1 270 ? 18.984 -22.688 -8.039 1 97 270 MET A C 1
ATOM 1964 O O . MET A 1 270 ? 18.609 -23.312 -9.023 1 97 270 MET A O 1
ATOM 1968 N N . ARG A 1 271 ? 20.188 -22.234 -7.934 1 96.69 271 ARG A N 1
ATOM 1969 C CA . ARG A 1 271 ? 21.156 -22.375 -9.023 1 96.69 271 ARG A CA 1
ATOM 1970 C C . ARG A 1 271 ? 21.438 -23.859 -9.289 1 96.69 271 ARG A C 1
ATOM 1972 O O . ARG A 1 271 ? 21.516 -24.281 -10.445 1 96.69 271 ARG A O 1
ATOM 1979 N N . SER A 1 272 ? 21.562 -24.531 -8.234 1 96.69 272 SER A N 1
ATOM 1980 C CA . SER A 1 272 ? 21.906 -25.953 -8.367 1 96.69 272 SER A CA 1
ATOM 1981 C C . SER A 1 272 ? 20.781 -26.719 -9.055 1 96.69 272 SER A C 1
ATOM 1983 O O . SER A 1 272 ? 21.016 -27.797 -9.625 1 96.69 272 SER A O 1
ATOM 1985 N N . HIS A 1 273 ? 19.641 -26.203 -9 1 97.06 273 HIS A N 1
ATOM 1986 C CA . HIS A 1 273 ? 18.5 -26.844 -9.648 1 97.06 273 HIS A CA 1
ATOM 1987 C C . HIS A 1 273 ? 18.234 -26.25 -11.016 1 97.06 273 HIS A C 1
ATOM 1989 O O . HIS A 1 273 ? 17.172 -26.484 -11.609 1 97.06 273 HIS A O 1
ATOM 1995 N N . GLY A 1 274 ? 19.141 -25.359 -11.523 1 95.75 274 GLY A N 1
ATOM 1996 C CA . GLY A 1 274 ? 19.078 -24.922 -12.906 1 95.75 274 GLY A CA 1
ATOM 1997 C C . GLY A 1 274 ? 18.422 -23.562 -13.078 1 95.75 274 GLY A C 1
ATOM 1998 O O . GLY A 1 274 ? 18.25 -23.078 -14.203 1 95.75 274 GLY A O 1
ATOM 1999 N N . LEU A 1 275 ? 17.984 -22.891 -11.984 1 97.75 275 LEU A N 1
ATOM 2000 C CA . LEU A 1 275 ? 17.406 -21.562 -12.109 1 97.75 275 LEU A CA 1
ATOM 2001 C C . LEU A 1 275 ? 18.484 -20.516 -12.352 1 97.75 275 LEU A C 1
ATOM 2003 O O . LEU A 1 275 ? 19.594 -20.625 -11.812 1 97.75 275 LEU A O 1
ATOM 2007 N N . LEU A 1 276 ? 18.172 -19.562 -13.18 1 97.44 276 LEU A N 1
ATOM 2008 C CA . LEU A 1 276 ? 18.938 -18.328 -13.219 1 97.44 276 LEU A CA 1
ATOM 2009 C C . LEU A 1 276 ? 18.562 -17.422 -12.055 1 97.44 276 LEU A C 1
ATOM 2011 O O . LEU A 1 276 ? 17.391 -17.078 -11.891 1 97.44 276 LEU A O 1
ATOM 2015 N N . VAL A 1 277 ? 19.547 -17.047 -11.234 1 97.88 277 VAL A N 1
ATOM 2016 C CA . VAL A 1 277 ? 19.234 -16.281 -10.031 1 97.88 277 VAL A CA 1
ATOM 2017 C C . VAL A 1 277 ? 19.734 -14.844 -10.188 1 97.88 277 VAL A C 1
ATOM 2019 O O . VAL A 1 277 ? 20.906 -14.617 -10.484 1 97.88 277 VAL A O 1
ATOM 2022 N N . ALA A 1 278 ? 18.812 -13.883 -10.047 1 96.88 278 ALA A N 1
ATOM 2023 C CA . ALA A 1 278 ? 19.188 -12.477 -10.117 1 96.88 278 ALA A CA 1
ATOM 2024 C C . ALA A 1 278 ? 20.125 -12.102 -8.969 1 96.88 278 ALA A C 1
ATOM 2026 O O . ALA A 1 278 ? 19.906 -12.5 -7.824 1 96.88 278 ALA A O 1
ATOM 2027 N N . PRO A 1 279 ? 21.109 -11.328 -9.227 1 92.44 279 PRO A N 1
ATOM 2028 C CA . PRO A 1 279 ? 22.094 -11.016 -8.188 1 92.44 279 PRO A CA 1
ATOM 2029 C C . PRO A 1 279 ? 21.594 -9.977 -7.191 1 92.44 279 PRO A C 1
ATOM 2031 O O . PRO A 1 279 ? 22.141 -9.859 -6.09 1 92.44 279 PRO A O 1
ATOM 2034 N N . SER A 1 280 ? 20.641 -9.188 -7.602 1 89 280 SER A N 1
ATOM 2035 C CA . SER A 1 280 ? 20.062 -8.156 -6.746 1 89 280 SER A CA 1
ATOM 2036 C C . SER A 1 280 ? 18.672 -7.758 -7.215 1 89 280 SER A C 1
ATOM 2038 O O . SER A 1 280 ? 18.266 -8.109 -8.32 1 89 280 SER A O 1
ATOM 2040 N N . ALA A 1 281 ? 18.016 -7.023 -6.375 1 90.81 281 ALA A N 1
ATOM 2041 C CA . ALA A 1 281 ? 16.672 -6.543 -6.703 1 90.81 281 ALA A CA 1
ATOM 2042 C C . ALA A 1 281 ? 16.719 -5.555 -7.863 1 90.81 281 ALA A C 1
ATOM 2044 O O . ALA A 1 281 ? 15.727 -5.387 -8.578 1 90.81 281 ALA A O 1
ATOM 2045 N N . ALA A 1 282 ? 17.844 -4.957 -8.078 1 86.81 282 ALA A N 1
ATOM 2046 C CA . ALA A 1 282 ? 18 -3.947 -9.125 1 86.81 282 ALA A CA 1
ATOM 2047 C C . ALA A 1 282 ? 18.188 -4.598 -10.492 1 86.81 282 ALA A C 1
ATOM 2049 O O . ALA A 1 282 ? 18.109 -3.928 -11.523 1 86.81 282 ALA A O 1
ATOM 2050 N N . ARG A 1 283 ? 18.312 -5.926 -10.516 1 94.31 283 ARG A N 1
ATOM 2051 C CA . ARG A 1 283 ? 18.672 -6.59 -11.758 1 94.31 283 ARG A CA 1
ATOM 2052 C C . ARG A 1 283 ? 17.641 -7.648 -12.133 1 94.31 283 ARG A C 1
ATOM 2054 O O . ARG A 1 283 ? 17.953 -8.586 -12.875 1 94.31 283 ARG A O 1
ATOM 2061 N N . LEU A 1 284 ? 16.5 -7.547 -11.617 1 97.25 284 LEU A N 1
ATOM 2062 C CA . LEU A 1 284 ? 15.453 -8.523 -11.914 1 97.25 284 LEU A CA 1
ATOM 2063 C C . LEU A 1 284 ? 15.102 -8.508 -13.398 1 97.25 284 LEU A C 1
ATOM 2065 O O . LEU A 1 284 ? 15.133 -9.555 -14.055 1 97.25 284 LEU A O 1
ATOM 2069 N N . GLY A 1 285 ? 14.836 -7.324 -13.906 1 97.88 285 GLY A N 1
ATOM 2070 C CA . GLY A 1 285 ? 14.477 -7.191 -15.312 1 97.88 285 GLY A CA 1
ATOM 2071 C C . GLY A 1 285 ? 15.57 -7.66 -16.25 1 97.88 285 GLY A C 1
ATOM 2072 O O . GLY A 1 285 ? 15.305 -8.391 -17.219 1 97.88 285 GLY A O 1
ATOM 2073 N N . ALA A 1 286 ? 16.781 -7.277 -15.953 1 97.81 286 ALA A N 1
ATOM 2074 C CA . ALA A 1 286 ? 17.922 -7.645 -16.797 1 97.81 286 ALA A CA 1
ATOM 2075 C C . ALA A 1 286 ? 18.125 -9.156 -16.797 1 97.81 286 ALA A C 1
ATOM 2077 O O . ALA A 1 286 ? 18.5 -9.734 -17.828 1 97.81 286 ALA A O 1
ATOM 2078 N N . THR A 1 287 ? 17.922 -9.758 -15.68 1 98.38 287 THR A N 1
ATOM 2079 C CA . THR A 1 287 ? 18.094 -11.203 -15.594 1 98.38 287 THR A CA 1
ATOM 2080 C C . THR A 1 287 ? 17 -11.922 -16.391 1 98.38 287 THR A C 1
ATOM 2082 O O . THR A 1 287 ? 17.281 -12.922 -17.062 1 98.38 287 THR A O 1
ATOM 2085 N N . VAL A 1 288 ? 15.812 -11.414 -16.328 1 98.69 288 VAL A N 1
ATOM 2086 C CA . VAL A 1 288 ? 14.727 -11.969 -17.125 1 98.69 288 VAL A CA 1
ATOM 2087 C C . VAL A 1 288 ? 15.055 -11.828 -18.609 1 98.69 288 VAL A C 1
ATOM 2089 O O . VAL A 1 288 ? 14.852 -12.758 -19.391 1 98.69 288 VAL A O 1
ATOM 2092 N N . GLN A 1 289 ? 15.562 -10.688 -18.969 1 98.44 289 GLN A N 1
ATOM 2093 C CA . GLN A 1 289 ? 15.945 -10.445 -20.359 1 98.44 289 GLN A CA 1
ATOM 2094 C C . GLN A 1 289 ? 16.969 -11.469 -20.828 1 98.44 289 GLN A C 1
ATOM 2096 O O . GLN A 1 289 ? 16.875 -11.984 -21.938 1 98.44 289 GLN A O 1
ATOM 2101 N N . GLN A 1 290 ? 17.906 -11.711 -20.016 1 98 290 GLN A N 1
ATOM 2102 C CA . GLN A 1 290 ? 18.922 -12.703 -20.328 1 98 290 GLN A CA 1
ATOM 2103 C C . GLN A 1 290 ? 18.312 -14.078 -20.578 1 98 290 GLN A C 1
ATOM 2105 O O . GLN A 1 290 ? 18.688 -14.766 -21.531 1 98 290 GLN A O 1
ATOM 2110 N N . ALA A 1 291 ? 17.375 -14.477 -19.75 1 97.88 291 ALA A N 1
ATOM 2111 C CA . ALA A 1 291 ? 16.734 -15.773 -19.875 1 97.88 291 ALA A CA 1
ATOM 2112 C C . ALA A 1 291 ? 15.938 -15.867 -21.172 1 97.88 291 ALA A C 1
ATOM 2114 O O . ALA A 1 291 ? 15.969 -16.906 -21.859 1 97.88 291 ALA A O 1
ATOM 2115 N N . LEU A 1 292 ? 15.266 -14.828 -21.484 1 97.69 292 LEU A N 1
ATOM 2116 C CA . LEU A 1 292 ? 14.469 -14.82 -22.703 1 97.69 292 LEU A CA 1
ATOM 2117 C C . LEU A 1 292 ? 15.359 -14.875 -23.938 1 97.69 292 LEU A C 1
ATOM 2119 O O . LEU A 1 292 ? 15 -15.5 -24.938 1 97.69 292 LEU A O 1
ATOM 2123 N N . ALA A 1 293 ? 16.484 -14.156 -23.891 1 96.12 293 ALA A N 1
ATOM 2124 C CA . ALA A 1 293 ? 17.422 -14.148 -25.016 1 96.12 293 ALA A CA 1
ATOM 2125 C C . ALA A 1 293 ? 17.984 -15.547 -25.281 1 96.12 293 ALA A C 1
ATOM 2127 O O . ALA A 1 293 ? 18.266 -15.898 -26.422 1 96.12 293 ALA A O 1
ATOM 2128 N N . ALA A 1 294 ? 18.047 -16.297 -24.297 1 92.62 294 ALA A N 1
ATOM 2129 C CA . ALA A 1 294 ? 18.609 -17.641 -24.422 1 92.62 294 ALA A CA 1
ATOM 2130 C C . ALA A 1 294 ? 17.609 -18.594 -25.062 1 92.62 294 ALA A C 1
ATOM 2132 O O . ALA A 1 294 ? 17.984 -19.672 -25.547 1 92.62 294 ALA A O 1
ATOM 2133 N N . LEU A 1 295 ? 16.359 -18.266 -25.062 1 89.31 295 LEU A N 1
ATOM 2134 C CA . LEU A 1 295 ? 15.328 -19.062 -25.703 1 89.31 295 LEU A CA 1
ATOM 2135 C C . LEU A 1 295 ? 15.352 -18.875 -27.219 1 89.31 295 LEU A C 1
ATOM 2137 O O . LEU A 1 295 ? 14.859 -19.734 -27.969 1 89.31 295 LEU A O 1
ATOM 2141 N N . ARG A 1 296 ? 15.906 -17.703 -27.719 1 77.88 296 ARG A N 1
ATOM 2142 C CA . ARG A 1 296 ? 15.961 -17.422 -29.156 1 77.88 296 ARG A CA 1
ATOM 2143 C C . ARG A 1 296 ? 17.203 -18.047 -29.781 1 77.88 296 ARG A C 1
ATOM 2145 O O . ARG A 1 296 ? 17.141 -18.562 -30.906 1 77.88 296 ARG A O 1
ATOM 2152 N N . MET B 1 1 ? 3.598 27.984 -4.676 1 77.31 1 MET B N 1
ATOM 2153 C CA . MET B 1 1 ? 3.936 27.719 -3.281 1 77.31 1 MET B CA 1
ATOM 2154 C C . MET B 1 1 ? 3.248 26.453 -2.789 1 77.31 1 MET B C 1
ATOM 2156 O O . MET B 1 1 ? 2.189 26.078 -3.297 1 77.31 1 MET B O 1
ATOM 2160 N N . SER B 1 2 ? 3.84 25.562 -2.166 1 91.19 2 SER B N 1
ATOM 2161 C CA . SER B 1 2 ? 3.379 24.375 -1.463 1 91.19 2 SER B CA 1
ATOM 2162 C C . SER B 1 2 ? 3.818 24.391 -0.002 1 91.19 2 SER B C 1
ATOM 2164 O O . SER B 1 2 ? 4.664 25.188 0.39 1 91.19 2 SER B O 1
ATOM 2166 N N . ILE B 1 3 ? 3.057 23.625 0.734 1 97.5 3 ILE B N 1
ATOM 2167 C CA . ILE B 1 3 ? 3.525 23.547 2.113 1 97.5 3 ILE B CA 1
ATOM 2168 C C . ILE B 1 3 ? 4.473 22.359 2.268 1 97.5 3 ILE B C 1
ATOM 2170 O O . ILE B 1 3 ? 4.371 21.375 1.53 1 97.5 3 ILE B O 1
ATOM 2174 N N . LEU B 1 4 ? 5.492 22.469 3.166 1 98.31 4 LEU B N 1
ATOM 2175 C CA . LEU B 1 4 ? 6.402 21.438 3.664 1 98.31 4 LEU B CA 1
ATOM 2176 C C . LEU B 1 4 ? 7.434 21.062 2.604 1 98.31 4 LEU B C 1
ATOM 2178 O O . LEU B 1 4 ? 8.633 21.031 2.881 1 98.31 4 LEU B O 1
ATOM 2182 N N . ILE B 1 5 ? 6.957 20.688 1.333 1 98.56 5 ILE B N 1
ATOM 2183 C CA . ILE B 1 5 ? 7.934 20.281 0.327 1 98.56 5 ILE B CA 1
ATOM 2184 C C . ILE B 1 5 ? 7.621 20.969 -1.001 1 98.56 5 ILE B C 1
ATOM 2186 O O . ILE B 1 5 ? 6.461 21.297 -1.285 1 98.56 5 ILE B O 1
ATOM 2190 N N . ASP B 1 6 ? 8.656 21.203 -1.754 1 97.69 6 ASP B N 1
ATOM 2191 C CA . ASP B 1 6 ? 8.562 21.719 -3.115 1 97.69 6 ASP B CA 1
ATOM 2192 C C . ASP B 1 6 ? 9.672 21.172 -3.998 1 97.69 6 ASP B C 1
ATOM 2194 O O . ASP B 1 6 ? 10.32 20.188 -3.639 1 97.69 6 ASP B O 1
ATOM 2198 N N . GLU B 1 7 ? 9.828 21.703 -5.191 1 97.06 7 GLU B N 1
ATOM 2199 C CA . GLU B 1 7 ? 10.734 21.141 -6.195 1 97.06 7 GLU B CA 1
ATOM 2200 C C . GLU B 1 7 ? 12.188 21.297 -5.77 1 97.06 7 GLU B C 1
ATOM 2202 O O . GLU B 1 7 ? 13.078 20.656 -6.328 1 97.06 7 GLU B O 1
ATOM 2207 N N . ASN B 1 8 ? 12.43 22.078 -4.766 1 97.81 8 ASN B N 1
ATOM 2208 C CA . ASN B 1 8 ? 13.805 22.344 -4.355 1 97.81 8 ASN B CA 1
ATOM 2209 C C . ASN B 1 8 ? 14.18 21.562 -3.104 1 97.81 8 ASN B C 1
ATOM 2211 O O . ASN B 1 8 ? 15.352 21.531 -2.713 1 97.81 8 ASN B O 1
ATOM 2215 N N . THR B 1 9 ? 13.242 20.969 -2.473 1 98.44 9 THR B N 1
ATOM 2216 C CA . THR B 1 9 ? 13.5 20.266 -1.222 1 98.44 9 THR B CA 1
ATOM 2217 C C . THR B 1 9 ? 14.422 19.078 -1.453 1 98.44 9 THR B C 1
ATOM 2219 O O . THR B 1 9 ? 14.102 18.172 -2.236 1 98.44 9 THR B O 1
ATOM 2222 N N . ARG B 1 10 ? 15.57 19.062 -0.789 1 98.88 10 ARG B N 1
ATOM 2223 C CA . ARG B 1 10 ? 16.5 17.938 -0.859 1 98.88 10 ARG B CA 1
ATOM 2224 C C . ARG B 1 10 ? 16.141 16.859 0.146 1 98.88 10 ARG B C 1
ATOM 2226 O O . ARG B 1 10 ? 16.047 17.125 1.348 1 98.88 10 ARG B O 1
ATOM 2233 N N . VAL B 1 11 ? 15.984 15.625 -0.356 1 98.81 11 VAL B N 1
ATOM 2234 C CA . VAL B 1 11 ? 15.398 14.562 0.445 1 98.81 11 VAL B CA 1
ATOM 2235 C C . VAL B 1 11 ? 16.359 13.375 0.518 1 98.81 11 VAL B C 1
ATOM 2237 O O . VAL B 1 11 ? 17.016 13.031 -0.475 1 98.81 11 VAL B O 1
ATOM 2240 N N . ILE B 1 12 ? 16.453 12.766 1.68 1 98.94 12 ILE B N 1
ATOM 2241 C CA . ILE B 1 12 ? 17.109 11.469 1.799 1 98.94 12 ILE B CA 1
ATOM 2242 C C . ILE B 1 12 ? 16.094 10.406 2.219 1 98.94 12 ILE B C 1
ATOM 2244 O O . ILE B 1 12 ? 14.977 10.742 2.625 1 98.94 12 ILE B O 1
ATOM 2248 N N . VAL B 1 13 ? 16.484 9.125 2.068 1 98.69 13 VAL B N 1
ATOM 2249 C CA . VAL B 1 13 ? 15.641 8.008 2.479 1 98.69 13 VAL B CA 1
ATOM 2250 C C . VAL B 1 13 ? 16.359 7.172 3.535 1 98.69 13 VAL B C 1
ATOM 2252 O O . VAL B 1 13 ? 17.5 6.738 3.324 1 98.69 13 VAL B O 1
ATOM 2255 N N . GLN B 1 14 ? 15.727 7.008 4.695 1 98.44 14 GLN B N 1
ATOM 2256 C CA . GLN B 1 14 ? 16.25 6.098 5.703 1 98.44 14 GLN B CA 1
ATOM 2257 C C . GLN B 1 14 ? 15.758 4.672 5.477 1 98.44 14 GLN B C 1
ATOM 2259 O O . GLN B 1 14 ? 14.555 4.441 5.359 1 98.44 14 GLN B O 1
ATOM 2264 N N . GLY B 1 15 ? 16.672 3.693 5.48 1 95.38 15 GLY B N 1
ATOM 2265 C CA . GLY B 1 15 ? 16.375 2.357 4.988 1 95.38 15 GLY B CA 1
ATOM 2266 C C . GLY B 1 15 ? 16.484 2.244 3.48 1 95.38 15 GLY B C 1
ATOM 2267 O O . GLY B 1 15 ? 15.773 1.44 2.865 1 95.38 15 GLY B O 1
ATOM 2268 N N . PHE B 1 16 ? 17.406 2.945 2.902 1 96 16 PHE B N 1
ATOM 2269 C CA . PHE B 1 16 ? 17.469 3.312 1.493 1 96 16 PHE B CA 1
ATOM 2270 C C . PHE B 1 16 ? 17.625 2.074 0.617 1 96 16 PHE B C 1
ATOM 2272 O O . PHE B 1 16 ? 17.031 2.002 -0.467 1 96 16 PHE B O 1
ATOM 2279 N N . THR B 1 17 ? 18.25 1.119 1.092 1 91.25 17 THR B N 1
ATOM 2280 C CA . THR B 1 17 ? 18.578 0.002 0.214 1 91.25 17 THR B CA 1
ATOM 2281 C C . THR B 1 17 ? 17.594 -1.15 0.41 1 91.25 17 THR B C 1
ATOM 2283 O O . THR B 1 17 ? 17.703 -2.182 -0.257 1 91.25 17 THR B O 1
ATOM 2286 N N . GLY B 1 18 ? 16.656 -0.98 1.334 1 88.38 18 GLY B N 1
ATOM 2287 C CA . GLY B 1 18 ? 15.602 -1.979 1.461 1 88.38 18 GLY B CA 1
ATOM 2288 C C . GLY B 1 18 ? 14.672 -2.014 0.268 1 88.38 18 GLY B C 1
ATOM 2289 O O . GLY B 1 18 ? 14.539 -1.024 -0.455 1 88.38 18 GLY B O 1
ATOM 2290 N N . ASP B 1 19 ? 13.984 -3.082 0.154 1 83.88 19 ASP B N 1
ATOM 2291 C CA . ASP B 1 19 ? 13.148 -3.305 -1.024 1 83.88 19 ASP B CA 1
ATOM 2292 C C . ASP B 1 19 ? 12.039 -2.262 -1.117 1 83.88 19 ASP B C 1
ATOM 2294 O O . ASP B 1 19 ? 11.867 -1.622 -2.156 1 83.88 19 ASP B O 1
ATOM 2298 N N . LYS B 1 20 ? 11.281 -2.129 -0.05 1 88.88 20 LYS B N 1
ATOM 2299 C CA . LYS B 1 20 ? 10.195 -1.151 -0.058 1 88.88 20 LYS B CA 1
ATOM 2300 C C . LYS B 1 20 ? 10.727 0.256 -0.311 1 88.88 20 LYS B C 1
ATOM 2302 O O . LYS B 1 20 ? 10.188 0.99 -1.141 1 88.88 20 LYS B O 1
ATOM 2307 N N . ALA B 1 21 ? 11.781 0.558 0.36 1 93.5 21 ALA B N 1
ATOM 2308 C CA . ALA B 1 21 ? 12.383 1.882 0.219 1 93.5 21 ALA B CA 1
ATOM 2309 C C . ALA B 1 21 ? 12.898 2.102 -1.2 1 93.5 21 ALA B C 1
ATOM 2311 O O . ALA B 1 21 ? 12.734 3.188 -1.764 1 93.5 21 ALA B O 1
ATOM 2312 N N . SER B 1 22 ? 13.484 1.094 -1.743 1 91.88 22 SER B N 1
ATOM 2313 C CA . SER B 1 22 ? 14.008 1.19 -3.1 1 91.88 22 SER B CA 1
ATOM 2314 C C . SER B 1 22 ? 12.906 1.493 -4.105 1 91.88 22 SER B C 1
ATOM 2316 O O . SER B 1 22 ? 13.062 2.363 -4.965 1 91.88 22 SER B O 1
ATOM 2318 N N . PHE B 1 23 ? 11.844 0.813 -3.994 1 91.75 23 PHE B N 1
ATOM 2319 C CA . PHE B 1 23 ? 10.734 1.005 -4.922 1 91.75 23 PHE B CA 1
ATOM 2320 C C . PHE B 1 23 ? 10.195 2.428 -4.836 1 91.75 23 PHE B C 1
ATOM 2322 O O . PHE B 1 23 ? 10.055 3.105 -5.855 1 91.75 23 PHE B O 1
ATOM 2329 N N . HIS B 1 24 ? 9.969 2.893 -3.684 1 96.12 24 HIS B N 1
ATOM 2330 C CA . HIS B 1 24 ? 9.32 4.188 -3.531 1 96.12 24 HIS B CA 1
ATOM 2331 C C . HIS B 1 24 ? 10.297 5.332 -3.775 1 96.12 24 HIS B C 1
ATOM 2333 O O . HIS B 1 24 ? 9.914 6.395 -4.262 1 96.12 24 HIS B O 1
ATOM 2339 N N . ALA B 1 25 ? 11.57 5.066 -3.457 1 96.62 25 ALA B N 1
ATOM 2340 C CA . ALA B 1 25 ? 12.578 6.059 -3.826 1 96.62 25 ALA B CA 1
ATOM 2341 C C . ALA B 1 25 ? 12.641 6.242 -5.34 1 96.62 25 ALA B C 1
ATOM 2343 O O . ALA B 1 25 ? 12.742 7.367 -5.832 1 96.62 25 ALA B O 1
ATOM 2344 N N . ARG B 1 26 ? 12.555 5.156 -6.035 1 94 26 ARG B N 1
ATOM 2345 C CA . ARG B 1 26 ? 12.531 5.234 -7.492 1 94 26 ARG B CA 1
ATOM 2346 C C . ARG B 1 26 ? 11.328 6.027 -7.977 1 94 26 ARG B C 1
ATOM 2348 O O . ARG B 1 26 ? 11.438 6.824 -8.914 1 94 26 ARG B O 1
ATOM 2355 N N . GLU B 1 27 ? 10.172 5.773 -7.34 1 94.31 27 GLU B N 1
ATOM 2356 C CA . GLU B 1 27 ? 8.961 6.5 -7.695 1 94.31 27 GLU B CA 1
ATOM 2357 C C . GLU B 1 27 ? 9.102 7.992 -7.406 1 94.31 27 GLU B C 1
ATOM 2359 O O . GLU B 1 27 ? 8.641 8.828 -8.188 1 94.31 27 GLU B O 1
ATOM 2364 N N . MET B 1 28 ? 9.742 8.281 -6.324 1 97.62 28 MET B N 1
ATOM 2365 C CA . MET B 1 28 ? 9.969 9.68 -5.953 1 97.62 28 MET B CA 1
ATOM 2366 C C . MET B 1 28 ? 10.875 10.367 -6.973 1 97.62 28 MET B C 1
ATOM 2368 O O . MET B 1 28 ? 10.586 11.484 -7.402 1 97.62 28 MET B O 1
ATOM 2372 N N . ILE B 1 29 ? 11.922 9.695 -7.355 1 96.94 29 ILE B N 1
ATOM 2373 C CA . ILE B 1 29 ? 12.859 10.234 -8.328 1 96.94 29 ILE B CA 1
ATOM 2374 C C . ILE B 1 29 ? 12.148 10.453 -9.664 1 96.94 29 ILE B C 1
ATOM 2376 O O . ILE B 1 29 ? 12.258 11.523 -10.266 1 96.94 29 ILE B O 1
ATOM 2380 N N . ALA B 1 30 ? 11.383 9.453 -10.055 1 93.62 30 ALA B N 1
ATOM 2381 C CA . ALA B 1 30 ? 10.648 9.547 -11.312 1 93.62 30 ALA B CA 1
ATOM 2382 C C . ALA B 1 30 ? 9.625 10.672 -11.281 1 93.62 30 ALA B C 1
ATOM 2384 O O . ALA B 1 30 ? 9.367 11.32 -12.297 1 93.62 30 ALA B O 1
ATOM 2385 N N . TYR B 1 31 ? 9.094 10.93 -10.109 1 96.12 31 TYR B N 1
ATOM 2386 C CA . TYR B 1 31 ? 8.078 11.969 -9.945 1 96.12 31 TYR B CA 1
ATOM 2387 C C . TYR B 1 31 ? 8.703 13.359 -10.031 1 96.12 31 TYR B C 1
ATOM 2389 O O . TYR B 1 31 ? 8.008 14.336 -10.297 1 96.12 31 TYR B O 1
ATOM 2397 N N . GLY B 1 32 ? 10 13.461 -9.734 1 97 32 GLY B N 1
ATOM 2398 C CA . GLY B 1 32 ? 10.695 14.734 -9.828 1 97 32 GLY B CA 1
ATOM 2399 C C . GLY B 1 32 ? 11.25 15.203 -8.492 1 97 32 GLY B C 1
ATOM 2400 O O . GLY B 1 32 ? 11.828 16.297 -8.406 1 97 32 GLY B O 1
ATOM 2401 N N . THR B 1 33 ? 11.109 14.414 -7.477 1 98.31 33 THR B N 1
ATOM 2402 C CA . THR B 1 33 ? 11.656 14.766 -6.172 1 98.31 33 THR B CA 1
ATOM 2403 C C . THR B 1 33 ? 13.18 14.758 -6.207 1 98.31 33 THR B C 1
ATOM 2405 O O . THR B 1 33 ? 13.789 13.867 -6.805 1 98.31 33 THR B O 1
ATOM 2408 N N . ARG B 1 34 ? 13.773 15.672 -5.531 1 98.62 34 ARG B N 1
ATOM 2409 C CA . ARG B 1 34 ? 15.234 15.75 -5.445 1 98.62 34 ARG B CA 1
ATOM 2410 C C . ARG B 1 34 ? 15.766 14.828 -4.348 1 98.62 34 ARG B C 1
ATOM 2412 O O . ARG B 1 34 ? 16.203 15.297 -3.295 1 98.62 34 ARG B O 1
ATOM 2419 N N . VAL B 1 35 ? 15.781 13.57 -4.672 1 98.81 35 VAL B N 1
ATOM 2420 C CA . VAL B 1 35 ? 16.406 12.609 -3.77 1 98.81 35 VAL B CA 1
ATOM 2421 C C . VAL B 1 35 ? 17.922 12.695 -3.902 1 98.81 35 VAL B C 1
ATOM 2423 O O . VAL B 1 35 ? 18.484 12.414 -4.969 1 98.81 35 VAL B O 1
ATOM 2426 N N . VAL B 1 36 ? 18.578 12.984 -2.762 1 98.88 36 VAL B N 1
ATOM 2427 C CA . VAL B 1 36 ? 20 13.32 -2.881 1 98.88 36 VAL B CA 1
ATOM 2428 C C . VAL B 1 36 ? 20.844 12.211 -2.258 1 98.88 36 VAL B C 1
ATOM 2430 O O . VAL B 1 36 ? 22.078 12.289 -2.258 1 98.88 36 VAL B O 1
ATOM 2433 N N . GLY B 1 37 ? 20.25 11.164 -1.701 1 98.69 37 GLY B N 1
ATOM 2434 C CA . GLY B 1 37 ? 20.922 10.008 -1.124 1 98.69 37 GLY B CA 1
ATOM 2435 C C . GLY B 1 37 ? 20.062 9.25 -0.13 1 98.69 37 GLY B C 1
ATOM 2436 O O . GLY B 1 37 ? 18.844 9.438 -0.088 1 98.69 37 GLY B O 1
ATOM 2437 N N . GLY B 1 38 ? 20.688 8.328 0.594 1 98.56 38 GLY B N 1
ATOM 2438 C CA . GLY B 1 38 ? 19.984 7.582 1.623 1 98.56 38 GLY B CA 1
ATOM 2439 C C . GLY B 1 38 ? 20.906 6.98 2.664 1 98.56 38 GLY B C 1
ATOM 2440 O O . GLY B 1 38 ? 22.141 7.137 2.582 1 98.56 38 GLY B O 1
ATOM 2441 N N . VAL B 1 39 ? 20.266 6.445 3.645 1 98.44 39 VAL B N 1
ATOM 2442 C CA . VAL B 1 39 ? 21 5.918 4.785 1 98.44 39 VAL B CA 1
ATOM 2443 C C . VAL B 1 39 ? 20.719 4.43 4.953 1 98.44 39 VAL B C 1
ATOM 2445 O O . VAL B 1 39 ? 19.547 4.027 5.004 1 98.44 39 VAL B O 1
ATOM 2448 N N . THR B 1 40 ? 21.641 3.615 4.969 1 95.69 40 THR B N 1
ATOM 2449 C CA . THR B 1 40 ? 21.641 2.213 5.367 1 95.69 40 THR B CA 1
ATOM 2450 C C . THR B 1 40 ? 22.906 1.859 6.129 1 95.69 40 THR B C 1
ATOM 2452 O O . THR B 1 40 ? 23.969 1.659 5.527 1 95.69 40 THR B O 1
ATOM 2455 N N . PRO B 1 41 ? 22.703 1.752 7.477 1 94.88 41 PRO B N 1
ATOM 2456 C CA . PRO B 1 41 ? 23.906 1.449 8.258 1 94.88 41 PRO B CA 1
ATOM 2457 C C . PRO B 1 41 ? 24.656 0.225 7.742 1 94.88 41 PRO B C 1
ATOM 2459 O O . PRO B 1 41 ? 24.047 -0.802 7.445 1 94.88 41 PRO B O 1
ATOM 2462 N N . GLY B 1 42 ? 26.016 0.343 7.652 1 95.12 42 GLY B N 1
ATOM 2463 C CA . GLY B 1 42 ? 26.844 -0.755 7.199 1 95.12 42 GLY B CA 1
ATOM 2464 C C . GLY B 1 42 ? 27.109 -0.731 5.703 1 95.12 42 GLY B C 1
ATOM 2465 O O . GLY B 1 42 ? 27.969 -1.459 5.203 1 95.12 42 GLY B O 1
ATOM 2466 N N . LYS B 1 43 ? 26.422 0.176 5.004 1 94.94 43 LYS B N 1
ATOM 2467 C CA . LYS B 1 43 ? 26.578 0.221 3.551 1 94.94 43 LYS B CA 1
ATOM 2468 C C . LYS B 1 43 ? 27.062 1.591 3.092 1 94.94 43 LYS B C 1
ATOM 2470 O O . LYS B 1 43 ? 26.938 1.939 1.915 1 94.94 43 LYS B O 1
ATOM 2475 N N . GLY B 1 44 ? 27.609 2.311 4.035 1 96.81 44 GLY B N 1
ATOM 2476 C CA . GLY B 1 44 ? 28.156 3.613 3.691 1 96.81 44 GLY B CA 1
ATOM 2477 C C . GLY B 1 44 ? 29.25 3.541 2.639 1 96.81 44 GLY B C 1
ATOM 2478 O O . GLY B 1 44 ? 30.062 2.625 2.65 1 96.81 44 GLY B O 1
ATOM 2479 N N . GLY B 1 45 ? 29.25 4.492 1.697 1 97.5 45 GLY B N 1
ATOM 2480 C CA . GLY B 1 45 ? 30.25 4.539 0.644 1 97.5 45 GLY B CA 1
ATOM 2481 C C . GLY B 1 45 ? 29.797 3.904 -0.653 1 97.5 45 GLY B C 1
ATOM 2482 O O . GLY B 1 45 ? 30.391 4.133 -1.709 1 97.5 45 GLY B O 1
ATOM 2483 N N . GLN B 1 46 ? 28.688 3.227 -0.615 1 96.75 46 GLN B N 1
ATOM 2484 C CA . GLN B 1 46 ? 28.109 2.607 -1.805 1 96.75 46 GLN B CA 1
ATOM 2485 C C . GLN B 1 46 ? 27.156 3.564 -2.521 1 96.75 46 GLN B C 1
ATOM 2487 O O . GLN B 1 46 ? 26.969 4.699 -2.084 1 96.75 46 GLN B O 1
ATOM 2492 N N . THR B 1 47 ? 26.781 3.158 -3.672 1 97.19 47 THR B N 1
ATOM 2493 C CA . THR B 1 47 ? 25.75 3.873 -4.422 1 97.19 47 THR B CA 1
ATOM 2494 C C . THR B 1 47 ? 24.516 3.004 -4.602 1 97.19 47 THR B C 1
ATOM 2496 O O . THR B 1 47 ? 24.609 1.777 -4.688 1 97.19 47 THR B O 1
ATOM 2499 N N . HIS B 1 48 ? 23.391 3.619 -4.59 1 94.94 48 HIS B N 1
ATOM 2500 C CA . HIS B 1 48 ? 22.078 3.008 -4.84 1 94.94 48 HIS B CA 1
ATOM 2501 C C . HIS B 1 48 ? 21.156 3.961 -5.594 1 94.94 48 HIS B C 1
ATOM 2503 O O . HIS B 1 48 ? 21.031 5.129 -5.223 1 94.94 48 HIS B O 1
ATOM 2509 N N . LEU B 1 49 ? 20.578 3.502 -6.711 1 94.56 49 LEU B N 1
ATOM 2510 C CA . LEU B 1 49 ? 19.766 4.344 -7.582 1 94.56 49 LEU B CA 1
ATOM 2511 C C . LEU B 1 49 ? 20.547 5.582 -8.016 1 94.56 49 LEU B C 1
ATOM 2513 O O . LEU B 1 49 ? 20 6.691 -8.023 1 94.56 49 LEU B O 1
ATOM 2517 N N . ASP B 1 50 ? 21.812 5.371 -8.195 1 96.38 50 ASP B N 1
ATOM 2518 C CA . ASP B 1 50 ? 22.734 6.414 -8.648 1 96.38 50 ASP B CA 1
ATOM 2519 C C . ASP B 1 50 ? 22.812 7.547 -7.629 1 96.38 50 ASP B C 1
ATOM 2521 O O . ASP B 1 50 ? 22.969 8.711 -8 1 96.38 50 ASP B O 1
ATOM 2525 N N . ARG B 1 51 ? 22.562 7.23 -6.371 1 98.25 51 ARG B N 1
ATOM 2526 C CA . ARG B 1 51 ? 22.688 8.156 -5.25 1 98.25 51 ARG B CA 1
ATOM 2527 C C . ARG B 1 51 ? 23.609 7.582 -4.18 1 98.25 51 ARG B C 1
ATOM 2529 O O . ARG B 1 51 ? 23.703 6.363 -4.016 1 98.25 51 ARG B O 1
ATOM 2536 N N . PRO B 1 52 ? 24.266 8.453 -3.453 1 98.69 52 PRO B N 1
ATOM 2537 C CA . PRO B 1 52 ? 25.172 7.961 -2.414 1 98.69 52 PRO B CA 1
ATOM 2538 C C . PRO B 1 52 ? 24.422 7.348 -1.229 1 98.69 52 PRO B C 1
ATOM 2540 O O . PRO B 1 52 ? 23.359 7.828 -0.848 1 98.69 52 PRO B O 1
ATOM 2543 N N . VAL B 1 53 ? 25.016 6.254 -0.669 1 98.56 53 VAL B N 1
ATOM 2544 C CA . VAL B 1 53 ? 24.531 5.629 0.559 1 98.56 53 VAL B CA 1
ATOM 2545 C C . VAL B 1 53 ? 25.438 6.016 1.725 1 98.56 53 VAL B C 1
ATOM 2547 O O . VAL B 1 53 ? 26.656 6.023 1.588 1 98.56 53 VAL B O 1
ATOM 2550 N N . PHE B 1 54 ? 24.891 6.359 2.846 1 98.75 54 PHE B N 1
ATOM 2551 C CA . PHE B 1 54 ? 25.641 6.766 4.031 1 98.75 54 PHE B CA 1
ATOM 2552 C C . PHE B 1 54 ? 25.344 5.828 5.199 1 98.75 54 PHE B C 1
ATOM 2554 O O . PHE B 1 54 ? 24.344 5.121 5.199 1 98.75 54 PHE B O 1
ATOM 2561 N N . ASP B 1 55 ? 26.188 5.891 6.234 1 98.12 55 ASP B N 1
ATOM 2562 C CA . ASP B 1 55 ? 26 5.059 7.418 1 98.12 55 ASP B CA 1
ATOM 2563 C C . ASP B 1 55 ? 25.047 5.727 8.414 1 98.12 55 ASP B C 1
ATOM 2565 O O . ASP B 1 55 ? 24.344 5.047 9.156 1 98.12 55 ASP B O 1
ATOM 2569 N N . THR B 1 56 ? 25.109 7.059 8.406 1 98.38 56 THR B N 1
ATOM 2570 C CA . THR B 1 56 ? 24.297 7.781 9.383 1 98.38 56 THR B CA 1
ATOM 2571 C C . THR B 1 56 ? 23.562 8.945 8.719 1 98.38 56 THR B C 1
ATOM 2573 O O . THR B 1 56 ? 23.969 9.414 7.652 1 98.38 56 THR B O 1
ATOM 2576 N N . VAL B 1 57 ? 22.531 9.391 9.359 1 98.81 57 VAL B N 1
ATOM 2577 C CA . VAL B 1 57 ? 21.781 10.539 8.875 1 98.81 57 VAL B CA 1
ATOM 2578 C C . VAL B 1 57 ? 22.656 11.789 8.922 1 98.81 57 VAL B C 1
ATOM 2580 O O . VAL B 1 57 ? 22.625 12.609 8 1 98.81 57 VAL B O 1
ATOM 2583 N N . LYS B 1 58 ? 23.453 11.914 9.961 1 98.75 58 LYS B N 1
ATOM 2584 C CA . LYS B 1 58 ? 24.344 13.07 10.109 1 98.75 58 LYS B CA 1
ATOM 2585 C C . LYS B 1 58 ? 25.281 13.18 8.922 1 98.75 58 LYS B C 1
ATOM 2587 O O . LYS B 1 58 ? 25.453 14.258 8.344 1 98.75 58 LYS B O 1
ATOM 2592 N N . GLN B 1 59 ? 25.875 12.086 8.523 1 98.75 59 GLN B N 1
ATOM 2593 C CA . GLN B 1 59 ? 26.766 12.062 7.367 1 98.75 59 GLN B CA 1
ATOM 2594 C C . GLN B 1 59 ? 26.031 12.492 6.102 1 98.75 59 GLN B C 1
ATOM 2596 O O . GLN B 1 59 ? 26.562 13.266 5.305 1 98.75 59 GLN B O 1
ATOM 2601 N N . ALA B 1 60 ? 24.859 12.031 5.941 1 98.88 60 ALA B N 1
ATOM 2602 C CA . ALA B 1 60 ? 24.078 12.328 4.75 1 98.88 60 ALA B CA 1
ATOM 2603 C C . ALA B 1 60 ? 23.75 13.82 4.668 1 98.88 60 ALA B C 1
ATOM 2605 O O . ALA B 1 60 ? 23.906 14.438 3.613 1 98.88 60 ALA B O 1
ATOM 2606 N N . VAL B 1 61 ? 23.312 14.391 5.781 1 98.81 61 VAL B N 1
ATOM 2607 C CA . VAL B 1 61 ? 22.938 15.805 5.824 1 98.81 61 VAL B CA 1
ATOM 2608 C C . VAL B 1 61 ? 24.172 16.672 5.527 1 98.81 61 VAL B C 1
ATOM 2610 O O . VAL B 1 61 ? 24.094 17.609 4.738 1 98.81 61 VAL B O 1
ATOM 2613 N N . GLN B 1 62 ? 25.297 16.312 6.109 1 98.69 62 GLN B N 1
ATOM 2614 C CA . GLN B 1 62 ? 26.531 17.078 5.914 1 98.69 62 GLN B CA 1
ATOM 2615 C C . GLN B 1 62 ? 26.984 17.016 4.457 1 98.69 62 GLN B C 1
ATOM 2617 O O . GLN B 1 62 ? 27.391 18.031 3.891 1 98.69 62 GLN B O 1
ATOM 2622 N N . ALA B 1 63 ? 26.828 15.914 3.873 1 98.75 63 ALA B N 1
ATOM 2623 C CA . ALA B 1 63 ? 27.359 15.703 2.531 1 98.75 63 ALA B CA 1
ATOM 2624 C C . ALA B 1 63 ? 26.422 16.281 1.471 1 98.75 63 ALA B C 1
ATOM 2626 O O . ALA B 1 63 ? 26.875 16.734 0.416 1 98.75 63 ALA B O 1
ATOM 2627 N N . THR B 1 64 ? 25.109 16.328 1.728 1 98.69 64 THR B N 1
ATOM 2628 C CA . THR B 1 64 ? 24.172 16.562 0.633 1 98.69 64 THR B CA 1
ATOM 2629 C C . THR B 1 64 ? 23.359 17.828 0.882 1 98.69 64 THR B C 1
ATOM 2631 O O . THR B 1 64 ? 22.703 18.344 -0.03 1 98.69 64 THR B O 1
ATOM 2634 N N . GLY B 1 65 ? 23.297 18.312 2.137 1 98.69 65 GLY B N 1
ATOM 2635 C CA . GLY B 1 65 ? 22.438 19.438 2.496 1 98.69 65 GLY B CA 1
ATOM 2636 C C . GLY B 1 65 ? 20.969 19.047 2.582 1 98.69 65 GLY B C 1
ATOM 2637 O O . GLY B 1 65 ? 20.094 19.875 2.395 1 98.69 65 GLY B O 1
ATOM 2638 N N . ALA B 1 66 ? 20.703 17.781 2.811 1 98.81 66 ALA B N 1
ATOM 2639 C CA . ALA B 1 66 ? 19.328 17.297 2.895 1 98.81 66 ALA B CA 1
ATOM 2640 C C . ALA B 1 66 ? 18.547 18.047 3.961 1 98.81 66 ALA B C 1
ATOM 2642 O O . ALA B 1 66 ? 19.078 18.375 5.023 1 98.81 66 ALA B O 1
ATOM 2643 N N . GLU B 1 67 ? 17.234 18.234 3.646 1 98.56 67 GLU B N 1
ATOM 2644 C CA . GLU B 1 67 ? 16.328 18.969 4.543 1 98.56 67 GLU B CA 1
ATOM 2645 C C . GLU B 1 67 ? 15.219 18.062 5.059 1 98.56 67 GLU B C 1
ATOM 2647 O O . GLU B 1 67 ? 14.555 18.391 6.047 1 98.56 67 GLU B O 1
ATOM 2652 N N . ALA B 1 68 ? 14.977 17 4.348 1 98.88 68 ALA B N 1
ATOM 2653 C CA . ALA B 1 68 ? 13.867 16.109 4.672 1 98.88 68 ALA B CA 1
ATOM 2654 C C . ALA B 1 68 ? 14.273 14.641 4.5 1 98.88 68 ALA B C 1
ATOM 2656 O O . ALA B 1 68 ? 15.242 14.336 3.803 1 98.88 68 ALA B O 1
ATOM 2657 N N . SER B 1 69 ? 13.508 13.75 5.191 1 98.88 69 SER B N 1
ATOM 2658 C CA . SER B 1 69 ? 13.766 12.312 5.074 1 98.88 69 SER B CA 1
ATOM 2659 C C . SER B 1 69 ? 12.469 11.516 5.027 1 98.88 69 SER B C 1
ATOM 2661 O O . SER B 1 69 ? 11.5 11.859 5.707 1 98.88 69 SER B O 1
ATOM 2663 N N . LEU B 1 70 ? 12.438 10.523 4.176 1 98.75 70 LEU B N 1
ATOM 2664 C CA . LEU B 1 70 ? 11.422 9.469 4.223 1 98.75 70 LEU B CA 1
ATOM 2665 C C . LEU B 1 70 ? 11.945 8.25 4.973 1 98.75 70 LEU B C 1
ATOM 2667 O O . LEU B 1 70 ? 13.016 7.73 4.652 1 98.75 70 LEU B O 1
ATOM 2671 N N . VAL B 1 71 ? 11.148 7.754 5.949 1 97.81 71 VAL B N 1
ATOM 2672 C CA . VAL B 1 71 ? 11.641 6.707 6.84 1 97.81 71 VAL B CA 1
ATOM 2673 C C . VAL B 1 71 ? 10.883 5.406 6.582 1 97.81 71 VAL B C 1
ATOM 2675 O O . VAL B 1 71 ? 9.672 5.34 6.789 1 97.81 71 VAL B O 1
ATOM 2678 N N . PHE B 1 72 ? 11.586 4.367 6.164 1 94.19 72 PHE B N 1
ATOM 2679 C CA . PHE B 1 72 ? 11.078 3.008 5.988 1 94.19 72 PHE B CA 1
ATOM 2680 C C . PHE B 1 72 ? 11.703 2.062 7.004 1 94.19 72 PHE B C 1
ATOM 2682 O O . PHE B 1 72 ? 11.859 0.868 6.738 1 94.19 72 PHE B O 1
ATOM 2689 N N . VAL B 1 73 ? 11.984 2.457 8.156 1 91.94 73 VAL B N 1
ATOM 2690 C CA . VAL B 1 73 ? 12.633 1.654 9.188 1 91.94 73 VAL B CA 1
ATOM 2691 C C . VAL B 1 73 ? 11.578 0.845 9.945 1 91.94 73 VAL B C 1
ATOM 2693 O O . VAL B 1 73 ? 10.523 1.369 10.305 1 91.94 73 VAL B O 1
ATOM 2696 N N . PRO B 1 74 ? 11.859 -0.431 10.234 1 88.5 74 PRO B N 1
ATOM 2697 C CA . PRO B 1 74 ? 10.906 -1.27 10.961 1 88.5 74 PRO B CA 1
ATOM 2698 C C . PRO B 1 74 ? 10.555 -0.707 12.336 1 88.5 74 PRO B C 1
ATOM 2700 O O . PRO B 1 74 ? 11.336 0.046 12.914 1 88.5 74 PRO B O 1
ATOM 2703 N N . PRO B 1 75 ? 9.43 -1.145 12.891 1 90.56 75 PRO B N 1
ATOM 2704 C CA . PRO B 1 75 ? 8.859 -0.542 14.102 1 90.56 75 PRO B CA 1
ATOM 2705 C C . PRO B 1 75 ? 9.82 -0.565 15.281 1 90.56 75 PRO B C 1
ATOM 2707 O O . PRO B 1 75 ? 9.984 0.444 15.977 1 90.56 75 PRO B O 1
ATOM 2710 N N . PRO B 1 76 ? 10.555 -1.668 15.516 1 90.5 76 PRO B N 1
ATOM 2711 C CA . PRO B 1 76 ? 11.406 -1.694 16.703 1 90.5 76 PRO B CA 1
ATOM 2712 C C . PRO B 1 76 ? 12.539 -0.668 16.641 1 90.5 76 PRO B C 1
ATOM 2714 O O . PRO B 1 76 ? 13.094 -0.301 17.672 1 90.5 76 PRO B O 1
ATOM 2717 N N . PHE B 1 77 ? 12.797 -0.212 15.445 1 92.56 77 PHE B N 1
ATOM 2718 C CA . PHE B 1 77 ? 13.961 0.659 15.273 1 92.56 77 PHE B CA 1
ATOM 2719 C C . PHE B 1 77 ? 13.523 2.062 14.867 1 92.56 77 PHE B C 1
ATOM 2721 O O . PHE B 1 77 ? 14.359 2.953 14.703 1 92.56 77 PHE B O 1
ATOM 2728 N N . ALA B 1 78 ? 12.289 2.271 14.758 1 95.38 78 ALA B N 1
ATOM 2729 C CA . ALA B 1 78 ? 11.781 3.5 14.156 1 95.38 78 ALA B CA 1
ATOM 2730 C C . ALA B 1 78 ? 12.016 4.699 15.062 1 95.38 78 ALA B C 1
ATOM 2732 O O . ALA B 1 78 ? 12.422 5.77 14.602 1 95.38 78 ALA B O 1
ATOM 2733 N N . ALA B 1 79 ? 11.773 4.543 16.344 1 97.5 79 ALA B N 1
ATOM 2734 C CA . ALA B 1 79 ? 11.953 5.656 17.281 1 97.5 79 ALA B CA 1
ATOM 2735 C C . ALA B 1 79 ? 13.383 6.191 17.219 1 97.5 79 ALA B C 1
ATOM 2737 O O . ALA B 1 79 ? 13.594 7.402 17.125 1 97.5 79 ALA B O 1
ATOM 2738 N N . ASP B 1 80 ? 14.328 5.262 17.234 1 97.31 80 ASP B N 1
ATOM 2739 C CA . ASP B 1 80 ? 15.734 5.664 17.156 1 97.31 80 ASP B CA 1
ATOM 2740 C C . ASP B 1 80 ? 16.031 6.387 15.852 1 97.31 80 ASP B C 1
ATOM 2742 O O . ASP B 1 80 ? 16.766 7.383 15.844 1 97.31 80 ASP B O 1
ATOM 274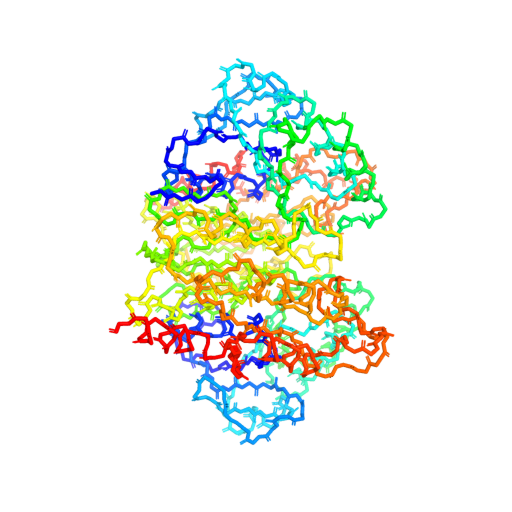6 N N . ALA B 1 81 ? 15.516 5.906 14.805 1 97.56 81 ALA B N 1
ATOM 2747 C CA . ALA B 1 81 ? 15.727 6.516 13.5 1 97.56 81 ALA B CA 1
ATOM 2748 C C . ALA B 1 81 ? 15.18 7.941 13.469 1 97.56 81 ALA B C 1
ATOM 2750 O O . ALA B 1 81 ? 15.797 8.836 12.875 1 97.56 81 ALA B O 1
ATOM 2751 N N . LEU B 1 82 ? 14.07 8.18 14.078 1 98.38 82 LEU B N 1
ATOM 2752 C CA . LEU B 1 82 ? 13.445 9.5 14.109 1 98.38 82 LEU B CA 1
ATOM 2753 C C . LEU B 1 82 ? 14.266 10.461 14.953 1 98.38 82 LEU B C 1
ATOM 2755 O O . LEU B 1 82 ? 14.484 11.609 14.562 1 98.38 82 LEU B O 1
ATOM 2759 N N . MET B 1 83 ? 14.688 10 16.094 1 98.44 83 MET B N 1
ATOM 2760 C CA . MET B 1 83 ? 15.5 10.844 16.969 1 98.44 83 MET B CA 1
ATOM 2761 C C . MET B 1 83 ? 16.844 11.172 16.328 1 98.44 83 MET B C 1
ATOM 2763 O O . MET B 1 83 ? 17.328 12.297 16.438 1 98.44 83 MET B O 1
ATOM 2767 N N . GLU B 1 84 ? 17.375 10.203 15.609 1 98.25 84 GLU B N 1
ATOM 2768 C CA . GLU B 1 84 ? 18.609 10.438 14.859 1 98.25 84 GLU B CA 1
ATOM 2769 C C . GLU B 1 84 ? 18.406 11.531 13.805 1 98.25 84 GLU B C 1
ATOM 2771 O O . GLU B 1 84 ? 19.281 12.375 13.609 1 98.25 84 GLU B O 1
ATOM 2776 N N . ALA B 1 85 ? 17.344 11.508 13.141 1 98.56 85 ALA B N 1
ATOM 2777 C CA . ALA B 1 85 ? 17.031 12.508 12.125 1 98.56 85 ALA B CA 1
ATOM 2778 C C . ALA B 1 85 ? 16.938 13.898 12.734 1 98.56 85 ALA B C 1
ATOM 2780 O O . ALA B 1 85 ? 17.438 14.867 12.156 1 98.56 85 ALA B O 1
ATOM 2781 N N . ALA B 1 86 ? 16.297 14 13.867 1 98.12 86 ALA B N 1
ATOM 2782 C CA . ALA B 1 86 ? 16.188 15.266 14.586 1 98.12 86 ALA B CA 1
ATOM 2783 C C . ALA B 1 86 ? 17.578 15.789 14.969 1 98.12 86 ALA B C 1
ATOM 2785 O O . ALA B 1 86 ? 17.875 16.969 14.773 1 98.12 86 ALA B O 1
ATOM 2786 N N . ASP B 1 87 ? 18.391 14.867 15.461 1 98.19 87 ASP B N 1
ATOM 2787 C CA . ASP B 1 87 ? 19.734 15.242 15.891 1 98.19 87 ASP B CA 1
ATOM 2788 C C . ASP B 1 87 ? 20.562 15.734 14.711 1 98.19 87 ASP B C 1
ATOM 2790 O O . ASP B 1 87 ? 21.438 16.594 14.883 1 98.19 87 ASP B O 1
ATOM 2794 N N . ALA B 1 88 ? 20.297 15.227 13.547 1 98.56 88 ALA B N 1
ATOM 2795 C CA . ALA B 1 88 ? 21.062 15.594 12.359 1 98.56 88 ALA B CA 1
ATOM 2796 C C . ALA B 1 88 ? 20.578 16.922 11.781 1 98.56 88 ALA B C 1
ATOM 2798 O O . ALA B 1 88 ? 21.156 17.453 10.836 1 98.56 88 ALA B O 1
ATOM 2799 N N . GLY B 1 89 ? 19.469 17.516 12.305 1 97.69 89 GLY B N 1
ATOM 2800 C CA . GLY B 1 89 ? 19.016 18.844 11.938 1 97.69 89 GLY B CA 1
ATOM 2801 C C . GLY B 1 89 ? 18.016 18.828 10.789 1 97.69 89 GLY B C 1
ATOM 2802 O O . GLY B 1 89 ? 17.797 19.859 10.141 1 97.69 89 GLY B O 1
ATOM 2803 N N . LEU B 1 90 ? 17.438 17.672 10.477 1 98.62 90 LEU B N 1
ATOM 2804 C CA . LEU B 1 90 ? 16.438 17.625 9.422 1 98.62 90 LEU B CA 1
ATOM 2805 C C . LEU B 1 90 ? 15.195 18.438 9.828 1 98.62 90 LEU B C 1
ATOM 2807 O O . LEU B 1 90 ? 14.703 18.297 10.945 1 98.62 90 LEU B O 1
ATOM 2811 N N . ALA B 1 91 ? 14.727 19.234 8.93 1 98.5 91 ALA B N 1
ATOM 2812 C CA . ALA B 1 91 ? 13.562 20.078 9.195 1 98.5 91 ALA B CA 1
ATOM 2813 C C . ALA B 1 91 ? 12.266 19.266 9.109 1 98.5 91 ALA B C 1
ATOM 2815 O O . ALA B 1 91 ? 11.281 19.594 9.773 1 98.5 91 ALA B O 1
ATOM 2816 N N . LEU B 1 92 ? 12.273 18.188 8.281 1 98.81 92 LEU B N 1
ATOM 2817 C CA . LEU B 1 92 ? 11.07 17.422 7.98 1 98.81 92 LEU B CA 1
ATOM 2818 C C . LEU B 1 92 ? 11.383 15.938 7.895 1 98.81 92 LEU B C 1
ATOM 2820 O O . LEU B 1 92 ? 12.367 15.539 7.266 1 98.81 92 LEU B O 1
ATOM 2824 N N . VAL B 1 93 ? 10.5 15.125 8.578 1 98.81 93 VAL B N 1
ATOM 2825 C CA . VAL B 1 93 ? 10.633 13.672 8.492 1 98.81 93 VAL B CA 1
ATOM 2826 C C . VAL B 1 93 ? 9.25 13.047 8.289 1 98.81 93 VAL B C 1
ATOM 2828 O O . VAL B 1 93 ? 8.32 13.32 9.047 1 98.81 93 VAL B O 1
ATOM 2831 N N . CYS B 1 94 ? 9.102 12.266 7.238 1 98.44 94 CYS B N 1
ATOM 2832 C CA . CYS B 1 94 ? 7.895 11.492 6.98 1 98.44 94 CYS B CA 1
ATOM 2833 C C . CYS B 1 94 ? 8.109 10.016 7.316 1 98.44 94 CYS B C 1
ATOM 2835 O O . CYS B 1 94 ? 9.055 9.398 6.832 1 98.44 94 CYS B O 1
ATOM 2837 N N . VAL B 1 95 ? 7.199 9.484 8.109 1 97.5 95 VAL B N 1
ATOM 2838 C CA . VAL B 1 95 ? 7.34 8.109 8.578 1 97.5 95 VAL B CA 1
ATOM 2839 C C . VAL B 1 95 ? 6.203 7.254 8.023 1 97.5 95 VAL B C 1
ATOM 2841 O O . VAL B 1 95 ? 5.039 7.453 8.383 1 97.5 95 VAL B O 1
ATOM 2844 N N . ILE B 1 96 ? 6.566 6.277 7.254 1 95.19 96 ILE B N 1
ATOM 2845 C CA . ILE B 1 96 ? 5.59 5.418 6.598 1 95.19 96 ILE B CA 1
ATOM 2846 C C . ILE B 1 96 ? 5.32 4.188 7.461 1 95.19 96 ILE B C 1
ATOM 2848 O O . ILE B 1 96 ? 4.258 3.568 7.359 1 95.19 96 ILE B O 1
ATOM 2852 N N . THR B 1 97 ? 6.176 3.842 8.336 1 90.75 97 THR B N 1
ATOM 2853 C CA . THR B 1 97 ? 6.172 2.631 9.148 1 90.75 97 THR B CA 1
ATOM 2854 C C . THR B 1 97 ? 4.895 2.541 9.984 1 90.75 97 THR B C 1
ATOM 2856 O O . THR B 1 97 ? 4.496 3.514 10.625 1 90.75 97 THR B O 1
ATOM 2859 N N . ASP B 1 98 ? 4.238 1.44 9.922 1 86.81 98 ASP B N 1
ATOM 2860 C CA . ASP B 1 98 ? 3.064 1.128 10.727 1 86.81 98 ASP B CA 1
ATOM 2861 C C . ASP B 1 98 ? 3.438 0.257 11.93 1 86.81 98 ASP B C 1
ATOM 2863 O O . ASP B 1 98 ? 4.426 -0.477 11.883 1 86.81 98 ASP B O 1
ATOM 2867 N N . GLY B 1 99 ? 2.68 0.432 12.977 1 87.44 99 GLY B N 1
ATOM 2868 C CA . GLY B 1 99 ? 2.828 -0.48 14.102 1 87.44 99 GLY B CA 1
ATOM 2869 C C . GLY B 1 99 ? 3.85 -0.011 15.125 1 87.44 99 GLY B C 1
ATOM 2870 O O . GLY B 1 99 ? 4.32 -0.798 15.945 1 87.44 99 GLY B O 1
ATOM 2871 N N . ILE B 1 100 ? 4.289 1.206 15.047 1 91.94 100 ILE B N 1
ATOM 2872 C CA . ILE B 1 100 ? 5.172 1.742 16.078 1 91.94 100 ILE B CA 1
ATOM 2873 C C . ILE B 1 100 ? 4.414 1.842 17.406 1 91.94 100 ILE B C 1
ATOM 2875 O O . ILE B 1 100 ? 3.336 2.436 17.469 1 91.94 100 ILE B O 1
ATOM 2879 N N . PRO B 1 101 ? 4.949 1.271 18.484 1 93.81 101 PRO B N 1
ATOM 2880 C CA . PRO B 1 101 ? 4.266 1.369 19.781 1 93.81 101 PRO B CA 1
ATOM 2881 C C . PRO B 1 101 ? 4.02 2.814 20.203 1 93.81 101 PRO B C 1
ATOM 2883 O O . PRO B 1 101 ? 4.879 3.676 20 1 93.81 101 PRO B O 1
ATOM 2886 N N . ALA B 1 102 ? 2.861 3.033 20.844 1 93.25 102 ALA B N 1
ATOM 2887 C CA . ALA B 1 102 ? 2.484 4.371 21.281 1 93.25 102 ALA B CA 1
ATOM 2888 C C . ALA B 1 102 ? 3.539 4.953 22.219 1 93.25 102 ALA B C 1
ATOM 2890 O O . ALA B 1 102 ? 3.875 6.133 22.141 1 93.25 102 ALA B O 1
ATOM 2891 N N . GLN B 1 103 ? 4.09 4.113 23.031 1 96.44 103 GLN B N 1
ATOM 2892 C CA . GLN B 1 103 ? 5.086 4.562 24 1 96.44 103 GLN B CA 1
ATOM 2893 C C . GLN B 1 103 ? 6.344 5.066 23.297 1 96.44 103 GLN B C 1
ATOM 2895 O O . GLN B 1 103 ? 6.977 6.023 23.75 1 96.44 103 GLN B O 1
ATOM 2900 N N . ASP B 1 104 ? 6.691 4.449 22.219 1 97.12 104 ASP B N 1
ATOM 2901 C CA . ASP B 1 104 ? 7.859 4.867 21.453 1 97.12 104 ASP B CA 1
ATOM 2902 C C . ASP B 1 104 ? 7.625 6.219 20.781 1 97.12 104 ASP B C 1
ATOM 2904 O O . ASP B 1 104 ? 8.516 7.078 20.781 1 97.12 104 ASP B O 1
ATOM 2908 N N . MET B 1 105 ? 6.465 6.43 20.344 1 96.94 105 MET B N 1
ATOM 2909 C CA . MET B 1 105 ? 6.156 7.711 19.719 1 96.94 105 MET B CA 1
ATOM 2910 C C . MET B 1 105 ? 6.102 8.828 20.75 1 96.94 105 MET B C 1
ATOM 2912 O O . MET B 1 105 ? 6.488 9.961 20.484 1 96.94 105 MET B O 1
ATOM 2916 N N . MET B 1 106 ? 5.625 8.492 21.906 1 96.94 106 MET B N 1
ATOM 2917 C CA . MET B 1 106 ? 5.641 9.484 22.969 1 96.94 106 MET B CA 1
ATOM 2918 C C . MET B 1 106 ? 7.066 9.883 23.328 1 96.94 106 MET B C 1
ATOM 2920 O O . MET B 1 106 ? 7.348 11.062 23.547 1 96.94 106 MET B O 1
ATOM 2924 N N . ARG B 1 107 ? 7.898 8.875 23.328 1 97.62 107 ARG B N 1
ATOM 2925 C CA . ARG B 1 107 ? 9.312 9.141 23.578 1 97.62 107 ARG B CA 1
ATOM 2926 C C . ARG B 1 107 ? 9.891 10.055 22.5 1 97.62 107 ARG B C 1
ATOM 2928 O O . ARG B 1 107 ? 10.609 11.008 22.812 1 97.62 107 ARG B O 1
ATOM 2935 N N . VAL B 1 108 ? 9.578 9.828 21.297 1 98.31 108 VAL B N 1
ATOM 2936 C CA . VAL B 1 108 ? 10.055 10.641 20.172 1 98.31 108 VAL B CA 1
ATOM 2937 C C . VAL B 1 108 ? 9.547 12.07 20.328 1 98.31 108 VAL B C 1
ATOM 2939 O O . VAL B 1 108 ? 10.32 13.031 20.203 1 98.31 108 VAL B O 1
ATOM 2942 N N . LYS B 1 109 ? 8.289 12.258 20.594 1 97.12 109 LYS B N 1
ATOM 2943 C CA . LYS B 1 109 ? 7.703 13.586 20.719 1 97.12 109 LYS B CA 1
ATOM 2944 C C . LYS B 1 109 ? 8.344 14.367 21.859 1 97.12 109 LYS B C 1
ATOM 2946 O O . LYS B 1 109 ? 8.609 15.562 21.734 1 97.12 109 LYS B O 1
ATOM 2951 N N . ARG B 1 110 ? 8.555 13.672 22.969 1 97.19 110 ARG B N 1
ATOM 2952 C CA . ARG B 1 110 ? 9.25 14.32 24.078 1 97.19 110 ARG B CA 1
ATOM 2953 C C . ARG B 1 110 ? 10.656 14.734 23.688 1 97.19 110 ARG B C 1
ATOM 2955 O O . ARG B 1 110 ? 11.117 15.82 24.047 1 97.19 110 ARG B O 1
ATOM 2962 N N . TYR B 1 111 ? 11.281 13.844 22.984 1 97.94 111 TYR B N 1
ATOM 2963 C CA . TYR B 1 111 ? 12.641 14.117 22.516 1 97.94 111 TYR B CA 1
ATOM 2964 C C . TYR B 1 111 ? 12.672 15.359 21.625 1 97.94 111 TYR B C 1
ATOM 2966 O O . TYR B 1 111 ? 13.562 16.203 21.766 1 97.94 111 TYR B O 1
ATOM 2974 N N . LEU B 1 112 ? 11.742 15.555 20.781 1 97.56 112 LEU B N 1
ATOM 2975 C CA . LEU B 1 112 ? 11.672 16.672 19.844 1 97.56 112 LEU B CA 1
ATOM 2976 C C . LEU B 1 112 ? 11.469 17.984 20.594 1 97.56 112 LEU B C 1
ATOM 2978 O O . LEU B 1 112 ? 11.914 19.047 20.141 1 97.56 112 LEU B O 1
ATOM 2982 N N . ARG B 1 113 ? 10.812 17.938 21.688 1 95.62 113 ARG B N 1
ATOM 2983 C CA . ARG B 1 113 ? 10.5 19.141 22.453 1 95.62 113 ARG B CA 1
ATOM 2984 C C . ARG B 1 113 ? 11.758 19.734 23.078 1 95.62 113 ARG B C 1
ATOM 2986 O O . ARG B 1 113 ? 11.742 20.859 23.578 1 95.62 113 ARG B O 1
ATOM 2993 N N . ARG B 1 114 ? 12.773 18.984 23.031 1 95.19 114 ARG B N 1
ATOM 2994 C CA . ARG B 1 114 ? 14.039 19.5 23.547 1 95.19 114 ARG B CA 1
ATOM 2995 C C . ARG B 1 114 ? 14.609 20.578 22.625 1 95.19 114 ARG B C 1
ATOM 2997 O O . ARG B 1 114 ? 15.484 21.344 23.031 1 95.19 114 ARG B O 1
ATOM 3004 N N . TYR B 1 115 ? 14.164 20.625 21.438 1 96.5 115 TYR B N 1
ATOM 3005 C CA . TYR B 1 115 ? 14.633 21.625 20.484 1 96.5 115 TYR B CA 1
ATOM 3006 C C . TYR B 1 115 ? 13.75 22.859 20.5 1 96.5 115 TYR B C 1
ATOM 3008 O O . TYR B 1 115 ? 12.539 22.766 20.734 1 96.5 115 TYR B O 1
ATOM 3016 N N . PRO B 1 116 ? 14.359 24.062 20.25 1 95.06 116 PRO B N 1
ATOM 3017 C CA . PRO B 1 116 ? 13.508 25.234 20.078 1 95.06 116 PRO B CA 1
ATOM 3018 C C . PRO B 1 116 ? 12.469 25.062 18.969 1 95.06 116 PRO B C 1
ATOM 3020 O O . PRO B 1 116 ? 12.75 24.422 17.953 1 95.06 116 PRO B O 1
ATOM 3023 N N . LYS B 1 117 ? 11.359 25.609 19.125 1 92 117 LYS B N 1
ATOM 3024 C CA . LYS B 1 117 ? 10.219 25.438 18.234 1 92 117 LYS B CA 1
ATOM 3025 C C . LYS B 1 117 ? 10.617 25.703 16.781 1 92 117 LYS B C 1
ATOM 3027 O O . LYS B 1 117 ? 10.25 24.953 15.883 1 92 117 LYS B O 1
ATOM 3032 N N . ALA B 1 118 ? 11.422 26.688 16.578 1 91.88 118 ALA B N 1
ATOM 3033 C CA . ALA B 1 118 ? 11.789 27.125 15.242 1 91.88 118 ALA B CA 1
ATOM 3034 C C . ALA B 1 118 ? 12.734 26.125 14.578 1 91.88 118 ALA B C 1
ATOM 3036 O O . ALA B 1 118 ? 12.875 26.109 13.352 1 91.88 118 ALA B O 1
ATOM 3037 N N . GLN B 1 119 ? 13.398 25.281 15.375 1 93.62 119 GLN B N 1
ATOM 3038 C CA . GLN B 1 119 ? 14.375 24.328 14.859 1 93.62 119 GLN B CA 1
ATOM 3039 C C . GLN B 1 119 ? 13.883 22.891 14.992 1 93.62 119 GLN B C 1
ATOM 3041 O O . GLN B 1 119 ? 14.578 21.953 14.602 1 93.62 119 GLN B O 1
ATOM 3046 N N . ARG B 1 120 ? 12.742 22.797 15.445 1 96.69 120 ARG B N 1
ATOM 3047 C CA . ARG B 1 120 ? 12.195 21.469 15.727 1 96.69 120 ARG B CA 1
ATOM 3048 C C . ARG B 1 120 ? 11.781 20.766 14.438 1 96.69 120 ARG B C 1
ATOM 3050 O O . ARG B 1 120 ? 11.172 21.375 13.555 1 96.69 120 ARG B O 1
ATOM 3057 N N . THR B 1 121 ? 12.172 19.516 14.383 1 98.38 121 THR B N 1
ATOM 3058 C CA . THR B 1 121 ? 11.805 18.688 13.227 1 98.38 121 THR B CA 1
ATOM 3059 C C . THR B 1 121 ? 10.297 18.484 13.172 1 98.38 121 THR B C 1
ATOM 3061 O O . THR B 1 121 ? 9.672 18.125 14.172 1 98.38 121 THR B O 1
ATOM 3064 N N . THR B 1 122 ? 9.711 18.812 12.031 1 98.44 122 THR B N 1
ATOM 3065 C CA . THR B 1 122 ? 8.32 18.438 11.781 1 98.44 122 THR B CA 1
ATOM 3066 C C . THR B 1 122 ? 8.219 16.953 11.406 1 98.44 122 THR B C 1
ATOM 3068 O O . THR B 1 122 ? 8.883 16.5 10.477 1 98.44 122 THR B O 1
ATOM 3071 N N . LEU B 1 123 ? 7.414 16.25 12.164 1 98.5 123 LEU B N 1
ATOM 3072 C CA . LEU B 1 123 ? 7.207 14.836 11.906 1 98.5 123 LEU B CA 1
ATOM 3073 C C . LEU B 1 123 ? 5.82 14.586 11.328 1 98.5 123 LEU B C 1
ATOM 3075 O O . LEU B 1 123 ? 4.812 15.016 11.898 1 98.5 123 LEU B O 1
ATOM 3079 N N . VAL B 1 124 ? 5.734 13.922 10.141 1 98.5 124 VAL B N 1
ATOM 3080 C CA . VAL B 1 124 ? 4.477 13.523 9.523 1 98.5 124 VAL B CA 1
ATOM 3081 C C . VAL B 1 124 ? 4.332 12 9.578 1 98.5 124 VAL B C 1
ATOM 3083 O O . VAL B 1 124 ? 5.246 11.273 9.188 1 98.5 124 VAL B O 1
ATOM 3086 N N . GLY B 1 125 ? 3.16 11.5 9.875 1 97.12 125 GLY B N 1
ATOM 3087 C CA . GLY B 1 125 ? 2.975 10.102 10.234 1 97.12 125 GLY B CA 1
ATOM 3088 C C . GLY B 1 125 ? 3.043 9.852 11.727 1 97.12 125 GLY B C 1
ATOM 3089 O O . GLY B 1 125 ? 2.871 10.773 12.523 1 97.12 125 GLY B O 1
ATOM 3090 N N . PRO B 1 126 ? 3.215 8.625 12.086 1 96.69 126 PRO B N 1
ATOM 3091 C CA . PRO B 1 126 ? 3.531 7.398 11.344 1 96.69 126 PRO B CA 1
ATOM 3092 C C . PRO B 1 126 ? 2.299 6.754 10.711 1 96.69 126 PRO B C 1
ATOM 3094 O O . PRO B 1 126 ? 1.2 7.309 10.789 1 96.69 126 PRO B O 1
ATOM 3097 N N . ASN B 1 127 ? 2.471 5.602 10.047 1 93.81 127 ASN B N 1
ATOM 3098 C CA . ASN B 1 127 ? 1.356 4.902 9.414 1 93.81 127 ASN B CA 1
ATOM 3099 C C . ASN B 1 127 ? 0.58 5.816 8.477 1 93.81 127 ASN B C 1
ATOM 3101 O O . ASN B 1 127 ? -0.647 5.902 8.562 1 93.81 127 ASN B O 1
ATOM 3105 N N . GLY B 1 128 ? 1.316 6.559 7.711 1 93.94 128 GLY B N 1
ATOM 3106 C CA . GLY B 1 128 ? 0.727 7.492 6.77 1 93.94 128 GLY B CA 1
ATOM 3107 C C . GLY B 1 128 ? 1.236 7.312 5.352 1 93.94 128 GLY B C 1
ATOM 3108 O O . GLY B 1 128 ? 2.201 6.582 5.121 1 93.94 128 GLY B O 1
ATOM 3109 N N . ALA B 1 129 ? 0.6 8.023 4.457 1 95.81 129 ALA B N 1
ATOM 3110 C CA . ALA B 1 129 ? 0.942 7.914 3.041 1 95.81 129 ALA B CA 1
ATOM 3111 C C . ALA B 1 129 ? 2.104 8.836 2.684 1 95.81 129 ALA B C 1
ATOM 3113 O O . ALA B 1 129 ? 2.783 8.625 1.677 1 95.81 129 ALA B O 1
ATOM 3114 N N . GLY B 1 130 ? 2.277 9.883 3.443 1 98.25 130 GLY B N 1
ATOM 3115 C CA . GLY B 1 130 ? 3.32 10.859 3.17 1 98.25 130 GLY B CA 1
ATOM 3116 C C . GLY B 1 130 ? 2.777 12.188 2.678 1 98.25 130 GLY B C 1
ATOM 3117 O O . GLY B 1 130 ? 1.698 12.617 3.092 1 98.25 130 GLY B O 1
ATOM 3118 N N . ILE B 1 131 ? 3.674 12.891 1.954 1 98.81 131 ILE B N 1
ATOM 3119 C CA . ILE B 1 131 ? 3.369 14.242 1.49 1 98.81 131 ILE B CA 1
ATOM 3120 C C . ILE B 1 131 ? 3.555 14.32 -0.023 1 98.81 131 ILE B C 1
ATOM 3122 O O . ILE B 1 131 ? 4.523 13.789 -0.564 1 98.81 131 ILE B O 1
ATOM 3126 N N . ILE B 1 132 ? 2.592 14.984 -0.66 1 98.69 132 ILE B N 1
ATOM 3127 C CA . ILE B 1 132 ? 2.781 15.219 -2.088 1 98.69 132 ILE B CA 1
ATOM 3128 C C . ILE B 1 132 ? 2.326 16.625 -2.447 1 98.69 132 ILE B C 1
ATOM 3130 O O . ILE B 1 132 ? 1.24 17.062 -2.047 1 98.69 132 ILE B O 1
ATOM 3134 N N . SER B 1 133 ? 3.17 17.391 -2.982 1 98.62 133 SER B N 1
ATOM 3135 C CA . SER B 1 133 ? 2.859 18.625 -3.703 1 98.62 133 SER B CA 1
ATOM 3136 C C . SER B 1 133 ? 2.871 18.406 -5.211 1 98.62 133 SER B C 1
ATOM 3138 O O . SER B 1 133 ? 3.928 18.438 -5.844 1 98.62 133 SER B O 1
ATOM 3140 N N . PRO B 1 134 ? 1.689 18.203 -5.738 1 98.06 134 PRO B N 1
ATOM 3141 C CA . PRO B 1 134 ? 1.606 17.734 -7.125 1 98.06 134 PRO B CA 1
ATOM 3142 C C . PRO B 1 134 ? 2.402 18.609 -8.086 1 98.06 134 PRO B C 1
ATOM 3144 O O . PRO B 1 134 ? 2.312 19.844 -8.031 1 98.06 134 PRO B O 1
ATOM 3147 N N . GLY B 1 135 ? 3.174 17.906 -8.977 1 96 135 GLY B N 1
ATOM 3148 C CA . GLY B 1 135 ? 3.975 18.578 -9.984 1 96 135 GLY B CA 1
ATOM 3149 C C . GLY B 1 135 ? 5.289 19.109 -9.445 1 96 135 GLY B C 1
ATOM 3150 O O . GLY B 1 135 ? 6.121 19.609 -10.203 1 96 135 GLY B O 1
ATOM 3151 N N . LYS B 1 136 ? 5.477 19 -8.156 1 97.38 136 LYS B N 1
ATOM 3152 C CA . LYS B 1 136 ? 6.68 19.562 -7.543 1 97.38 136 LYS B CA 1
ATOM 3153 C C . LYS B 1 136 ? 7.508 18.469 -6.867 1 97.38 136 LYS B C 1
ATOM 3155 O O . LYS B 1 136 ? 8.664 18.25 -7.234 1 97.38 136 LYS B O 1
ATOM 3160 N N . ALA B 1 137 ? 6.883 17.75 -5.887 1 98.25 137 ALA B N 1
ATOM 3161 C CA . ALA B 1 137 ? 7.625 16.719 -5.145 1 98.25 137 ALA B CA 1
ATOM 3162 C C . ALA B 1 137 ? 6.68 15.781 -4.414 1 98.25 137 ALA B C 1
ATOM 3164 O O . ALA B 1 137 ? 5.535 16.141 -4.125 1 98.25 137 ALA B O 1
ATOM 3165 N N . MET B 1 138 ? 7.152 14.602 -4.219 1 98.38 138 MET B N 1
ATOM 3166 C CA . MET B 1 138 ? 6.488 13.57 -3.43 1 98.38 138 MET B CA 1
ATOM 3167 C C . MET B 1 138 ? 7.438 12.969 -2.402 1 98.38 138 MET B C 1
ATOM 3169 O O . MET B 1 138 ? 8.594 12.672 -2.719 1 98.38 138 MET B O 1
ATOM 3173 N N . LEU B 1 139 ? 7.043 12.859 -1.202 1 98.44 139 LEU B N 1
ATOM 3174 C CA . LEU B 1 139 ? 7.734 12.234 -0.084 1 98.44 139 LEU B CA 1
ATOM 3175 C C . LEU B 1 139 ? 6.844 11.195 0.592 1 98.44 139 LEU B C 1
ATOM 3177 O O . LEU B 1 139 ? 6.27 11.461 1.65 1 98.44 139 LEU B O 1
ATOM 3181 N N . GLY B 1 140 ? 6.723 10.055 -0.033 1 98 140 GLY B N 1
ATOM 3182 C CA . GLY B 1 140 ? 5.812 9.055 0.493 1 98 140 GLY B CA 1
ATOM 3183 C C . GLY B 1 140 ? 5.531 7.93 -0.486 1 98 140 GLY B C 1
ATOM 3184 O O . GLY B 1 140 ? 6.398 7.562 -1.282 1 98 140 GLY B O 1
ATOM 3185 N N . ILE B 1 141 ? 4.367 7.309 -0.329 1 95.31 141 ILE B N 1
ATOM 3186 C CA . ILE B 1 141 ? 4.09 6.082 -1.071 1 95.31 141 ILE B CA 1
ATOM 3187 C C . ILE B 1 141 ? 2.848 6.27 -1.936 1 95.31 141 ILE B C 1
ATOM 3189 O O . ILE B 1 141 ? 2.299 5.301 -2.467 1 95.31 141 ILE B O 1
ATOM 3193 N N . MET B 1 142 ? 2.393 7.465 -2.156 1 95.12 142 MET B N 1
ATOM 3194 C CA . MET B 1 142 ? 1.165 7.77 -2.883 1 95.12 142 MET B CA 1
ATOM 3195 C C . MET B 1 142 ? 1.329 7.488 -4.375 1 95.12 142 MET B C 1
ATOM 3197 O O . MET B 1 142 ? 2.426 7.625 -4.918 1 95.12 142 MET B O 1
ATOM 3201 N N . PRO B 1 143 ? 0.238 7.125 -4.984 1 92.19 143 PRO B N 1
ATOM 3202 C CA . PRO B 1 143 ? 0.28 7.082 -6.449 1 92.19 143 PRO B CA 1
ATOM 3203 C C . PRO B 1 143 ? 0.25 8.469 -7.082 1 92.19 143 PRO B C 1
ATOM 3205 O O . PRO B 1 143 ? -0.81 9.094 -7.156 1 92.19 143 PRO B O 1
ATOM 3208 N N . GLY B 1 144 ? 1.341 8.93 -7.551 1 93.44 144 GLY B N 1
ATOM 3209 C CA . GLY B 1 144 ? 1.491 10.289 -8.039 1 93.44 144 GLY B CA 1
ATOM 3210 C C . GLY B 1 144 ? 0.536 10.625 -9.172 1 93.44 144 GLY B C 1
ATOM 3211 O O . GLY B 1 144 ? 0.106 11.773 -9.305 1 93.44 144 GLY B O 1
ATOM 3212 N N . HIS B 1 145 ? 0.135 9.648 -9.906 1 89.69 145 HIS B N 1
ATOM 3213 C CA . HIS B 1 145 ? -0.606 9.875 -11.141 1 89.69 145 HIS B CA 1
ATOM 3214 C C . HIS B 1 145 ? -2.037 10.312 -10.852 1 89.69 145 HIS B C 1
ATOM 3216 O O . HIS B 1 145 ? -2.717 10.844 -11.734 1 89.69 145 HIS B O 1
ATOM 3222 N N . ILE B 1 146 ? -2.506 10.172 -9.68 1 93.31 146 ILE B N 1
ATOM 3223 C CA . ILE B 1 146 ? -3.902 10.508 -9.43 1 93.31 146 ILE B CA 1
ATOM 3224 C C . ILE B 1 146 ? -4.008 11.953 -8.953 1 93.31 146 ILE B C 1
ATOM 3226 O O . ILE B 1 146 ? -5.109 12.461 -8.703 1 93.31 146 ILE B O 1
ATOM 3230 N N . TYR B 1 147 ? -2.861 12.641 -8.875 1 96.75 147 TYR B N 1
ATOM 3231 C CA . TYR B 1 147 ? -2.85 14.016 -8.391 1 96.75 147 TYR B CA 1
ATOM 3232 C C . TYR B 1 147 ? -2.656 15 -9.539 1 96.75 147 TYR B C 1
ATOM 3234 O O . TYR B 1 147 ? -1.929 14.711 -10.492 1 96.75 147 TYR B O 1
ATOM 3242 N N . GLN B 1 148 ? -3.273 16.094 -9.445 1 97.12 148 GLN B N 1
ATOM 3243 C CA . GLN B 1 148 ? -3.023 17.25 -10.281 1 97.12 148 GLN B CA 1
ATOM 3244 C C . GLN B 1 148 ? -2.887 18.516 -9.438 1 97.12 148 GLN B C 1
ATOM 3246 O O . GLN B 1 148 ? -3.467 18.625 -8.359 1 97.12 148 GLN B O 1
ATOM 3251 N N . ARG B 1 149 ? -2.08 19.453 -9.953 1 97.88 149 ARG B N 1
ATOM 3252 C CA . ARG B 1 149 ? -1.854 20.703 -9.234 1 97.88 149 ARG B CA 1
ATOM 3253 C C . ARG B 1 149 ? -3.129 21.531 -9.164 1 97.88 149 ARG B C 1
ATOM 3255 O O . ARG B 1 149 ? -3.875 21.625 -10.148 1 97.88 149 ARG B O 1
ATOM 3262 N N . GLY B 1 150 ? -3.385 22.125 -7.961 1 98.19 150 GLY B N 1
ATOM 3263 C CA . GLY B 1 150 ? -4.566 22.953 -7.801 1 98.19 150 GLY B CA 1
ATOM 3264 C C . GLY B 1 150 ? -4.652 23.625 -6.438 1 98.19 150 GLY B C 1
ATOM 3265 O O . GLY B 1 150 ? -3.67 23.656 -5.699 1 98.19 150 GLY B O 1
ATOM 3266 N N . PRO B 1 151 ? -5.762 24.125 -6.078 1 98.19 151 PRO B N 1
ATOM 3267 C CA . PRO B 1 151 ? -5.844 25.078 -4.969 1 98.19 151 PRO B CA 1
ATOM 3268 C C . PRO B 1 151 ? -6.305 24.422 -3.668 1 98.19 151 PRO B C 1
ATOM 3270 O O . PRO B 1 151 ? -6.496 25.109 -2.662 1 98.19 151 PRO B O 1
ATOM 3273 N N . VAL B 1 152 ? -6.473 23.094 -3.615 1 98.88 152 VAL B N 1
ATOM 3274 C CA . VAL B 1 152 ? -7.078 22.5 -2.43 1 98.88 152 VAL B CA 1
ATOM 3275 C C . VAL B 1 152 ? -6.02 21.75 -1.623 1 98.88 152 VAL B C 1
ATOM 3277 O O . VAL B 1 152 ? -5.262 20.953 -2.174 1 98.88 152 VAL B O 1
ATOM 3280 N N . GLY B 1 153 ? -5.898 22.062 -0.385 1 98.88 153 GLY B N 1
ATOM 3281 C CA . GLY B 1 153 ? -5.09 21.266 0.515 1 98.88 153 GLY B CA 1
ATOM 3282 C C . GLY B 1 153 ? -5.824 20.062 1.069 1 98.88 153 GLY B C 1
ATOM 3283 O O . GLY B 1 153 ? -7.039 20.109 1.291 1 98.88 153 GLY B O 1
ATOM 3284 N N . ILE B 1 154 ? -5.102 18.969 1.274 1 98.88 154 ILE B N 1
ATOM 3285 C CA . ILE B 1 154 ? -5.672 17.781 1.92 1 98.88 154 ILE B CA 1
ATOM 3286 C C . ILE B 1 154 ? -4.848 17.422 3.152 1 98.88 154 ILE B C 1
ATOM 3288 O O . ILE B 1 154 ? -3.615 17.375 3.088 1 98.88 154 ILE B O 1
ATOM 3292 N N . VAL B 1 155 ? -5.449 17.203 4.258 1 98.81 155 VAL B N 1
ATOM 3293 C CA . VAL B 1 155 ? -4.84 16.609 5.445 1 98.81 155 VAL B CA 1
ATOM 3294 C C . VAL B 1 155 ? -5.691 15.438 5.934 1 98.81 155 VAL B C 1
ATOM 3296 O O . VAL B 1 155 ? -6.883 15.594 6.203 1 98.81 155 VAL B O 1
ATOM 3299 N N . SER B 1 156 ? -5.074 14.242 6.008 1 98.06 156 SER B N 1
ATOM 3300 C CA . SER B 1 156 ? -5.883 13.039 6.191 1 98.06 156 SER B CA 1
ATOM 3301 C C . SER B 1 156 ? -5.203 12.055 7.133 1 98.06 156 SER B C 1
ATOM 3303 O O . SER B 1 156 ? -3.986 11.875 7.082 1 98.06 156 SER B O 1
ATOM 3305 N N . ARG B 1 157 ? -6.023 11.391 7.945 1 95.69 157 ARG B N 1
ATOM 3306 C CA . ARG B 1 157 ? -5.551 10.258 8.727 1 95.69 157 ARG B CA 1
ATOM 3307 C C . ARG B 1 157 ? -5.422 9.008 7.863 1 95.69 157 ARG B C 1
ATOM 3309 O O . ARG B 1 157 ? -4.418 8.297 7.938 1 95.69 157 ARG B O 1
ATOM 3316 N N . SER B 1 158 ? -6.395 8.766 7.051 1 92.75 158 SER B N 1
ATOM 3317 C CA . SER B 1 158 ? -6.445 7.605 6.16 1 92.75 158 SER B CA 1
ATOM 3318 C C . SER B 1 158 ? -5.762 7.902 4.828 1 92.75 158 SER B C 1
ATOM 3320 O O . SER B 1 158 ? -6.18 8.805 4.098 1 92.75 158 SER B O 1
ATOM 3322 N N . GLY B 1 159 ? -4.832 7.109 4.477 1 93.19 159 GLY B N 1
ATOM 3323 C CA . GLY B 1 159 ? -4.195 7.25 3.178 1 93.19 159 GLY B CA 1
ATOM 3324 C C . GLY B 1 159 ? -5.148 7.023 2.02 1 93.19 159 GLY B C 1
ATOM 3325 O O . GLY B 1 159 ? -5.238 7.855 1.113 1 93.19 159 GLY B O 1
ATOM 3326 N N . THR B 1 160 ? -5.934 5.953 2.072 1 91.19 160 THR B N 1
ATOM 3327 C CA . THR B 1 160 ? -6.801 5.559 0.969 1 91.19 160 THR B CA 1
ATOM 3328 C C . THR B 1 160 ? -7.895 6.594 0.739 1 91.19 160 THR B C 1
ATOM 3330 O O . THR B 1 160 ? -8.273 6.859 -0.402 1 91.19 160 THR B O 1
ATOM 3333 N N . LEU B 1 161 ? -8.398 7.18 1.895 1 94.31 161 LEU B N 1
ATOM 3334 C CA . LEU B 1 161 ? -9.406 8.219 1.721 1 94.31 161 LEU B CA 1
ATOM 3335 C C . LEU B 1 161 ? -8.797 9.469 1.104 1 94.31 161 LEU B C 1
ATOM 3337 O O . LEU B 1 161 ? -9.453 10.172 0.333 1 94.31 161 LEU B O 1
ATOM 3341 N N . GLY B 1 162 ? -7.578 9.727 1.444 1 97.25 162 GLY B N 1
ATOM 3342 C CA . GLY B 1 162 ? -6.871 10.797 0.768 1 97.25 162 GLY B CA 1
ATOM 3343 C C . GLY B 1 162 ? -6.738 10.578 -0.727 1 97.25 162 GLY B C 1
ATOM 3344 O O . GLY B 1 162 ? -6.953 11.5 -1.517 1 97.25 162 GLY B O 1
ATOM 3345 N N . TYR B 1 163 ? -6.43 9.352 -1.1 1 95.62 163 TYR B N 1
ATOM 3346 C CA . TYR B 1 163 ? -6.332 9 -2.512 1 95.62 163 TYR B CA 1
ATOM 3347 C C . TYR B 1 163 ? -7.672 9.172 -3.213 1 95.62 163 TYR B C 1
ATOM 3349 O O . TYR B 1 163 ? -7.738 9.727 -4.312 1 95.62 163 TYR B O 1
ATOM 3357 N N . GLU B 1 164 ? -8.672 8.695 -2.527 1 93.94 164 GLU B N 1
ATOM 3358 C CA . GLU B 1 164 ? -10.016 8.797 -3.074 1 93.94 164 GLU B CA 1
ATOM 3359 C C . GLU B 1 164 ? -10.406 10.25 -3.324 1 93.94 164 GLU B C 1
ATOM 3361 O O . GLU B 1 164 ? -10.945 10.578 -4.383 1 93.94 164 GLU B O 1
ATOM 3366 N N . ALA B 1 165 ? -10.094 11.055 -2.385 1 97.5 165 ALA B N 1
ATOM 3367 C CA . ALA B 1 165 ? -10.398 12.477 -2.51 1 97.5 165 ALA B CA 1
ATOM 3368 C C . ALA B 1 165 ? -9.664 13.094 -3.701 1 97.5 165 ALA B C 1
ATOM 3370 O O . ALA B 1 165 ? -10.266 13.805 -4.508 1 97.5 165 ALA B O 1
ATOM 3371 N N . ALA B 1 166 ? -8.406 12.781 -3.816 1 97.88 166 ALA B N 1
ATOM 3372 C CA . ALA B 1 166 ? -7.594 13.32 -4.906 1 97.88 166 ALA B CA 1
ATOM 3373 C C . ALA B 1 166 ? -8.125 12.867 -6.262 1 97.88 166 ALA B C 1
ATOM 3375 O O . ALA B 1 166 ? -8.242 13.672 -7.191 1 97.88 166 ALA B O 1
ATOM 3376 N N . ALA B 1 167 ? -8.492 11.641 -6.332 1 94.25 167 ALA B N 1
ATOM 3377 C CA . ALA B 1 167 ? -9 11.094 -7.582 1 94.25 167 ALA B CA 1
ATOM 3378 C C . ALA B 1 167 ? -10.336 11.727 -7.957 1 94.25 167 ALA B C 1
ATOM 3380 O O . ALA B 1 167 ? -10.562 12.078 -9.117 1 94.25 167 ALA B O 1
ATOM 3381 N N . GLN B 1 168 ? -11.227 11.859 -6.996 1 95 168 GLN B N 1
ATOM 3382 C CA . GLN B 1 168 ? -12.523 12.484 -7.234 1 95 168 GLN B CA 1
ATOM 3383 C C . GLN B 1 168 ? -12.359 13.93 -7.695 1 95 168 GLN B C 1
ATOM 3385 O O . GLN B 1 168 ? -13.023 14.367 -8.641 1 95 168 GLN B O 1
ATOM 3390 N N . MET B 1 169 ? -11.477 14.617 -7.039 1 98.31 169 MET B N 1
ATOM 3391 C CA . MET B 1 169 ? -11.258 16.016 -7.375 1 98.31 169 MET B CA 1
ATOM 3392 C C . MET B 1 169 ? -10.656 16.156 -8.773 1 98.31 169 MET B C 1
ATOM 3394 O O . MET B 1 169 ? -11.078 17.016 -9.555 1 98.31 169 MET B O 1
ATOM 3398 N N . LYS B 1 170 ? -9.742 15.328 -9.055 1 97.25 170 LYS B N 1
ATOM 3399 C CA . LYS B 1 170 ? -9.156 15.344 -10.391 1 97.25 170 LYS B CA 1
ATOM 3400 C C . LYS B 1 170 ? -10.219 15.133 -11.469 1 97.25 170 LYS B C 1
ATOM 3402 O O . LYS B 1 170 ? -10.227 15.82 -12.484 1 97.25 170 LYS B O 1
ATOM 3407 N N . ALA B 1 171 ? -11.109 14.242 -11.234 1 94.25 171 ALA B N 1
ATOM 3408 C CA . ALA B 1 171 ? -12.188 13.945 -12.18 1 94.25 171 ALA B CA 1
ATOM 3409 C C . ALA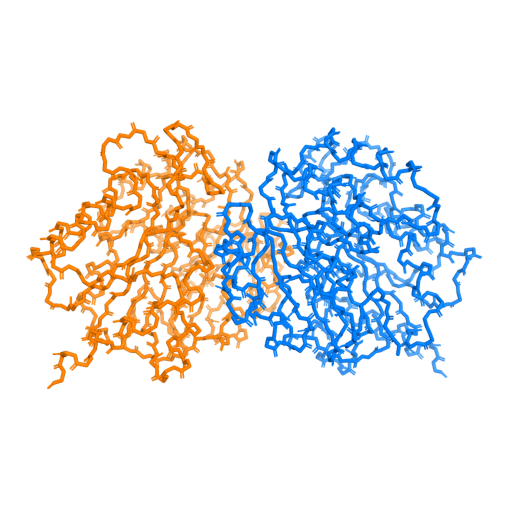 B 1 171 ? -13.094 15.156 -12.383 1 94.25 171 ALA B C 1
ATOM 3411 O O . ALA B 1 171 ? -13.742 15.289 -13.422 1 94.25 171 ALA B O 1
ATOM 3412 N N . LEU B 1 172 ? -13.078 16.078 -11.43 1 97.69 172 LEU B N 1
ATOM 3413 C CA . LEU B 1 172 ? -13.906 17.281 -11.492 1 97.69 172 LEU B CA 1
ATOM 3414 C C . LEU B 1 172 ? -13.078 18.469 -11.953 1 97.69 172 LEU B C 1
ATOM 3416 O O . LEU B 1 172 ? -13.562 19.609 -11.945 1 97.69 172 LEU B O 1
ATOM 3420 N N . GLY B 1 173 ? -11.789 18.203 -12.289 1 97.94 173 GLY B N 1
ATOM 3421 C CA . GLY B 1 173 ? -10.906 19.266 -12.727 1 97.94 173 GLY B CA 1
ATOM 3422 C C . GLY B 1 173 ? -10.383 20.125 -11.578 1 97.94 173 GLY B C 1
ATOM 3423 O O . GLY B 1 173 ? -9.953 21.25 -11.781 1 97.94 173 GLY B O 1
ATOM 3424 N N . ILE B 1 174 ? -10.445 19.578 -10.367 1 98.44 174 ILE B N 1
ATOM 3425 C CA . ILE B 1 174 ? -9.969 20.281 -9.18 1 98.44 174 ILE B CA 1
ATOM 3426 C C . ILE B 1 174 ? -8.641 19.688 -8.727 1 98.44 174 ILE B C 1
ATOM 3428 O O . ILE B 1 174 ? -8.523 18.469 -8.547 1 98.44 174 ILE B O 1
ATOM 3432 N N . GLY B 1 175 ? -7.621 20.5 -8.586 1 98.44 175 GLY B N 1
ATOM 3433 C CA . GLY B 1 175 ? -6.301 20 -8.227 1 98.44 175 GLY B CA 1
ATOM 3434 C C . GLY B 1 175 ? -5.988 20.172 -6.75 1 98.44 175 GLY B C 1
ATOM 3435 O O . GLY B 1 175 ? -6.812 20.688 -5.988 1 98.44 175 GLY B O 1
ATOM 3436 N N . VAL B 1 176 ? -4.797 19.719 -6.367 1 98.75 176 VAL B N 1
ATOM 3437 C CA . VAL B 1 176 ? -4.34 19.688 -4.98 1 98.75 176 VAL B CA 1
ATOM 3438 C C . VAL B 1 176 ? -3.088 20.562 -4.832 1 98.75 176 VAL B C 1
ATOM 3440 O O . VAL B 1 176 ? -2.193 20.516 -5.68 1 98.75 176 VAL B O 1
ATOM 3443 N N . SER B 1 177 ? -3.121 21.453 -3.83 1 98.75 177 SER B N 1
ATOM 3444 C CA . SER B 1 177 ? -1.915 22.219 -3.533 1 98.75 177 SER B CA 1
ATOM 3445 C C . SER B 1 177 ? -0.866 21.344 -2.844 1 98.75 177 SER B C 1
ATOM 3447 O O . SER B 1 177 ? 0.276 21.266 -3.301 1 98.75 177 SER B O 1
ATOM 3449 N N . THR B 1 178 ? -1.232 20.734 -1.769 1 98.81 178 THR B N 1
ATOM 3450 C CA . THR B 1 178 ? -0.435 19.75 -1.053 1 98.81 178 THR B CA 1
ATOM 3451 C C . THR B 1 178 ? -1.335 18.766 -0.313 1 98.81 178 THR B C 1
ATOM 3453 O O . THR B 1 178 ? -2.373 19.141 0.228 1 98.81 178 THR B O 1
ATOM 3456 N N . SER B 1 179 ? -0.996 17.516 -0.352 1 98.88 179 SER B N 1
ATOM 3457 C CA . SER B 1 179 ? -1.668 16.484 0.436 1 98.88 179 SER B CA 1
ATOM 3458 C C . SER B 1 179 ? -0.752 15.93 1.525 1 98.88 179 SER B C 1
ATOM 3460 O O . SER B 1 179 ? 0.377 15.523 1.247 1 98.88 179 SER B O 1
ATOM 3462 N N . VAL B 1 180 ? -1.246 15.906 2.744 1 98.81 180 VAL B N 1
ATOM 3463 C CA . VAL B 1 180 ? -0.47 15.461 3.896 1 98.81 180 VAL B CA 1
ATOM 3464 C C . VAL B 1 180 ? -1.206 14.32 4.602 1 98.81 180 VAL B C 1
ATOM 3466 O O . VAL B 1 180 ? -2.311 14.516 5.117 1 98.81 180 VAL B O 1
ATOM 3469 N N . GLY B 1 181 ? -0.595 13.164 4.617 1 98.25 181 GLY B N 1
ATOM 3470 C CA . GLY B 1 181 ? -1.11 12.047 5.391 1 98.25 181 GLY B CA 1
ATOM 3471 C C . GLY B 1 181 ? -0.535 11.977 6.793 1 98.25 181 GLY B C 1
ATOM 3472 O O . GLY B 1 181 ? 0.567 11.461 6.992 1 98.25 181 GLY B O 1
ATOM 3473 N N . ILE B 1 182 ? -1.307 12.336 7.789 1 97.44 182 ILE B N 1
ATOM 3474 C CA . ILE B 1 182 ? -0.771 12.438 9.141 1 97.44 182 ILE B CA 1
ATOM 3475 C C . ILE B 1 182 ? -0.832 11.078 9.828 1 97.44 182 ILE B C 1
ATOM 3477 O O . ILE B 1 182 ? -0.269 10.891 10.906 1 97.44 182 ILE B O 1
ATOM 3481 N N . GLY B 1 183 ? -1.549 10.148 9.227 1 94.88 183 GLY B N 1
ATOM 3482 C CA . GLY B 1 183 ? -1.404 8.758 9.609 1 94.88 183 GLY B CA 1
ATOM 3483 C C . GLY B 1 183 ? -2.51 8.273 10.531 1 94.88 183 GLY B C 1
ATOM 3484 O O . GLY B 1 183 ? -3.168 9.078 11.195 1 94.88 183 GLY B O 1
ATOM 3485 N N . GLY B 1 184 ? -2.654 6.949 10.664 1 90.81 184 GLY B N 1
ATOM 3486 C CA . GLY B 1 184 ? -3.764 6.324 11.367 1 90.81 184 GLY B CA 1
ATOM 3487 C C . GLY B 1 184 ? -3.426 5.934 12.797 1 90.81 184 GLY B C 1
ATOM 3488 O O . GLY B 1 184 ? -4.297 5.496 13.547 1 90.81 184 GLY B O 1
ATOM 3489 N N . ASP B 1 185 ? -2.178 6.055 13.195 1 90.81 185 ASP B N 1
ATOM 3490 C CA . ASP B 1 185 ? -1.786 5.711 14.555 1 90.81 185 ASP B CA 1
ATOM 3491 C C . ASP B 1 185 ? -2.324 6.738 15.555 1 90.81 185 ASP B C 1
ATOM 3493 O O . ASP B 1 185 ? -2.551 7.895 15.203 1 90.81 185 ASP B O 1
ATOM 3497 N N . PRO B 1 186 ? -2.518 6.309 16.75 1 88.81 186 PRO B N 1
ATOM 3498 C CA . PRO B 1 186 ? -3.133 7.211 17.734 1 88.81 186 PRO B CA 1
ATOM 3499 C C . PRO B 1 186 ? -2.254 8.414 18.062 1 88.81 186 PRO B C 1
ATOM 3501 O O . PRO B 1 186 ? -2.766 9.492 18.375 1 88.81 186 PRO B O 1
ATOM 3504 N N . ILE B 1 187 ? -0.936 8.164 18.047 1 92.62 187 ILE B N 1
ATOM 3505 C CA . ILE B 1 187 ? -0.011 9.258 18.344 1 92.62 187 ILE B CA 1
ATOM 3506 C C . ILE B 1 187 ? 0.691 9.68 17.047 1 92.62 187 ILE B C 1
ATOM 3508 O O . ILE B 1 187 ? 1.637 9.023 16.609 1 92.62 187 ILE B O 1
ATOM 3512 N N . ASN B 1 188 ? 0.208 10.781 16.5 1 93.75 188 ASN B N 1
ATOM 3513 C CA . ASN B 1 188 ? 0.817 11.305 15.281 1 93.75 188 ASN B CA 1
ATOM 3514 C C . ASN B 1 188 ? 1.983 12.234 15.594 1 93.75 188 ASN B C 1
ATOM 3516 O O . ASN B 1 188 ? 2.088 12.75 16.703 1 93.75 188 ASN B O 1
ATOM 3520 N N . GLY B 1 189 ? 2.873 12.43 14.586 1 95.81 189 GLY B N 1
ATOM 3521 C CA . GLY B 1 189 ? 3.943 13.406 14.727 1 95.81 189 GLY B CA 1
ATOM 3522 C C . GLY B 1 189 ? 3.447 14.836 14.695 1 95.81 189 GLY B C 1
ATOM 3523 O O . GLY B 1 189 ? 3.771 15.633 15.586 1 95.81 189 GLY B O 1
ATOM 3524 N N . SER B 1 190 ? 2.709 15.125 13.75 1 96.75 190 SER B N 1
ATOM 3525 C CA . SER B 1 190 ? 2.051 16.422 13.617 1 96.75 190 SER B CA 1
ATOM 3526 C C . SER B 1 190 ? 0.542 16.266 13.461 1 96.75 190 SER B C 1
ATOM 3528 O O . SER B 1 190 ? 0.065 15.211 13.023 1 96.75 190 SER B O 1
ATOM 3530 N N . SER B 1 191 ? -0.145 17.312 13.867 1 96.31 191 SER B N 1
ATOM 3531 C CA . SER B 1 191 ? -1.595 17.219 14.008 1 96.31 191 SER B CA 1
ATOM 3532 C C . SER B 1 191 ? -2.307 17.922 12.852 1 96.31 191 SER B C 1
ATOM 3534 O O . SER B 1 191 ? -1.664 18.547 12.016 1 96.31 191 SER B O 1
ATOM 3536 N N . PHE B 1 192 ? -3.689 17.812 12.875 1 98.06 192 PHE B N 1
ATOM 3537 C CA . PHE B 1 192 ? -4.527 18.578 11.969 1 98.06 192 PHE B CA 1
ATOM 3538 C C . PHE B 1 192 ? -4.227 20.078 12.094 1 98.06 192 PHE B C 1
ATOM 3540 O O . PHE B 1 192 ? -4.043 20.766 11.094 1 98.06 192 PHE B O 1
ATOM 3547 N N . LEU B 1 193 ? -4.105 20.531 13.328 1 97.56 193 LEU B N 1
ATOM 3548 C CA . LEU B 1 193 ? -3.92 21.953 13.594 1 97.56 193 LEU B CA 1
ATOM 3549 C C . LEU B 1 193 ? -2.641 22.453 12.938 1 97.56 193 LEU B C 1
ATOM 3551 O O . LEU B 1 193 ? -2.633 23.547 12.344 1 97.56 193 LEU B O 1
ATOM 3555 N N . ASP B 1 194 ? -1.632 21.641 13.062 1 97.44 194 ASP B N 1
ATOM 3556 C CA . ASP B 1 194 ? -0.347 22.047 12.492 1 97.44 194 ASP B CA 1
ATOM 3557 C C . ASP B 1 194 ? -0.478 22.344 11 1 97.44 194 ASP B C 1
ATOM 3559 O O . ASP B 1 194 ? 0.018 23.359 10.523 1 97.44 194 ASP B O 1
ATOM 3563 N N . HIS B 1 195 ? -1.204 21.516 10.336 1 98.56 195 HIS B N 1
ATOM 3564 C CA . HIS B 1 195 ? -1.205 21.641 8.883 1 98.56 195 HIS B CA 1
ATOM 3565 C C . HIS B 1 195 ? -2.32 22.562 8.406 1 98.56 195 HIS B C 1
ATOM 3567 O O . HIS B 1 195 ? -2.188 23.234 7.375 1 98.56 195 HIS B O 1
ATOM 3573 N N . LEU B 1 196 ? -3.369 22.656 9.195 1 98.75 196 LEU B N 1
ATOM 3574 C CA . LEU B 1 196 ? -4.379 23.672 8.898 1 98.75 196 LEU B CA 1
ATOM 3575 C C . LEU B 1 196 ? -3.781 25.062 8.953 1 98.75 196 LEU B C 1
ATOM 3577 O O . LEU B 1 196 ? -4.066 25.906 8.094 1 98.75 196 LEU B O 1
ATOM 3581 N N . ALA B 1 197 ? -2.943 25.312 9.938 1 98.5 197 ALA B N 1
ATOM 3582 C CA . ALA B 1 197 ? -2.271 26.594 10.047 1 98.5 197 ALA B CA 1
ATOM 3583 C C . ALA B 1 197 ? -1.383 26.859 8.836 1 98.5 197 ALA B C 1
ATOM 3585 O O . ALA B 1 197 ? -1.357 27.969 8.305 1 98.5 197 ALA B O 1
ATOM 3586 N N . ARG B 1 198 ? -0.685 25.844 8.367 1 98.44 198 ARG B N 1
ATOM 3587 C CA . ARG B 1 198 ? 0.172 25.984 7.199 1 98.44 198 ARG B CA 1
ATOM 3588 C C . ARG B 1 198 ? -0.651 26.281 5.953 1 98.44 198 ARG B C 1
ATOM 3590 O O . ARG B 1 198 ? -0.274 27.141 5.145 1 98.44 198 ARG B O 1
ATOM 3597 N N . PHE B 1 199 ? -1.754 25.594 5.82 1 98.75 199 PHE B N 1
ATOM 3598 C CA . PHE B 1 199 ? -2.611 25.812 4.66 1 98.75 199 PHE B CA 1
ATOM 3599 C C . PHE B 1 199 ? -3.203 27.219 4.68 1 98.75 199 PHE B C 1
ATOM 3601 O O . PHE B 1 199 ? -3.32 27.859 3.635 1 98.75 199 PHE B O 1
ATOM 3608 N N . GLU B 1 200 ? -3.564 27.703 5.852 1 98.62 200 GLU B N 1
ATOM 3609 C CA . GLU B 1 200 ? -4.098 29.047 5.977 1 98.62 200 GLU B CA 1
ATOM 3610 C C . GLU B 1 200 ? -3.078 30.094 5.516 1 98.62 200 GLU B C 1
ATOM 3612 O O . GLU B 1 200 ? -3.439 31.094 4.887 1 98.62 200 GLU B O 1
ATOM 3617 N N . ALA B 1 201 ? -1.847 29.828 5.762 1 98.19 201 ALA B N 1
ATOM 3618 C CA . ALA B 1 201 ? -0.781 30.781 5.445 1 98.19 201 ALA B CA 1
ATOM 3619 C C . ALA B 1 201 ? -0.339 30.641 3.992 1 98.19 201 ALA B C 1
ATOM 3621 O O . ALA B 1 201 ? 0.336 31.531 3.457 1 98.19 201 ALA B O 1
ATOM 3622 N N . ASP B 1 202 ? -0.692 29.547 3.293 1 98.06 202 ASP B N 1
ATOM 3623 C CA . ASP B 1 202 ? -0.257 29.297 1.925 1 98.06 202 ASP B CA 1
ATOM 3624 C C . ASP B 1 202 ? -1.156 30 0.917 1 98.06 202 ASP B C 1
ATOM 3626 O O . ASP B 1 202 ? -2.33 29.656 0.772 1 98.06 202 ASP B O 1
ATOM 3630 N N . PRO B 1 203 ? -0.639 30.906 0.16 1 97.5 203 PRO B N 1
ATOM 3631 C CA . PRO B 1 203 ? -1.493 31.672 -0.751 1 97.5 203 PRO B CA 1
ATOM 3632 C C . PRO B 1 203 ? -2.033 30.828 -1.903 1 97.5 203 PRO B C 1
ATOM 3634 O O . PRO B 1 203 ? -3.018 31.203 -2.543 1 97.5 203 PRO B O 1
ATOM 3637 N N . GLU B 1 204 ? -1.481 29.641 -2.164 1 97 204 GLU B N 1
ATOM 3638 C CA . GLU B 1 204 ? -1.929 28.812 -3.277 1 97 204 GLU B CA 1
ATOM 3639 C C . GLU B 1 204 ? -3.08 27.906 -2.857 1 97 204 GLU B C 1
ATOM 3641 O O . GLU B 1 204 ? -3.725 27.281 -3.703 1 97 204 GLU B O 1
ATOM 3646 N N . THR B 1 205 ? -3.309 27.844 -1.609 1 98.56 205 THR B N 1
ATOM 3647 C CA . THR B 1 205 ? -4.422 27.047 -1.116 1 98.56 205 THR B CA 1
ATOM 3648 C C . THR B 1 205 ? -5.66 27.906 -0.9 1 98.56 205 THR B C 1
ATOM 3650 O O . THR B 1 205 ? -5.598 28.938 -0.216 1 98.56 205 THR B O 1
ATOM 3653 N N . GLU B 1 206 ? -6.746 27.453 -1.452 1 98.5 206 GLU B N 1
ATOM 3654 C CA . GLU B 1 206 ? -7.977 28.234 -1.345 1 98.5 206 GLU B CA 1
ATOM 3655 C C . GLU B 1 206 ? -8.984 27.547 -0.422 1 98.5 206 GLU B C 1
ATOM 3657 O O . GLU B 1 206 ? -9.883 28.188 0.118 1 98.5 206 GLU B O 1
ATOM 3662 N N . ALA B 1 207 ? -8.891 26.281 -0.329 1 98.81 207 ALA B N 1
ATOM 3663 C CA . ALA B 1 207 ? -9.727 25.453 0.545 1 98.81 207 ALA B CA 1
ATOM 3664 C C . ALA B 1 207 ? -8.953 24.25 1.064 1 98.81 207 ALA B C 1
ATOM 3666 O O . ALA B 1 207 ? -7.914 23.875 0.51 1 98.81 207 ALA B O 1
ATOM 3667 N N . VAL B 1 208 ? -9.453 23.688 2.178 1 98.88 208 VAL B N 1
ATOM 3668 C CA . VAL B 1 208 ? -8.758 22.547 2.76 1 98.88 208 VAL B CA 1
ATOM 3669 C C . VAL B 1 208 ? -9.758 21.422 3.059 1 98.88 208 VAL B C 1
ATOM 3671 O O . VAL B 1 208 ? -10.844 21.672 3.592 1 98.88 208 VAL B O 1
ATOM 3674 N N . LEU B 1 209 ? -9.438 20.234 2.654 1 98.88 209 LEU B N 1
ATOM 3675 C CA . LEU B 1 209 ? -10.188 19.031 3.02 1 98.88 209 LEU B CA 1
ATOM 3676 C C . LEU B 1 209 ? -9.523 18.312 4.184 1 98.88 209 LEU B C 1
ATOM 3678 O O . LEU B 1 209 ? -8.367 17.875 4.082 1 98.88 209 LEU B O 1
ATOM 3682 N N . MET B 1 210 ? -10.219 18.203 5.262 1 98.75 210 MET B N 1
ATOM 3683 C CA . MET B 1 210 ? -9.773 17.516 6.465 1 98.75 210 MET B CA 1
ATOM 3684 C C . MET B 1 210 ? -10.492 16.172 6.617 1 98.75 210 MET B C 1
ATOM 3686 O O . MET B 1 210 ? -11.711 16.141 6.809 1 98.75 210 MET B O 1
ATOM 3690 N N . ILE B 1 211 ? -9.711 15.102 6.566 1 97.69 211 ILE B N 1
ATOM 3691 C CA . ILE B 1 211 ? -10.289 13.766 6.66 1 97.69 211 ILE B CA 1
ATOM 3692 C C . ILE B 1 211 ? -9.859 13.109 7.969 1 97.69 211 ILE B C 1
ATOM 3694 O O . ILE B 1 211 ? -8.711 12.688 8.117 1 97.69 211 ILE B O 1
ATOM 3698 N N . GLY B 1 212 ? -10.828 12.992 8.875 1 95.31 212 GLY B N 1
ATOM 3699 C CA . GLY B 1 212 ? -10.562 12.445 10.195 1 95.31 212 GLY B CA 1
ATOM 3700 C C . GLY B 1 212 ? -11.047 11.023 10.359 1 95.31 212 GLY B C 1
ATOM 3701 O O . GLY B 1 212 ? -11.398 10.359 9.375 1 95.31 212 GLY B O 1
ATOM 3702 N N . GLU B 1 213 ? -10.875 10.562 11.508 1 89.69 213 GLU B N 1
ATOM 3703 C CA . GLU B 1 213 ? -11.273 9.211 11.891 1 89.69 213 GLU B CA 1
ATOM 3704 C C . GLU B 1 213 ? -11.922 9.203 13.273 1 89.69 213 GLU B C 1
ATOM 3706 O O . GLU B 1 213 ? -11.727 10.133 14.062 1 89.69 213 GLU B O 1
ATOM 3711 N N . ILE B 1 214 ? -12.664 8.164 13.453 1 86.19 214 ILE B N 1
ATOM 3712 C CA . ILE B 1 214 ? -13.289 8.023 14.758 1 86.19 214 ILE B CA 1
ATOM 3713 C C . ILE B 1 214 ? -12.219 7.926 15.836 1 86.19 214 ILE B C 1
ATOM 3715 O O . ILE B 1 214 ? -11.062 7.609 15.539 1 86.19 214 ILE B O 1
ATOM 3719 N N . GLY B 1 215 ? -12.664 8.273 17.047 1 84.31 215 GLY B N 1
ATOM 3720 C CA . GLY B 1 215 ? -11.766 8.141 18.188 1 84.31 215 GLY B CA 1
ATOM 3721 C C . GLY B 1 215 ? -10.938 9.391 18.438 1 84.31 215 GLY B C 1
ATOM 3722 O O . GLY B 1 215 ? -10.492 10.047 17.5 1 84.31 215 GLY B O 1
ATOM 3723 N N . GLY B 1 216 ? -10.805 9.734 19.703 1 85 216 GLY B N 1
ATOM 3724 C CA . GLY B 1 216 ? -9.969 10.844 20.141 1 85 216 GLY B CA 1
ATOM 3725 C C . GLY B 1 216 ? -10.586 12.203 19.859 1 85 216 GLY B C 1
ATOM 3726 O O . GLY B 1 216 ? -11.609 12.297 19.172 1 85 216 GLY B O 1
ATOM 3727 N N . PRO B 1 217 ? -9.938 13.172 20.266 1 90 217 PRO B N 1
ATOM 3728 C CA . PRO B 1 217 ? -10.531 14.508 20.219 1 90 217 PRO B CA 1
ATOM 3729 C C . PRO B 1 217 ? -9.992 15.352 19.062 1 90 217 PRO B C 1
ATOM 3731 O O . PRO B 1 217 ? -10.406 16.5 18.891 1 90 217 PRO B O 1
ATOM 3734 N N . GLN B 1 218 ? -9.117 14.898 18.297 1 92.88 218 GLN B N 1
ATOM 3735 C CA . GLN B 1 218 ? -8.328 15.703 17.359 1 92.88 218 GLN B CA 1
ATOM 3736 C C . GLN B 1 218 ? -9.234 16.438 16.375 1 92.88 218 GLN B C 1
ATOM 3738 O O . GLN B 1 218 ? -9.023 17.625 16.094 1 92.88 218 GLN B O 1
ATOM 3743 N N . GLU B 1 219 ? -10.242 15.789 15.867 1 95.5 219 GLU B N 1
ATOM 3744 C CA . GLU B 1 219 ? -11.117 16.391 14.867 1 95.5 219 GLU B CA 1
ATOM 3745 C C . GLU B 1 219 ? -11.945 17.516 15.461 1 95.5 219 GLU B C 1
ATOM 3747 O O . GLU B 1 219 ? -12.086 18.578 14.852 1 95.5 219 GLU B O 1
ATOM 3752 N N . ALA B 1 220 ? -12.438 17.266 16.656 1 94.38 220 ALA B N 1
ATOM 3753 C CA . ALA B 1 220 ? -13.227 18.297 17.328 1 94.38 220 ALA B CA 1
ATOM 3754 C C . ALA B 1 220 ? -12.367 19.516 17.672 1 94.38 220 ALA B C 1
ATOM 3756 O O . ALA B 1 220 ? -12.789 20.656 17.469 1 94.38 220 ALA B O 1
ATOM 3757 N N . GLU B 1 221 ? -11.188 19.266 18.141 1 95.81 221 GLU B N 1
ATOM 3758 C CA . GLU B 1 221 ? -10.258 20.344 18.469 1 95.81 221 GLU B CA 1
ATOM 3759 C C . GLU B 1 221 ? -9.891 21.141 17.219 1 95.81 221 GLU B C 1
ATOM 3761 O O . GLU B 1 221 ? -9.828 22.375 17.25 1 95.81 221 GLU B O 1
ATOM 3766 N N . ALA B 1 222 ? -9.688 20.469 16.172 1 97.62 222 ALA B N 1
ATOM 3767 C CA . ALA B 1 222 ? -9.367 21.125 14.898 1 97.62 222 ALA B CA 1
ATOM 3768 C C . ALA B 1 222 ? -10.531 21.984 14.422 1 97.62 222 ALA B C 1
ATOM 3770 O O . ALA B 1 222 ? -10.328 23.125 13.969 1 97.62 222 ALA B O 1
ATOM 3771 N N . ALA B 1 223 ? -11.695 21.484 14.547 1 97.25 223 ALA B N 1
ATOM 3772 C CA . ALA B 1 223 ? -12.883 22.234 14.117 1 97.25 223 ALA B CA 1
ATOM 3773 C C . ALA B 1 223 ? -13.031 23.531 14.906 1 97.25 223 ALA B C 1
ATOM 3775 O O . ALA B 1 223 ? -13.312 24.578 14.328 1 97.25 223 ALA B O 1
ATOM 3776 N N . ALA B 1 224 ? -12.82 23.406 16.172 1 97.25 224 ALA B N 1
ATOM 3777 C CA . ALA B 1 224 ? -12.883 24.594 17.016 1 97.25 224 ALA B CA 1
ATOM 3778 C C . ALA B 1 224 ? -11.828 25.609 16.594 1 97.25 224 ALA B C 1
ATOM 3780 O O . ALA B 1 224 ? -12.109 26.812 16.531 1 97.25 224 ALA B O 1
ATOM 3781 N N . TRP B 1 225 ? -10.688 25.156 16.328 1 98.19 225 TRP B N 1
ATOM 3782 C CA . TRP B 1 225 ? -9.594 26.016 15.914 1 98.19 225 TRP B CA 1
ATOM 3783 C C . TRP B 1 225 ? -9.906 26.688 14.578 1 98.19 225 TRP B C 1
ATOM 3785 O O . TRP B 1 225 ? -9.625 27.875 14.391 1 98.19 225 TRP B O 1
ATOM 3795 N N . VAL B 1 226 ? -10.477 26.016 13.68 1 98.25 226 VAL B N 1
ATOM 3796 C CA . VAL B 1 226 ? -10.828 26.516 12.352 1 98.25 226 VAL B CA 1
ATOM 3797 C C . VAL B 1 226 ? -11.766 27.719 12.484 1 98.25 226 VAL B C 1
ATOM 3799 O O . VAL B 1 226 ? -11.547 28.75 11.852 1 98.25 226 VAL B O 1
ATOM 3802 N N . GLN B 1 227 ? -12.758 27.625 13.273 1 97.25 227 GLN B N 1
ATOM 3803 C CA . GLN B 1 227 ? -13.742 28.688 13.469 1 97.25 227 GLN B CA 1
ATOM 3804 C C . GLN B 1 227 ? -13.07 29.969 13.914 1 97.25 227 GLN B C 1
ATOM 3806 O O . GLN B 1 227 ? -13.469 31.062 13.5 1 97.25 227 GLN B O 1
ATOM 3811 N N . GLN B 1 228 ? -12.023 29.812 14.625 1 97.56 228 GLN B N 1
ATOM 3812 C CA . GLN B 1 228 ? -11.398 30.984 15.258 1 97.56 228 GLN B CA 1
ATOM 3813 C C . GLN B 1 228 ? -10.281 31.547 14.383 1 97.56 228 GLN B C 1
ATOM 3815 O O . GLN B 1 228 ? -9.984 32.75 14.445 1 97.56 228 GLN B O 1
ATOM 3820 N N . HIS B 1 229 ? -9.711 30.719 13.547 1 97.75 229 HIS B N 1
ATOM 3821 C CA . HIS B 1 229 ? -8.422 31.141 13.023 1 97.75 229 HIS B CA 1
ATOM 3822 C C . HIS B 1 229 ? -8.398 31.094 11.5 1 97.75 229 HIS B C 1
ATOM 3824 O O . HIS B 1 229 ? -7.496 31.641 10.867 1 97.75 229 HIS B O 1
ATOM 3830 N N . MET B 1 230 ? -9.367 30.406 10.867 1 97.81 230 MET B N 1
ATOM 3831 C CA . MET B 1 230 ? -9.25 30.219 9.43 1 97.81 230 MET B CA 1
ATOM 3832 C C . MET B 1 230 ? -10.297 31.047 8.68 1 97.81 230 MET B C 1
ATOM 3834 O O . MET B 1 230 ? -11.438 31.141 9.125 1 97.81 230 MET B O 1
ATOM 3838 N N . ARG B 1 231 ? -9.883 31.688 7.609 1 97.06 231 ARG B N 1
ATOM 3839 C CA . ARG B 1 231 ? -10.766 32.344 6.664 1 97.06 231 ARG B CA 1
ATOM 3840 C C . ARG B 1 231 ? -11.117 31.438 5.496 1 97.06 231 ARG B C 1
ATOM 3842 O O . ARG B 1 231 ? -12.242 31.469 4.996 1 97.06 231 ARG B O 1
ATOM 3849 N N . LYS B 1 232 ? -10.164 30.609 5.07 1 98.06 232 LYS B N 1
ATOM 3850 C CA . LYS B 1 232 ? -10.383 29.656 3.988 1 98.06 232 LYS B CA 1
ATOM 3851 C C . LYS B 1 232 ? -11.359 28.562 4.406 1 98.06 232 LYS B C 1
ATOM 3853 O O . LYS B 1 232 ? -11.305 28.078 5.535 1 98.06 232 LYS B O 1
ATOM 3858 N N . PRO B 1 233 ? -12.234 28.188 3.52 1 98.44 233 PRO B N 1
ATOM 3859 C CA . PRO B 1 233 ? -13.172 27.125 3.891 1 98.44 233 PRO B CA 1
ATOM 3860 C C . PRO B 1 233 ? -12.484 25.797 4.145 1 98.44 233 PRO B C 1
ATOM 3862 O O . PRO B 1 233 ? -11.531 25.438 3.443 1 98.44 233 PRO B O 1
ATOM 3865 N N . VAL B 1 234 ? -13.023 25.078 5.152 1 98.75 234 VAL B N 1
ATOM 3866 C CA . VAL B 1 234 ? -12.555 23.734 5.477 1 98.75 234 VAL B CA 1
ATOM 3867 C C . VAL B 1 234 ? -13.695 22.734 5.328 1 98.75 234 VAL B C 1
ATOM 3869 O O . VAL B 1 234 ? -14.773 22.922 5.891 1 98.75 234 VAL B O 1
ATOM 3872 N N . ILE B 1 235 ? -13.477 21.781 4.473 1 98.75 235 ILE B N 1
ATOM 3873 C CA . ILE B 1 235 ? -14.398 20.656 4.316 1 98.75 235 ILE B CA 1
ATOM 3874 C C . ILE B 1 235 ? -13.969 19.5 5.223 1 98.75 235 ILE B C 1
ATOM 3876 O O . ILE B 1 235 ? -12.773 19.188 5.312 1 98.75 235 ILE B O 1
ATOM 3880 N N . GLY B 1 236 ? -14.914 18.906 5.918 1 98.31 236 GLY B N 1
ATOM 3881 C CA . GLY B 1 236 ? -14.609 17.812 6.82 1 98.31 236 GLY B CA 1
ATOM 3882 C C . GLY B 1 236 ? -15.234 16.484 6.395 1 98.31 236 GLY B C 1
ATOM 3883 O O . GLY B 1 236 ? -16.266 16.484 5.719 1 98.31 236 GLY B O 1
ATOM 3884 N N . TYR B 1 237 ? -14.578 15.438 6.723 1 97.19 237 TYR B N 1
ATOM 3885 C CA . TYR B 1 237 ? -15.109 14.086 6.668 1 97.19 237 TYR B CA 1
ATOM 3886 C C . TYR B 1 237 ? -14.531 13.227 7.785 1 97.19 237 TYR B C 1
ATOM 3888 O O . TYR B 1 237 ? -13.344 13.32 8.102 1 97.19 237 TYR B O 1
ATOM 3896 N N . VAL B 1 238 ? -15.32 12.438 8.43 1 93.56 238 VAL B N 1
ATOM 3897 C CA . VAL B 1 238 ? -14.859 11.523 9.469 1 93.56 238 VAL B CA 1
ATOM 3898 C C . VAL B 1 238 ? -15.18 10.086 9.078 1 93.56 238 VAL B C 1
ATOM 3900 O O . VAL B 1 238 ? -16.344 9.742 8.852 1 93.56 238 VAL B O 1
ATOM 3903 N N . ALA B 1 239 ? -14.07 9.336 8.938 1 87.25 239 ALA B N 1
ATOM 3904 C CA . ALA B 1 239 ? -14.211 7.93 8.57 1 87.25 239 ALA B CA 1
ATOM 3905 C C . ALA B 1 239 ? -14.617 7.09 9.773 1 87.25 239 ALA B C 1
ATOM 3907 O O . ALA B 1 239 ? -14.172 7.34 10.891 1 87.25 239 ALA B O 1
ATOM 3908 N N . GLY B 1 240 ? -15.258 5.965 9.539 1 74.5 240 GLY B N 1
ATOM 3909 C CA . GLY B 1 240 ? -15.555 4.965 10.547 1 74.5 240 GLY B CA 1
ATOM 3910 C C . GLY B 1 240 ? -17.047 4.738 10.742 1 74.5 240 GLY B C 1
ATOM 3911 O O . GLY B 1 240 ? -17.844 5.637 10.5 1 74.5 240 GLY B O 1
ATOM 3912 N N . VAL B 1 241 ? -17.422 3.477 10.648 1 58.34 241 VAL B N 1
ATOM 3913 C CA . VAL B 1 241 ? -18.797 3.084 10.922 1 58.34 241 VAL B CA 1
ATOM 3914 C C . VAL B 1 241 ? -19.031 3.086 12.43 1 58.34 241 VAL B C 1
ATOM 3916 O O . VAL B 1 241 ? -18.094 3.055 13.219 1 58.34 241 VAL B O 1
ATOM 3919 N N . THR B 1 242 ? -20.266 3.467 12.773 1 53.22 242 THR B N 1
ATOM 3920 C CA . THR B 1 242 ? -20.688 3.367 14.164 1 53.22 242 THR B CA 1
ATOM 3921 C C . THR B 1 242 ? -20.188 2.066 14.789 1 53.22 242 THR B C 1
ATOM 3923 O O . THR B 1 242 ? -20.375 0.989 14.219 1 53.22 242 THR B O 1
ATOM 3926 N N . ALA B 1 243 ? -19 2.031 15.406 1 54.75 243 ALA B N 1
ATOM 3927 C CA . ALA B 1 243 ? -18.516 0.861 16.125 1 54.75 243 ALA B CA 1
ATOM 3928 C C . ALA B 1 243 ? -18.938 0.903 17.594 1 54.75 243 ALA B C 1
ATOM 3930 O O . ALA B 1 243 ? -19.094 1.982 18.172 1 54.75 243 ALA B O 1
ATOM 3931 N N . PRO B 1 244 ? -19.297 -0.304 18.062 1 58.94 244 PRO B N 1
ATOM 3932 C CA . PRO B 1 244 ? -19.562 -0.316 19.516 1 58.94 244 PRO B CA 1
ATOM 3933 C C . PRO B 1 244 ? -18.391 0.248 20.328 1 58.94 244 PRO B C 1
ATOM 3935 O O . PRO B 1 244 ? -17.266 0.288 19.844 1 58.94 244 PRO B O 1
ATOM 3938 N N . LYS B 1 245 ? -18.734 0.655 21.5 1 60.12 245 LYS B N 1
ATOM 3939 C CA . LYS B 1 245 ? -17.734 1.178 22.422 1 60.12 245 LYS B CA 1
ATOM 3940 C C . LYS B 1 245 ? -16.656 0.135 22.703 1 60.12 245 LYS B C 1
ATOM 3942 O O . LYS B 1 245 ? -16.953 -1.04 22.922 1 60.12 245 LYS B O 1
ATOM 3947 N N . GLY B 1 246 ? -15.281 0.598 22.562 1 60.25 246 GLY B N 1
ATOM 3948 C CA . GLY B 1 246 ? -14.164 -0.24 22.953 1 60.25 246 GLY B CA 1
ATOM 3949 C C . GLY B 1 246 ? -13.609 -1.071 21.812 1 60.25 246 GLY B C 1
ATOM 3950 O O . GLY B 1 246 ? -12.602 -1.764 21.969 1 60.25 246 GLY B O 1
ATOM 3951 N N . ARG B 1 247 ? -14.219 -1.033 20.703 1 58.16 247 ARG B N 1
ATOM 3952 C CA . ARG B 1 247 ? -13.758 -1.864 19.594 1 58.16 247 ARG B CA 1
ATOM 3953 C C . ARG B 1 247 ? -12.773 -1.104 18.719 1 58.16 247 ARG B C 1
ATOM 3955 O O . ARG B 1 247 ? -13.008 0.056 18.375 1 58.16 247 ARG B O 1
ATOM 3962 N N . ARG B 1 248 ? -11.609 -1.763 18.484 1 52.41 248 ARG B N 1
ATOM 3963 C CA . ARG B 1 248 ? -10.625 -1.19 17.578 1 52.41 248 ARG B CA 1
ATOM 3964 C C . ARG B 1 248 ? -10.992 -1.472 16.125 1 52.41 248 ARG B C 1
ATOM 3966 O O . ARG B 1 248 ? -11.375 -2.594 15.781 1 52.41 248 ARG B O 1
ATOM 3973 N N . MET B 1 249 ? -10.867 -0.363 15.359 1 62.06 249 MET B N 1
ATOM 3974 C CA . MET B 1 249 ? -11.242 -0.48 13.953 1 62.06 249 MET B CA 1
ATOM 3975 C C . MET B 1 249 ? -10.008 -0.39 13.055 1 62.06 249 MET B C 1
ATOM 3977 O O . MET B 1 249 ? -9.133 0.445 13.281 1 62.06 249 MET B O 1
ATOM 3981 N N . GLY B 1 250 ? -9.781 -1.21 12.008 1 59.94 250 GLY B N 1
ATOM 3982 C CA . GLY B 1 250 ? -8.758 -1.243 10.969 1 59.94 250 GLY B CA 1
ATOM 3983 C C . GLY B 1 250 ? -7.488 -0.517 11.367 1 59.94 250 GLY B C 1
ATOM 3984 O O . GLY B 1 250 ? -6.422 -1.126 11.453 1 59.94 250 GLY B O 1
ATOM 3985 N N . HIS B 1 251 ? -7.652 0.807 11.695 1 67.5 251 HIS B N 1
ATOM 3986 C CA . HIS B 1 251 ? -6.484 1.569 12.125 1 67.5 251 HIS B CA 1
ATOM 3987 C C . HIS B 1 251 ? -6.207 1.354 13.609 1 67.5 251 HIS B C 1
ATOM 3989 O O . HIS B 1 251 ? -7.137 1.3 14.422 1 67.5 251 HIS B O 1
ATOM 3995 N N . ALA B 1 252 ? -4.965 1.327 13.969 1 65.19 252 ALA B N 1
ATOM 3996 C CA . ALA B 1 252 ? -4.559 1.088 15.352 1 65.19 252 ALA B CA 1
ATOM 3997 C C . ALA B 1 252 ? -5.109 2.166 16.281 1 65.19 252 ALA B C 1
ATOM 3999 O O . ALA B 1 252 ? -5.336 1.917 17.469 1 65.19 252 ALA B O 1
ATOM 4000 N N . GLY B 1 253 ? -5.398 3.416 15.727 1 61.84 253 GLY B N 1
ATOM 4001 C CA . GLY B 1 253 ? -5.82 4.535 16.547 1 61.84 253 GLY B CA 1
ATOM 4002 C C . GLY B 1 253 ? -7.32 4.746 16.547 1 61.84 253 GLY B C 1
ATOM 4003 O O . GLY B 1 253 ? -7.836 5.613 17.266 1 61.84 253 GLY B O 1
ATOM 4004 N N . ALA B 1 254 ? -8.078 3.971 15.812 1 69.5 254 ALA B N 1
ATOM 4005 C CA . ALA B 1 254 ? -9.516 4.172 15.68 1 69.5 254 ALA B CA 1
ATOM 4006 C C . ALA B 1 254 ? -10.281 3.42 16.766 1 69.5 254 ALA B C 1
ATOM 4008 O O . ALA B 1 254 ? -10.836 2.348 16.5 1 69.5 254 ALA B O 1
ATOM 4009 N N . ILE B 1 255 ? -10.297 3.988 18.016 1 65.31 255 ILE B N 1
ATOM 4010 C CA . ILE B 1 255 ? -10.984 3.342 19.125 1 65.31 255 ILE B CA 1
ATOM 4011 C C . ILE B 1 255 ? -12.016 4.297 19.719 1 65.31 255 ILE B C 1
ATOM 4013 O O . ILE B 1 255 ? -11.688 5.426 20.078 1 65.31 255 ILE B O 1
ATOM 4017 N N . VAL B 1 256 ? -13.336 3.887 19.812 1 66.69 256 VAL B N 1
ATOM 4018 C CA . VAL B 1 256 ? -14.383 4.707 20.406 1 66.69 256 VAL B CA 1
ATOM 4019 C C . VAL B 1 256 ? -14.367 4.547 21.938 1 66.69 256 VAL B C 1
ATOM 4021 O O . VAL B 1 256 ? -14.555 3.441 22.453 1 66.69 256 VAL B O 1
ATOM 4024 N N . SER B 1 257 ? -14.047 5.582 22.703 1 66.69 257 SER B N 1
ATOM 4025 C CA . SER B 1 257 ? -13.938 5.461 24.156 1 66.69 257 SER B CA 1
ATOM 4026 C C . SER B 1 257 ? -14.875 6.441 24.859 1 66.69 257 SER B C 1
ATOM 4028 O O . SER B 1 257 ? -15.258 6.227 26.016 1 66.69 257 SER B O 1
ATOM 4030 N N . ALA B 1 258 ? -15.125 7.605 24.312 1 70.25 258 ALA B N 1
ATOM 4031 C CA . ALA B 1 258 ? -15.852 8.648 25.031 1 70.25 258 ALA B CA 1
ATOM 4032 C C . ALA B 1 258 ? -16.891 9.305 24.125 1 70.25 258 ALA B C 1
ATOM 4034 O O . ALA B 1 258 ? -17 8.969 22.953 1 70.25 258 ALA B O 1
ATOM 4035 N N . VAL B 1 259 ? -17.812 10.008 24.844 1 67.38 259 VAL B N 1
ATOM 4036 C CA . VAL B 1 259 ? -18.781 10.844 24.141 1 67.38 259 VAL B CA 1
ATOM 4037 C C . VAL B 1 259 ? -18.047 11.734 23.141 1 67.38 259 VAL B C 1
ATOM 4039 O O . VAL B 1 259 ? -17 12.312 23.453 1 67.38 259 VAL B O 1
ATOM 4042 N N . GLY B 1 260 ? -18.484 11.742 21.844 1 71.31 260 GLY B N 1
ATOM 4043 C CA . GLY B 1 260 ? -17.875 12.562 20.812 1 71.31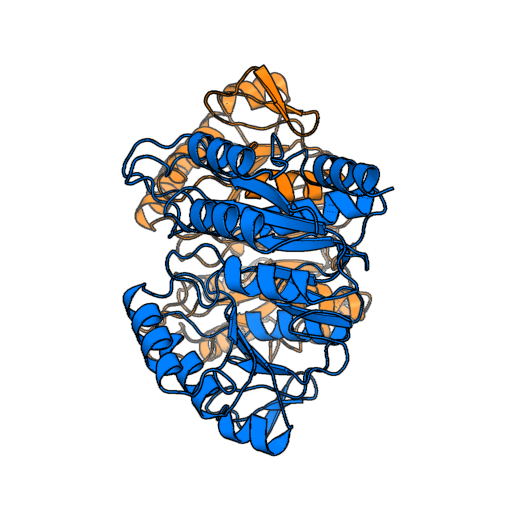 260 GLY B CA 1
ATOM 4044 C C . GLY B 1 260 ? -16.875 11.805 19.953 1 71.31 260 GLY B C 1
ATOM 4045 O O . GLY B 1 260 ? -16.266 12.375 19.062 1 71.31 260 GLY B O 1
ATOM 4046 N N . ASP B 1 261 ? -16.812 10.477 20.172 1 81 261 ASP B N 1
ATOM 4047 C CA . ASP B 1 261 ? -15.789 9.68 19.5 1 81 261 ASP B CA 1
ATOM 4048 C C . ASP B 1 261 ? -16.328 9.047 18.219 1 81 261 ASP B C 1
ATOM 4050 O O . ASP B 1 261 ? -15.57 8.586 17.375 1 81 261 ASP B O 1
ATOM 4054 N N . THR B 1 262 ? -17.672 9.141 18.125 1 83.81 262 THR B N 1
ATOM 4055 C CA . THR B 1 262 ? -18.25 8.484 16.953 1 83.81 262 THR B CA 1
ATOM 4056 C C . THR B 1 262 ? -18.172 9.383 15.727 1 83.81 262 THR B C 1
ATOM 4058 O O . THR B 1 262 ? -18 10.602 15.852 1 83.81 262 THR B O 1
ATOM 4061 N N . ALA B 1 263 ? -18.281 8.789 14.609 1 87.94 263 ALA B N 1
ATOM 4062 C CA . ALA B 1 263 ? -18.219 9.547 13.359 1 87.94 263 ALA B CA 1
ATOM 4063 C C . ALA B 1 263 ? -19.359 10.57 13.281 1 87.94 263 ALA B C 1
ATOM 4065 O O . ALA B 1 263 ? -19.141 11.711 12.875 1 87.94 263 ALA B O 1
ATOM 4066 N N . ALA B 1 264 ? -20.516 10.18 13.648 1 87.69 264 ALA B N 1
ATOM 4067 C CA . ALA B 1 264 ? -21.688 11.055 13.594 1 87.69 264 ALA B CA 1
ATOM 4068 C C . ALA B 1 264 ? -21.516 12.242 14.539 1 87.69 264 ALA B C 1
ATOM 4070 O O . ALA B 1 264 ? -21.812 13.383 14.172 1 87.69 264 ALA B O 1
ATOM 4071 N N . GLU B 1 265 ? -21.094 11.984 15.711 1 90.06 265 GLU B N 1
ATOM 4072 C CA . GLU B 1 265 ? -20.891 13.055 16.688 1 90.06 265 GLU B CA 1
ATOM 4073 C C . GLU B 1 265 ? -19.812 14.031 16.219 1 90.06 265 GLU B C 1
ATOM 4075 O O . GLU B 1 265 ? -20 15.25 16.312 1 90.06 265 GLU B O 1
ATOM 4080 N N . LYS B 1 266 ? -18.766 13.508 15.719 1 93.69 266 LYS B N 1
ATOM 4081 C CA . LYS B 1 266 ? -17.688 14.359 15.234 1 93.69 266 LYS B CA 1
ATOM 4082 C C . LYS B 1 266 ? -18.156 15.195 14.039 1 93.69 266 LYS B C 1
ATOM 4084 O O . LYS B 1 266 ? -17.797 16.375 13.922 1 93.69 266 LYS B O 1
ATOM 4089 N N . ALA B 1 267 ? -18.891 14.633 13.211 1 93.94 267 ALA B N 1
ATOM 4090 C CA . ALA B 1 267 ? -19.422 15.367 12.062 1 93.94 267 ALA B CA 1
ATOM 4091 C C . ALA B 1 267 ? -20.312 16.531 12.516 1 93.94 267 ALA B C 1
ATOM 4093 O O . ALA B 1 267 ? -20.219 17.625 11.969 1 93.94 267 ALA B O 1
ATOM 4094 N N . GLU B 1 268 ? -21.109 16.25 13.484 1 93.75 268 GLU B N 1
ATOM 4095 C CA . GLU B 1 268 ? -21.969 17.297 14.008 1 93.75 268 GLU B CA 1
ATOM 4096 C C . GLU B 1 268 ? -21.156 18.422 14.641 1 93.75 268 GLU B C 1
ATOM 4098 O O . GLU B 1 268 ? -21.484 19.594 14.477 1 93.75 268 GLU B O 1
ATOM 4103 N N . ILE B 1 269 ? -20.172 18.031 15.344 1 94.94 269 ILE B N 1
ATOM 4104 C CA . ILE B 1 269 ? -19.297 19.016 15.945 1 94.94 269 ILE B CA 1
ATOM 4105 C C . ILE B 1 269 ? -18.641 19.859 14.852 1 94.94 269 ILE B C 1
ATOM 4107 O O . ILE B 1 269 ? -18.594 21.094 14.953 1 94.94 269 ILE B O 1
ATOM 4111 N N . MET B 1 270 ? -18.188 19.281 13.82 1 96.88 270 MET B N 1
ATOM 4112 C CA . MET B 1 270 ? -17.562 20 12.703 1 96.88 270 MET B CA 1
ATOM 4113 C C . MET B 1 270 ? -18.547 20.984 12.086 1 96.88 270 MET B C 1
ATOM 4115 O O . MET B 1 270 ? -18.203 22.141 11.852 1 96.88 270 MET B O 1
ATOM 4119 N N . ARG B 1 271 ? -19.734 20.562 11.891 1 96.69 271 ARG B N 1
ATOM 4120 C CA . ARG B 1 271 ? -20.75 21.438 11.312 1 96.69 271 ARG B CA 1
ATOM 4121 C C . ARG B 1 271 ? -21.031 22.641 12.219 1 96.69 271 ARG B C 1
ATOM 4123 O O . ARG B 1 271 ? -21.156 23.766 11.742 1 96.69 271 ARG B O 1
ATOM 4130 N N . SER B 1 272 ? -21.078 22.328 13.453 1 96.62 272 SER B N 1
ATOM 4131 C CA . SER B 1 272 ? -21.391 23.391 14.414 1 96.62 272 SER B CA 1
ATOM 4132 C C . SER B 1 272 ? -20.281 24.438 14.438 1 96.62 272 SER B C 1
ATOM 4134 O O . SER B 1 272 ? -20.516 25.578 14.844 1 96.62 272 SER B O 1
ATOM 4136 N N . HIS B 1 273 ? -19.141 24.078 14.031 1 97 273 HIS B N 1
ATOM 4137 C CA . HIS B 1 273 ? -18.031 25.016 13.992 1 97 273 HIS B CA 1
ATOM 4138 C C . HIS B 1 273 ? -17.859 25.609 12.594 1 97 273 HIS B C 1
ATOM 4140 O O . HIS B 1 273 ? -16.844 26.234 12.305 1 97 273 HIS B O 1
ATOM 4146 N N . GLY B 1 274 ? -18.828 25.344 11.656 1 95.75 274 GLY B N 1
ATOM 4147 C CA . GLY B 1 274 ? -18.859 26.047 10.383 1 95.75 274 GLY B CA 1
ATOM 4148 C C . GLY B 1 274 ? -18.25 25.25 9.25 1 95.75 274 GLY B C 1
ATOM 4149 O O . GLY B 1 274 ? -18.156 25.75 8.117 1 95.75 274 GLY B O 1
ATOM 4150 N N . LEU B 1 275 ? -17.766 24.016 9.477 1 97.75 275 LEU B N 1
ATOM 4151 C CA . LEU B 1 275 ? -17.219 23.203 8.398 1 97.75 275 LEU B CA 1
ATOM 4152 C C . LEU B 1 275 ? -18.344 22.641 7.531 1 97.75 275 LEU B C 1
ATOM 4154 O O . LEU B 1 275 ? -19.406 22.281 8.039 1 97.75 275 LEU B O 1
ATOM 4158 N N . LEU B 1 276 ? -18.094 22.594 6.262 1 97.44 276 LEU B N 1
ATOM 4159 C CA . LEU B 1 276 ? -18.906 21.75 5.387 1 97.44 276 LEU B CA 1
ATOM 4160 C C . LEU B 1 276 ? -18.484 20.297 5.492 1 97.44 276 LEU B C 1
ATOM 4162 O O . LEU B 1 276 ? -17.312 19.969 5.285 1 97.44 276 LEU B O 1
ATOM 4166 N N . VAL B 1 277 ? -19.422 19.422 5.828 1 97.88 277 VAL B N 1
ATOM 4167 C CA . VAL B 1 277 ? -19.062 18.031 6.078 1 97.88 277 VAL B CA 1
ATOM 4168 C C . VAL B 1 277 ? -19.594 17.141 4.957 1 97.88 277 VAL B C 1
ATOM 4170 O O . VAL B 1 277 ? -20.797 17.172 4.66 1 97.88 277 VAL B O 1
ATOM 4173 N N . ALA B 1 278 ? -18.688 16.406 4.301 1 96.81 278 ALA B N 1
ATOM 4174 C CA . ALA B 1 278 ? -19.109 15.469 3.254 1 96.81 278 ALA B CA 1
ATOM 4175 C C . ALA B 1 278 ? -19.984 14.359 3.824 1 96.81 278 ALA B C 1
ATOM 4177 O O . ALA B 1 278 ? -19.688 13.805 4.887 1 96.81 278 ALA B O 1
ATOM 4178 N N . PRO B 1 279 ? -21.016 13.992 3.143 1 92.19 279 PRO B N 1
ATOM 4179 C CA . PRO B 1 279 ? -21.938 13 3.686 1 92.19 279 PRO B CA 1
ATOM 4180 C C . PRO B 1 279 ? -21.406 11.57 3.582 1 92.19 279 PRO B C 1
ATOM 4182 O O . PRO B 1 279 ? -21.891 10.672 4.281 1 92.19 279 PRO B O 1
ATOM 4185 N N . SER B 1 280 ? -20.5 11.352 2.67 1 88.75 280 SER B N 1
ATOM 4186 C CA . SER B 1 280 ? -19.906 10.031 2.471 1 88.75 280 SER B CA 1
ATOM 4187 C C . SER B 1 280 ? -18.547 10.133 1.779 1 88.75 280 SER B C 1
ATOM 4189 O O . SER B 1 280 ? -18.188 11.188 1.255 1 88.75 280 SER B O 1
ATOM 4191 N N . ALA B 1 281 ? -17.859 9.023 1.787 1 90.5 281 ALA B N 1
ATOM 4192 C CA . ALA B 1 281 ? -16.547 8.969 1.139 1 90.5 281 ALA B CA 1
ATOM 4193 C C . ALA B 1 281 ? -16.688 9.133 -0.373 1 90.5 281 ALA B C 1
ATOM 4195 O O . ALA B 1 281 ? -15.734 9.555 -1.041 1 90.5 281 ALA B O 1
ATOM 4196 N N . ALA B 1 282 ? -17.828 8.859 -0.885 1 86.56 282 ALA B N 1
ATOM 4197 C CA . ALA B 1 282 ? -18.078 8.93 -2.324 1 86.56 282 ALA B CA 1
ATOM 4198 C C . ALA B 1 282 ? -18.328 10.367 -2.773 1 86.56 282 ALA B C 1
ATOM 4200 O O . ALA B 1 282 ? -18.328 10.656 -3.971 1 86.56 282 ALA B O 1
ATOM 4201 N N . ARG B 1 283 ? -18.438 11.289 -1.824 1 94.19 283 ARG B N 1
ATOM 4202 C CA . ARG B 1 283 ? -18.844 12.641 -2.172 1 94.19 283 ARG B CA 1
ATOM 4203 C C . ARG B 1 283 ? -17.812 13.664 -1.718 1 94.19 283 ARG B C 1
ATOM 4205 O O . ARG B 1 283 ? -18.141 14.844 -1.524 1 94.19 283 ARG B O 1
ATOM 4212 N N . LEU B 1 284 ? -16.641 13.25 -1.503 1 97.12 284 LEU B N 1
ATOM 4213 C CA . LEU B 1 284 ? -15.594 14.164 -1.062 1 97.12 284 LEU B CA 1
ATOM 4214 C C . LEU B 1 284 ? -15.336 15.234 -2.109 1 97.12 284 LEU B C 1
ATOM 4216 O O . LEU B 1 284 ? -15.375 16.438 -1.802 1 97.12 284 LEU B O 1
ATOM 4220 N N . GLY B 1 285 ? -15.125 14.797 -3.338 1 97.81 285 GLY B N 1
ATOM 4221 C CA . GLY B 1 285 ? -14.852 15.734 -4.418 1 97.81 285 GLY B CA 1
ATOM 4222 C C . GLY B 1 285 ? -15.992 16.703 -4.66 1 97.81 285 GLY B C 1
ATOM 4223 O O . GLY B 1 285 ? -15.766 17.906 -4.801 1 97.81 285 GLY B O 1
ATOM 4224 N N . ALA B 1 286 ? -17.188 16.203 -4.656 1 97.81 286 ALA B N 1
ATOM 4225 C CA . ALA B 1 286 ? -18.359 17.031 -4.898 1 97.81 286 ALA B CA 1
ATOM 4226 C C . ALA B 1 286 ? -18.531 18.062 -3.791 1 97.81 286 ALA B C 1
ATOM 4228 O O . ALA B 1 286 ? -18.938 19.203 -4.051 1 97.81 286 ALA B O 1
ATOM 4229 N N . THR B 1 287 ? -18.25 17.672 -2.605 1 98.38 287 THR B N 1
ATOM 4230 C CA . THR B 1 287 ? -18.375 18.594 -1.484 1 98.38 287 THR B CA 1
ATOM 4231 C C . THR B 1 287 ? -17.328 19.703 -1.569 1 98.38 287 THR B C 1
ATOM 4233 O O . THR B 1 287 ? -17.609 20.859 -1.284 1 98.38 287 THR B O 1
ATOM 4236 N N . VAL B 1 288 ? -16.141 19.328 -1.97 1 98.69 288 VAL B N 1
ATOM 4237 C CA . VAL B 1 288 ? -15.094 20.328 -2.174 1 98.69 288 VAL B CA 1
ATOM 4238 C C . VAL B 1 288 ? -15.508 21.297 -3.275 1 98.69 288 VAL B C 1
ATOM 4240 O O . VAL B 1 288 ? -15.328 22.516 -3.141 1 98.69 288 VAL B O 1
ATOM 4243 N N . GLN B 1 289 ? -16.062 20.766 -4.316 1 98.44 289 GLN B N 1
ATOM 4244 C CA . GLN B 1 289 ? -16.531 21.594 -5.418 1 98.44 289 GLN B CA 1
ATOM 4245 C C . GLN B 1 289 ? -17.547 22.609 -4.938 1 98.44 289 GLN B C 1
ATOM 4247 O O . GLN B 1 289 ? -17.516 23.781 -5.332 1 98.44 289 GLN B O 1
ATOM 4252 N N . GLN B 1 290 ? -18.422 22.172 -4.152 1 98 290 GLN B N 1
ATOM 4253 C CA . GLN B 1 290 ? -19.453 23.047 -3.582 1 98 290 GLN B CA 1
ATOM 4254 C C . GLN B 1 290 ? -18.812 24.188 -2.789 1 98 290 GLN B C 1
ATOM 4256 O O . GLN B 1 290 ? -19.219 25.344 -2.914 1 98 290 GLN B O 1
ATOM 4261 N N . ALA B 1 291 ? -17.828 23.875 -1.987 1 97.81 291 ALA B N 1
ATOM 4262 C CA . ALA B 1 291 ? -17.156 24.875 -1.165 1 97.81 291 ALA B CA 1
ATOM 4263 C C . ALA B 1 291 ? -16.438 25.906 -2.033 1 97.81 291 ALA B C 1
ATOM 4265 O O . ALA B 1 291 ? -16.484 27.109 -1.747 1 97.81 291 ALA B O 1
ATOM 4266 N N . LEU B 1 292 ? -15.82 25.453 -3.039 1 97.62 292 LEU B N 1
ATOM 4267 C CA . LEU B 1 292 ? -15.094 26.344 -3.93 1 97.62 292 LEU B CA 1
ATOM 4268 C C . LEU B 1 292 ? -16.047 27.25 -4.684 1 97.62 292 LEU B C 1
ATOM 4270 O O . LEU B 1 292 ? -15.742 28.422 -4.93 1 97.62 292 LEU B O 1
ATOM 4274 N N . ALA B 1 293 ? -17.188 26.703 -5.098 1 96.12 293 ALA B N 1
ATOM 4275 C CA . ALA B 1 293 ? -18.188 27.484 -5.816 1 96.12 293 ALA B CA 1
ATOM 4276 C C . ALA B 1 293 ? -18.734 28.625 -4.949 1 96.12 293 ALA B C 1
ATOM 4278 O O . ALA B 1 293 ? -19.078 29.703 -5.457 1 96.12 293 ALA B O 1
ATOM 4279 N N . ALA B 1 294 ? -18.719 28.406 -3.719 1 92.56 294 ALA B N 1
ATOM 4280 C CA . ALA B 1 294 ? -19.25 29.406 -2.791 1 92.56 294 ALA B CA 1
ATOM 4281 C C . ALA B 1 294 ? -18.266 30.562 -2.611 1 92.56 294 ALA B C 1
ATOM 4283 O O . ALA B 1 294 ? -18.641 31.641 -2.141 1 92.56 294 ALA B O 1
ATOM 4284 N N . LEU B 1 295 ? -17.031 30.359 -2.932 1 89.31 295 LEU B N 1
ATOM 4285 C CA . LEU B 1 295 ? -16.031 31.406 -2.848 1 89.31 295 LEU B CA 1
ATOM 4286 C C . LEU B 1 295 ? -16.141 32.375 -4.023 1 89.31 295 LEU B C 1
ATOM 4288 O O . LEU B 1 295 ? -15.672 33.531 -3.947 1 89.31 295 LEU B O 1
ATOM 4292 N N . ARG B 1 296 ? -16.75 31.906 -5.191 1 78.31 296 ARG B N 1
ATOM 4293 C CA . ARG B 1 296 ? -16.906 32.75 -6.375 1 78.31 296 ARG B CA 1
ATOM 4294 C C . ARG B 1 296 ? -18.172 33.594 -6.281 1 78.31 296 ARG B C 1
ATOM 4296 O O . ARG B 1 296 ? -18.172 34.781 -6.684 1 78.31 296 ARG B O 1
#

Radius of gyration: 23.69 Å; Cα contacts (8 Å, |Δi|>4): 1477; chains: 2; bounding box: 60×65×54 Å

pLDDT: mean 93.53, std 9.33, range [51.09, 98.94]

Nearest PDB structures (foldseek):
  1jkj-assembly1_A  TM=9.834E-01  e=3.726E-41  Escherichia coli
  2nu8-assembly1_A  TM=9.827E-01  e=1.061E-40  Escherichia coli
  2nu7-assembly1_A  TM=9.836E-01  e=2.258E-40  Escherichia coli
  6pfn-assembly2_C  TM=9.809E-01  e=9.657E-40  Francisella tularensis subsp. tularensis SCHU S4
  3ufx-assembly1_A  TM=9.742E-01  e=6.119E-37  Thermus aquaticus

Foldseek 3Di:
DFPPDFLPAEEEEEVCPDDVNVVVVVVQVVQRHRHAYYEDAPQAPDDDPNHGYHNALLVVCVVRVHQEYEYPDEQVCVLVNLLRNLVSQRQEYEAAYPDRDPVSLVVSLVSQVVDPPVRGHQYADYNWQFKDQQPTGTRGNDDNVQADHAAEEEEEQDHVLQSLLSNLQVVVVHGYRMYGHQYQAQRGRDAPQVVQVVSQVDPSHQEYEYEAEFADCRLLVNLQVCLVPHPRAYEYFYDDDPDPAQDDDPGNNRHHHDDCRDRVSSQVSNVVSPHHYAPDSNCSNVSVVVSVVVVD/DFPPDFQPAEEEEEVCPDDVNLVVVVVQVVQRHRHAYYEDAPQAPDDDPNHGYHNALLVVCVVRVHQEYEYPDEQVCVLVNLLRNLVSQRQEYEAAYPDRDPVSLVVSLVSQVVDPPVRGHQYADYNWQFKDQQPTGTRGNDDNVQADHAAEEEEEADHVLQSLLSNLQVVVVHGYRMYGHQYQAQRGRDAPQVVQVVSQVDPSHQEYEYEAEFADCRLLVNLQVCLVPHPHAYEYFYDDDPDPAQDDDPGNNRHHHDPQRDRVSSQVSNVVSPHHYAPDSNCSNVSVVVSVVVVD

Solvent-accessible surface area (backbone atoms only — not comparable to full-atom values): 29474 Å² total; per-residue (Å²): 120,52,68,101,45,39,60,76,46,30,27,30,27,38,37,32,81,38,63,62,36,38,48,37,49,51,51,23,46,74,64,47,22,41,66,63,30,24,21,33,72,89,44,48,82,40,72,53,95,91,22,48,28,20,50,39,56,47,56,41,28,73,74,64,63,38,38,29,36,39,35,58,41,55,42,96,50,30,46,60,53,52,50,45,37,45,73,46,61,25,50,32,37,28,29,46,38,57,80,55,53,63,68,44,47,52,50,40,53,56,56,47,64,73,41,58,76,91,68,34,50,45,36,37,4,33,34,19,34,25,36,36,18,44,95,25,21,47,48,52,72,67,72,68,83,47,53,39,63,34,35,29,29,36,42,20,26,45,43,53,58,46,49,45,34,39,41,43,19,39,76,71,74,40,26,30,22,27,38,39,18,29,13,33,42,72,64,46,56,40,53,68,56,61,50,51,54,50,45,69,71,33,86,47,37,60,33,33,40,39,35,40,54,27,18,66,59,64,63,52,54,34,25,54,48,40,58,75,72,49,85,60,55,45,35,34,38,52,43,64,72,91,62,63,82,72,44,76,40,101,41,89,28,30,37,28,81,53,95,59,11,45,24,67,47,37,47,51,49,28,43,75,37,70,30,50,63,37,90,44,86,89,33,39,27,60,46,50,49,53,56,56,59,70,74,109,119,52,67,100,45,40,57,78,45,31,26,31,27,39,35,31,80,39,65,64,35,40,48,37,49,52,49,24,46,72,64,47,20,40,66,60,28,24,20,34,72,90,44,47,81,40,71,53,93,90,22,50,26,19,51,40,57,49,58,40,28,72,74,62,62,38,37,31,35,39,36,59,39,57,42,95,51,31,46,61,54,52,51,46,37,45,74,46,60,26,49,33,40,28,30,46,39,57,80,54,54,64,69,45,46,51,51,40,55,57,58,47,64,74,41,57,78,92,68,32,49,45,35,36,4,34,35,20,34,26,38,34,19,43,94,25,22,48,47,52,71,64,70,69,84,49,52,38,62,32,36,29,28,37,42,17,26,46,44,53,58,46,50,46,34,38,40,43,18,39,76,71,73,41,24,30,23,25,39,38,19,28,13,34,42,72,65,48,57,41,53,67,56,61,50,50,54,50,44,68,70,32,88,48,38,60,33,33,40,38,34,40,54,27,18,66,60,64,62,54,54,36,25,54,48,39,59,75,71,49,85,57,55,43,35,33,38,53,42,64,72,91,62,62,79,70,45,75,39,100,40,89,28,28,37,28,83,53,96,56,10,45,26,68,49,37,48,50,48,26,42,74,38,70,32,50,64,39,91,42,87,90,32,40,28,59,44,50,50,52,57,56,58,70,74,109

InterPro domains:
  IPR003781 CoA-binding [PF02629] (6-99)
  IPR003781 CoA-binding [SM00881] (4-100)
  IPR005810 Succinyl-CoA ligase, alpha subunit [MF_01988] (1-292)
  IPR005810 Succinyl-CoA ligase, alpha subunit [PIRSF001553] (1-292)
  IPR005810 Succinyl-CoA ligase, alpha subunit [TIGR01019] (3-292)
  IPR005811 ATP-citrate synthase/succinyl-CoA ligase, C-terminal domain [PF00549] (155-272)
  IPR016102 Succinyl-CoA synthetase-like [G3DSA:3.40.50.261] (125-296)
  IPR016102 Succinyl-CoA synthetase-like [SSF52210] (127-289)
  IPR017440 ATP-citrate lyase/succinyl-CoA ligase, active site [PS00399] (240-253)
  IPR033847 ATP-citrate lyase/succinyl-CoA ligase, conserved site [PS01216] (156-185)
  IPR036291 NAD(P)-binding domain superfamily [SSF51735] (1-126)

Sequence (592 aa):
MSILIDENTRVIVQGFTGDKASFHAREMIAYGTRVVGGVTPGKGGQTHLDRPVFDTVKQAVQATGAEASLVFVPPPFAADALMEAADAGLALVCVITDGIPAQDMMRVKRYLRRYPKAQRTTLVGPNGAGIISPGKAMLGIMPGHIYQRGPVGIVSRSGTLGYEAAAQMKALGIGVSTSVGIGGDPINGSSFLDHLARFEADPETEAVLMIGEIGGPQEAEAAAWVQQHMRKPVIGYVAGVTAPKGRRMGHAGAIVSAVGDTAAEKAEIMRSHGLLVAPSAARLGATVQQALAALRMSILIDENTRVIVQGFTGDKASFHAREMIAYGTRVVGGVTPGKGGQTHLDRPVFDTVKQAVQATGAEASLVFVPPPFAADALMEAADAGLALVCVITDGIPAQDMMRVKRYLRRYPKAQRTTLVGPNGAGIISPGKAMLGIMPGHIYQRGPVGIVSRSGTLGYEAAAQMKALGIGVSTSVGIGGDPINGSSFLDHLARFEADPETEAVLMIGEIGGPQEAEAAAWVQQHMRKPVIGYVAGVTAPKGRRMGHAGAIVSAVGDTAAEKAEIMRSHGLLVAPSAARLGATVQQALAALR